Protein AF-A0A8H4UP52-F1 (afdb_monomer)

Radius of gyration: 26.53 Å; Cα contacts (8 Å, |Δi|>4): 402; chains: 1; bounding box: 66×48×71 Å

Nearest PDB structures (foldseek):
  5oql-assembly1_E  TM=8.542E-01  e=3.462E-21  Thermochaetoides thermophila DSM 1495
  5ic8-assembly5_A  TM=8.571E-01  e=6.502E-18  Thermochaetoides thermophila DSM 1495
  5ic8-assembly6_B  TM=8.723E-01  e=2.269E-17  Thermochaetoides thermophila DSM 1495
  5ic8-assembly6_C  TM=8.597E-01  e=2.198E-13  Thermochaetoides thermophila DSM 1495
  1w3b-assembly1_A  TM=2.833E-01  e=1.773E-02  Homo sapiens

Organism: NCBI:txid1053134

InterPro domains:
  IPR003107 HAT (Half-A-TPR) repeat [SM00386] (34-66)
  IPR003107 HAT (Half-A-TPR) repeat [SM00386] (88-120)
  IPR003107 HAT (Half-A-TPR) repeat [SM00386] (156-188)
  IPR011990 Tetratricopeptide-like helical domain superfamily [G3DSA:1.25.40.10] (17-203)
  IPR011990 Tetratricopeptide-like helical domain superfamily [SSF48452] (21-198)
  IPR013949 U3 small nucleolar RNA-associated protein 6 [PTHR23271] (5-325)
  IPR055347 U3 small nucleolar RNA-associated protein 6, N-terminal [PF08640] (12-87)

Sequence (396 aa):
MAGVAEKARFYLERAVPQLREWEEKEIFSKEEIRTIVQKRNDYEHRVLSPGNKPSEWSSYAQWEQSLESLRSKRCKRLKIRHLNSAHTGQGRTLAIYERGVNRHPGSSALWREYLSYTASVKASKRWRKTMTNALRMMPTDPELWAMAGRRSAKNGDMAAARGFFMRGCRFCTTSEKLWVEYARSEMEWLEKVDKRRAAAKPGNDVLRPDRVDDGDELRLVDSDDEDEDGTVLPEPSKAQAKVIDKQSAQQLASNPAMDGAIPMAIFDISKKQGFFDANVAETFFELFASFTQLSVQPRISQHALDTLDQEYPSHPSTCNAHIRQPIIGISHQTAEFPRNLRDVLARLNQYLDVTTDRAELKRKTVAWIDEYLALENLDEGIRVVLGHTKKKMEAA

Foldseek 3Di:
DVVLLVQLVVVLVVCVVVLVLCPVLVLDDPVRSVVVSVVSSVLSSQLSDPPHDLVSLVVNLVVLVVVLVSSVVSCVVSVPDDDPCNCVSVVVSLVSLVSSCVVVVPDPVSLVSSLVSCVVVVVQVSNLLSLQSNCQSCVQDLVSLLVQLVLCLVQQNNVQSLVSLLSSCLNNLQDCVSLLSNLLSLLVVLLQLVVLVVVDDPPDDSSDGPHDDPSNDNGQDDPPDDDPPRRHHDGRDPNSCVLCDPVNSVCLVPDPSNQSVNSLSSVVSSCPGPNDDLQSLLSSLLSLLQSVVRPNSVVSSVSSLVCCCVPPNQALSNLLSVLCSQQRNPDLPDPSNVVSNVVSVVSLVVSCVRHPDNLVNLVVLLVVLVVQLPDPPHDPVVNVVSVVSNCVSVVD

Structure (mmCIF, N/CA/C/O backbone):
data_AF-A0A8H4UP52-F1
#
_entry.id   AF-A0A8H4UP52-F1
#
loop_
_atom_site.group_PDB
_atom_site.id
_atom_site.type_symbol
_atom_site.label_atom_id
_atom_site.label_alt_id
_atom_site.label_comp_id
_atom_site.label_asym_id
_atom_site.label_entity_id
_atom_site.label_seq_id
_atom_site.pdbx_PDB_ins_code
_atom_site.Cartn_x
_atom_site.Cartn_y
_atom_site.Cartn_z
_atom_site.occupancy
_atom_site.B_iso_or_equiv
_atom_site.auth_seq_id
_atom_site.auth_comp_id
_atom_site.auth_asym_id
_atom_site.auth_atom_id
_atom_site.pdbx_PDB_model_num
ATOM 1 N N . MET A 1 1 ? 27.225 -21.657 -18.073 1.00 55.53 1 MET A N 1
ATOM 2 C CA . MET A 1 1 ? 27.779 -20.296 -18.271 1.00 55.53 1 MET A CA 1
ATOM 3 C C . MET A 1 1 ? 27.667 -19.803 -19.717 1.00 55.53 1 MET A C 1
ATOM 5 O O . MET A 1 1 ? 27.293 -18.652 -19.888 1.00 55.53 1 MET A O 1
ATOM 9 N N . ALA A 1 2 ? 27.891 -20.639 -20.745 1.00 60.78 2 ALA A N 1
ATOM 10 C CA . ALA A 1 2 ? 27.812 -20.222 -22.158 1.00 60.78 2 ALA A CA 1
ATOM 11 C C . ALA A 1 2 ? 26.471 -19.559 -22.562 1.00 60.78 2 ALA A C 1
ATOM 13 O O . ALA A 1 2 ? 26.473 -18.482 -23.148 1.00 60.78 2 ALA A O 1
ATOM 14 N N . GLY A 1 3 ? 25.328 -20.117 -22.142 1.00 82.75 3 GLY A N 1
ATOM 15 C CA . GLY A 1 3 ? 24.011 -19.557 -22.491 1.00 82.75 3 GLY A CA 1
ATOM 16 C C . GLY A 1 3 ? 23.644 -18.233 -21.800 1.00 82.75 3 GLY A C 1
ATOM 17 O O . GLY A 1 3 ? 22.721 -17.556 -22.241 1.00 82.75 3 GLY A O 1
ATOM 18 N N . VAL A 1 4 ? 24.337 -17.840 -20.722 1.00 88.94 4 VAL A N 1
ATOM 19 C CA . VAL A 1 4 ? 24.107 -16.537 -20.063 1.00 88.94 4 VAL A CA 1
ATOM 20 C C . VAL A 1 4 ? 24.732 -15.418 -20.887 1.00 88.94 4 VAL A C 1
ATOM 22 O O . VAL A 1 4 ? 24.079 -14.409 -21.131 1.00 88.94 4 VAL A O 1
ATOM 25 N N . ALA A 1 5 ? 25.966 -15.620 -21.354 1.00 89.06 5 ALA A N 1
ATOM 26 C CA . ALA A 1 5 ? 26.671 -14.650 -22.185 1.00 89.06 5 ALA A CA 1
ATOM 27 C C . ALA A 1 5 ? 25.953 -14.418 -23.524 1.00 89.06 5 ALA A C 1
ATOM 29 O O . ALA A 1 5 ? 25.804 -13.278 -23.953 1.00 89.06 5 ALA A O 1
ATOM 30 N N . GLU A 1 6 ? 25.439 -15.481 -24.145 1.00 90.94 6 GLU A N 1
ATOM 31 C CA . GLU A 1 6 ? 24.666 -15.384 -25.386 1.00 90.94 6 GLU A CA 1
ATOM 32 C C . GLU A 1 6 ? 23.354 -14.604 -25.196 1.00 90.94 6 GLU A C 1
ATOM 34 O O . GLU A 1 6 ? 23.052 -13.686 -25.960 1.00 90.94 6 GLU A O 1
ATOM 39 N N . LYS A 1 7 ? 22.606 -14.889 -24.121 1.00 90.12 7 LYS A N 1
ATOM 40 C CA . LYS A 1 7 ? 21.380 -14.147 -23.783 1.00 90.12 7 LYS A CA 1
ATOM 41 C C . LYS A 1 7 ? 21.662 -12.684 -23.437 1.00 90.12 7 LYS A C 1
ATOM 43 O O . LYS A 1 7 ? 20.924 -11.810 -23.882 1.00 90.12 7 LYS A O 1
ATOM 48 N N . ALA A 1 8 ? 22.719 -12.404 -22.674 1.00 91.50 8 ALA A N 1
ATOM 49 C CA . ALA A 1 8 ? 23.120 -11.036 -22.349 1.00 91.50 8 ALA A CA 1
ATOM 50 C C . ALA A 1 8 ? 23.468 -10.255 -23.625 1.00 91.50 8 ALA A C 1
ATOM 52 O O . ALA A 1 8 ? 22.961 -9.153 -23.837 1.00 91.50 8 ALA A O 1
ATOM 53 N N . ARG A 1 9 ? 24.243 -10.870 -24.529 1.00 91.56 9 ARG A N 1
ATOM 54 C CA . ARG A 1 9 ? 24.577 -10.301 -25.838 1.00 91.56 9 ARG A CA 1
ATOM 55 C C . ARG A 1 9 ? 23.327 -9.973 -26.656 1.00 91.56 9 ARG A C 1
ATOM 57 O O . ARG A 1 9 ? 23.229 -8.864 -27.172 1.00 91.56 9 ARG A O 1
ATOM 64 N N . PHE A 1 10 ? 22.347 -10.875 -26.697 1.00 92.31 10 PHE A N 1
ATOM 65 C CA . PHE A 1 10 ? 21.073 -10.635 -27.379 1.00 92.31 10 PHE A CA 1
ATOM 66 C C . PHE A 1 10 ? 20.351 -9.371 -26.869 1.00 92.31 10 PHE A C 1
ATOM 68 O O . PHE A 1 10 ? 19.894 -8.550 -27.667 1.00 92.31 10 PHE A O 1
ATOM 75 N N . TYR A 1 11 ? 20.263 -9.162 -25.549 1.00 91.00 11 TYR A N 1
ATOM 76 C CA . TYR A 1 11 ? 19.623 -7.957 -24.999 1.00 91.00 11 TYR A CA 1
ATOM 77 C C . TYR A 1 11 ? 20.430 -6.677 -25.260 1.00 91.00 11 TYR A C 1
ATOM 79 O O . TYR A 1 11 ? 19.840 -5.621 -25.513 1.00 91.00 11 TYR A O 1
ATOM 87 N N . LEU A 1 12 ? 21.764 -6.763 -25.255 1.00 91.31 12 LEU A N 1
ATOM 88 C CA . LEU A 1 12 ? 22.645 -5.636 -25.567 1.00 91.31 12 LEU A CA 1
ATOM 89 C C . LEU A 1 12 ? 22.549 -5.211 -27.035 1.00 91.31 12 LEU A C 1
ATOM 91 O O . LEU A 1 12 ? 22.443 -4.016 -27.310 1.00 91.31 12 LEU A O 1
ATOM 95 N N . GLU A 1 13 ? 22.517 -6.160 -27.972 1.00 93.12 13 GLU A N 1
ATOM 96 C CA . GLU A 1 13 ? 22.400 -5.879 -29.409 1.00 93.12 13 GLU A CA 1
ATOM 97 C C . GLU A 1 13 ? 21.105 -5.119 -29.734 1.00 93.12 13 GLU A C 1
ATOM 99 O O . GLU A 1 13 ? 21.118 -4.154 -30.502 1.00 93.12 13 GLU A O 1
ATOM 104 N N . ARG A 1 14 ? 19.999 -5.438 -29.046 1.00 90.75 14 ARG A N 1
ATOM 105 C CA . ARG A 1 14 ? 18.725 -4.704 -29.170 1.00 90.75 14 ARG A CA 1
ATOM 106 C C . ARG A 1 14 ? 18.798 -3.251 -28.692 1.00 90.75 14 ARG A C 1
ATOM 108 O O . ARG A 1 14 ? 17.960 -2.440 -29.084 1.00 90.75 14 ARG A O 1
ATOM 115 N N . ALA A 1 15 ? 19.761 -2.904 -27.839 1.00 90.19 15 ALA A N 1
ATOM 116 C CA . ALA A 1 15 ? 19.953 -1.537 -27.363 1.00 90.19 15 ALA A CA 1
ATOM 117 C C . ALA A 1 15 ? 20.827 -0.683 -28.300 1.00 90.19 15 ALA A C 1
ATOM 119 O O . ALA A 1 15 ? 20.807 0.542 -28.179 1.00 90.19 15 ALA A O 1
ATOM 120 N N . VAL A 1 16 ? 21.560 -1.297 -29.239 1.00 92.06 16 VAL A N 1
ATOM 121 C CA . VAL A 1 16 ? 22.533 -0.609 -30.106 1.00 92.06 16 VAL A CA 1
ATOM 122 C C . VAL A 1 16 ? 21.915 0.520 -30.940 1.00 92.06 16 VAL A C 1
ATOM 124 O O . VAL A 1 16 ? 22.491 1.608 -30.927 1.00 92.06 16 VAL A O 1
ATOM 127 N N . PRO A 1 17 ? 20.753 0.358 -31.609 1.00 92.88 17 PRO A N 1
ATOM 128 C CA . PRO A 1 17 ? 20.174 1.443 -32.408 1.00 92.88 17 PRO A CA 1
ATOM 129 C C . PRO A 1 17 ? 19.863 2.698 -31.581 1.00 92.88 17 PRO A C 1
ATOM 131 O O . PRO A 1 17 ? 20.118 3.813 -32.025 1.00 92.88 17 PRO A O 1
ATOM 134 N N . GLN A 1 18 ? 19.378 2.519 -30.346 1.00 93.31 18 GLN A N 1
ATOM 135 C CA . GLN A 1 18 ? 19.123 3.628 -29.423 1.00 93.31 18 GLN A CA 1
ATOM 136 C C . GLN A 1 18 ? 20.425 4.332 -29.016 1.00 93.31 18 GLN A C 1
ATOM 138 O O . GLN A 1 18 ? 20.462 5.556 -28.952 1.00 93.31 18 GLN A O 1
ATOM 143 N N . LEU A 1 19 ? 21.486 3.573 -28.731 1.00 94.06 19 LEU A N 1
ATOM 144 C CA . LEU A 1 19 ? 22.773 4.145 -28.329 1.00 94.06 19 LEU A CA 1
ATOM 145 C C . LEU A 1 19 ? 23.438 4.928 -29.468 1.00 94.06 19 LEU A C 1
ATOM 147 O O . LEU A 1 19 ? 24.001 5.985 -29.208 1.00 94.06 19 LEU A O 1
ATOM 151 N N . ARG A 1 20 ? 23.317 4.456 -30.717 1.00 93.62 20 ARG A N 1
ATOM 152 C CA . ARG A 1 20 ? 23.792 5.191 -31.901 1.00 93.62 20 ARG A CA 1
ATOM 153 C C . ARG A 1 20 ? 23.056 6.516 -32.074 1.00 93.62 20 ARG A C 1
ATOM 155 O O . ARG A 1 20 ? 23.701 7.543 -32.222 1.00 93.62 20 ARG A O 1
ATOM 162 N N . GLU A 1 21 ? 21.727 6.518 -31.944 1.00 93.62 21 GLU A N 1
ATOM 163 C CA . GLU A 1 21 ? 20.952 7.767 -31.999 1.00 93.62 21 GLU A CA 1
ATOM 164 C C . GLU A 1 21 ? 21.365 8.747 -30.883 1.00 93.62 21 GLU A C 1
ATOM 166 O O . GLU A 1 21 ? 21.392 9.959 -31.092 1.00 93.62 21 GLU A O 1
ATOM 171 N N . TRP A 1 22 ? 21.684 8.244 -29.686 1.00 94.31 22 TRP A N 1
ATOM 172 C CA . TRP A 1 22 ? 22.155 9.084 -28.581 1.00 94.31 22 TRP A CA 1
ATOM 173 C C . TRP A 1 22 ? 23.528 9.711 -28.839 1.00 94.31 22 TRP A C 1
ATOM 175 O O . TRP A 1 22 ? 23.743 10.843 -28.405 1.00 94.31 22 TRP A O 1
ATOM 185 N N . GLU A 1 23 ? 24.419 8.993 -29.527 1.00 95.19 23 GLU A N 1
ATOM 186 C CA . GLU A 1 23 ? 25.728 9.488 -29.966 1.00 95.19 23 GLU A CA 1
ATOM 187 C C . GLU A 1 23 ? 25.577 10.540 -31.072 1.00 95.19 23 GLU A C 1
ATOM 189 O O . GLU A 1 23 ? 26.100 11.641 -30.944 1.00 95.19 23 GLU A O 1
ATOM 194 N N . GLU A 1 24 ? 24.805 10.232 -32.121 1.00 94.00 24 GLU A N 1
ATOM 195 C CA . GLU A 1 24 ? 24.568 11.115 -33.275 1.00 94.00 24 GLU A CA 1
ATOM 196 C C . GLU A 1 24 ? 23.928 12.449 -32.878 1.00 94.00 24 GLU A C 1
ATOM 198 O O . GLU A 1 24 ? 24.228 13.487 -33.461 1.00 94.00 24 GLU A O 1
ATOM 203 N N . LYS A 1 25 ? 23.039 12.428 -31.879 1.00 92.56 25 LYS A N 1
ATOM 204 C CA . LYS A 1 25 ? 22.364 13.626 -31.357 1.00 92.56 25 LYS A CA 1
ATOM 205 C C . LYS A 1 25 ? 23.118 14.301 -30.210 1.00 92.56 25 LYS A C 1
ATOM 207 O O . LYS A 1 25 ? 22.548 15.181 -29.566 1.00 92.56 25 LYS A O 1
ATOM 212 N N . GLU A 1 26 ? 24.338 13.853 -29.912 1.00 93.94 26 GLU A N 1
ATOM 213 C CA . GLU A 1 26 ? 25.203 14.385 -28.850 1.00 93.94 26 GLU A CA 1
ATOM 214 C C . GLU A 1 26 ? 24.508 14.458 -27.473 1.00 93.94 26 GLU A C 1
ATOM 216 O O . GLU A 1 26 ? 24.780 15.318 -26.634 1.00 93.94 26 GLU A O 1
ATOM 221 N N . ILE A 1 27 ? 23.577 13.531 -27.213 1.00 94.19 27 ILE A N 1
ATOM 222 C CA . ILE A 1 27 ? 22.872 13.435 -25.925 1.00 94.19 27 ILE A CA 1
ATOM 223 C C . ILE A 1 27 ? 23.815 12.845 -24.872 1.00 94.19 27 ILE A C 1
ATOM 225 O O . ILE A 1 27 ? 23.768 13.225 -23.695 1.00 94.19 27 ILE A O 1
ATOM 229 N N . PHE A 1 28 ? 24.661 11.909 -25.299 1.00 96.19 28 PHE A N 1
ATOM 230 C CA . PHE A 1 28 ? 25.696 11.273 -24.496 1.00 96.19 28 PHE A CA 1
ATOM 231 C C . PHE A 1 28 ? 27.009 11.230 -25.277 1.00 96.19 28 PHE A C 1
ATOM 233 O O . PHE A 1 28 ? 26.998 11.029 -26.491 1.00 96.19 28 PHE A O 1
ATOM 240 N N . SER A 1 29 ? 28.135 11.384 -24.577 1.00 96.50 29 SER A N 1
ATOM 241 C CA . SER A 1 29 ? 29.458 11.205 -25.184 1.00 96.50 29 SER A CA 1
ATOM 242 C C . SER A 1 29 ? 29.767 9.721 -25.420 1.00 96.50 29 SER A C 1
ATOM 244 O O . SER A 1 29 ? 29.131 8.832 -24.843 1.00 96.50 29 SER A O 1
ATOM 246 N N . LYS A 1 30 ? 30.791 9.424 -26.228 1.00 95.94 30 LYS A N 1
ATOM 247 C CA . LYS A 1 30 ? 31.217 8.038 -26.495 1.00 95.94 30 LYS A CA 1
ATOM 248 C C . LYS A 1 30 ? 31.683 7.322 -25.222 1.00 95.94 30 LYS A C 1
ATOM 250 O O . LYS A 1 30 ? 31.432 6.131 -25.044 1.00 95.94 30 LYS A O 1
ATOM 255 N N . GLU A 1 31 ? 32.329 8.045 -24.312 1.00 96.50 31 GLU A N 1
ATOM 256 C CA . GLU A 1 31 ? 32.810 7.563 -23.013 1.00 96.50 31 GLU A CA 1
ATOM 257 C C . GLU A 1 31 ? 31.642 7.248 -22.071 1.00 96.50 31 GLU A C 1
ATOM 259 O O . GLU A 1 31 ? 31.636 6.218 -21.387 1.00 96.50 31 GLU A O 1
ATOM 264 N N . GLU A 1 32 ? 30.614 8.100 -22.068 1.00 96.25 32 GLU A N 1
ATOM 265 C CA . GLU A 1 32 ? 29.384 7.854 -21.316 1.00 96.25 32 GLU A CA 1
ATOM 266 C C . GLU A 1 32 ? 28.642 6.636 -21.871 1.00 96.25 32 GLU A C 1
ATOM 268 O O . GLU A 1 32 ? 28.224 5.770 -21.102 1.00 96.25 32 GLU A O 1
ATOM 273 N N . ILE A 1 33 ? 28.539 6.516 -23.199 1.00 96.62 33 ILE A N 1
ATOM 274 C CA . ILE A 1 33 ? 27.922 5.361 -23.862 1.00 96.62 33 ILE A CA 1
ATOM 275 C C . ILE A 1 33 ? 28.679 4.076 -23.529 1.00 96.62 33 ILE A C 1
ATOM 277 O O . ILE A 1 33 ? 28.045 3.088 -23.159 1.00 96.62 33 ILE A O 1
ATOM 281 N N . ARG A 1 34 ? 30.019 4.077 -23.566 1.00 96.38 34 ARG A N 1
ATOM 282 C CA . ARG A 1 34 ? 30.830 2.920 -23.147 1.00 96.38 34 ARG A CA 1
ATOM 283 C C . ARG A 1 34 ? 30.513 2.515 -21.706 1.00 96.38 34 ARG A C 1
ATOM 285 O O . ARG A 1 34 ? 30.330 1.332 -21.426 1.00 96.38 34 ARG A O 1
ATOM 292 N N . THR A 1 35 ? 30.380 3.494 -20.813 1.00 97.19 35 THR A N 1
ATOM 293 C CA . THR A 1 35 ? 30.015 3.262 -19.408 1.00 97.19 35 THR A CA 1
ATOM 294 C C . THR A 1 35 ? 28.601 2.687 -19.268 1.00 97.19 35 THR A C 1
ATOM 296 O O . THR A 1 35 ? 28.383 1.772 -18.475 1.00 97.19 35 THR A O 1
ATOM 299 N N . ILE A 1 36 ? 27.635 3.185 -20.048 1.00 96.38 36 ILE A N 1
ATOM 300 C CA . ILE A 1 36 ? 26.253 2.677 -20.083 1.00 96.38 36 ILE A CA 1
ATOM 301 C C . ILE A 1 36 ? 26.223 1.227 -20.575 1.00 96.38 36 ILE A C 1
ATOM 303 O O . ILE A 1 36 ? 25.540 0.396 -19.977 1.00 96.38 36 ILE A O 1
ATOM 307 N N . VAL A 1 37 ? 26.968 0.914 -21.639 1.00 96.12 37 VAL A N 1
ATOM 308 C CA . VAL A 1 37 ? 27.070 -0.443 -22.197 1.00 96.12 37 VAL A CA 1
ATOM 309 C C . VAL A 1 37 ? 27.684 -1.397 -21.180 1.00 96.12 37 VAL A C 1
ATOM 311 O O . VAL A 1 37 ? 27.111 -2.458 -20.942 1.00 96.12 37 VAL A O 1
ATOM 314 N N . GLN A 1 38 ? 28.786 -1.007 -20.531 1.00 96.25 38 GLN A N 1
ATOM 315 C CA . GLN A 1 38 ? 29.417 -1.829 -19.498 1.00 96.25 38 GLN A CA 1
ATOM 316 C C . GLN A 1 38 ? 28.449 -2.110 -18.344 1.00 96.25 38 GLN A C 1
ATOM 318 O O . GLN A 1 38 ? 28.237 -3.265 -17.987 1.00 96.25 38 GLN A O 1
ATOM 323 N N . LYS A 1 39 ? 27.788 -1.073 -17.811 1.00 96.88 39 LYS A N 1
ATOM 324 C CA . LYS A 1 39 ? 26.818 -1.242 -16.719 1.00 96.88 39 LYS A CA 1
ATOM 325 C C . LYS A 1 39 ? 25.628 -2.117 -17.121 1.00 96.88 39 LYS A C 1
ATOM 327 O O . LYS A 1 39 ? 25.220 -2.959 -16.327 1.00 96.88 39 LYS A O 1
ATOM 332 N N . ARG A 1 40 ? 25.088 -1.967 -18.341 1.00 96.62 40 ARG A N 1
ATOM 333 C CA . ARG A 1 40 ? 24.040 -2.871 -18.862 1.00 96.62 40 ARG A CA 1
ATOM 334 C C . ARG A 1 40 ? 24.518 -4.308 -18.916 1.00 96.62 40 ARG A C 1
ATOM 336 O O . ARG A 1 40 ? 23.780 -5.189 -18.497 1.00 96.62 40 ARG A O 1
ATOM 343 N N . ASN A 1 41 ? 25.726 -4.534 -19.425 1.00 95.81 41 ASN A N 1
ATOM 344 C CA . ASN A 1 41 ? 26.296 -5.868 -19.526 1.00 95.81 41 ASN A CA 1
ATOM 345 C C . ASN A 1 41 ? 26.416 -6.517 -18.141 1.00 95.81 41 ASN A C 1
ATOM 347 O O . ASN A 1 41 ? 25.949 -7.636 -17.943 1.00 95.81 41 ASN A O 1
ATOM 351 N N . ASP A 1 42 ? 26.951 -5.784 -17.164 1.00 96.44 42 ASP A N 1
ATOM 352 C CA . ASP A 1 42 ? 27.093 -6.273 -15.792 1.00 96.44 42 ASP A CA 1
ATOM 353 C C . ASP A 1 42 ? 25.730 -6.624 -15.174 1.00 96.44 42 ASP A C 1
ATOM 355 O O . ASP A 1 42 ? 25.588 -7.677 -14.550 1.00 96.44 42 ASP A O 1
ATOM 359 N N . TYR A 1 43 ? 24.709 -5.780 -15.370 1.00 97.31 43 TYR A N 1
ATOM 360 C CA . TYR A 1 43 ? 23.351 -6.073 -14.910 1.00 97.31 43 TYR A CA 1
ATOM 361 C C . TYR A 1 43 ? 22.735 -7.279 -15.620 1.00 97.31 43 TYR A C 1
ATOM 363 O O . TYR A 1 43 ? 22.201 -8.149 -14.937 1.00 97.31 43 TYR A O 1
ATOM 371 N N . GLU A 1 44 ? 22.831 -7.374 -16.950 1.00 95.88 44 GLU A N 1
ATOM 372 C CA . GLU A 1 44 ? 22.292 -8.509 -17.711 1.00 95.88 44 GLU A CA 1
ATOM 373 C C . GLU A 1 44 ? 22.938 -9.824 -17.270 1.00 95.88 44 GLU A C 1
ATOM 375 O O . GLU A 1 44 ? 22.237 -10.804 -17.022 1.00 95.88 44 GLU A O 1
ATOM 380 N N . HIS A 1 45 ? 24.256 -9.841 -17.058 1.00 95.06 45 HIS A N 1
ATOM 381 C CA . HIS A 1 45 ? 24.938 -11.005 -16.503 1.00 95.06 45 HIS A CA 1
ATOM 382 C C . HIS A 1 45 ? 24.448 -11.355 -15.096 1.00 95.06 45 HIS A C 1
ATOM 384 O O . HIS A 1 45 ? 24.205 -12.532 -14.828 1.00 95.06 45 HIS A O 1
ATOM 390 N N . ARG A 1 46 ? 24.261 -10.373 -14.205 1.00 95.69 46 ARG A N 1
ATOM 391 C CA . ARG A 1 46 ? 23.747 -10.615 -12.844 1.00 95.69 46 ARG A CA 1
ATOM 392 C C . ARG A 1 46 ? 22.343 -11.214 -12.871 1.00 95.69 46 ARG A C 1
ATOM 394 O O . ARG A 1 46 ? 22.132 -12.290 -12.322 1.00 95.69 46 ARG A O 1
ATOM 401 N N . VAL A 1 47 ? 21.401 -10.584 -13.574 1.00 96.00 47 VAL A N 1
ATOM 402 C CA . VAL A 1 47 ? 19.995 -11.027 -13.584 1.00 96.00 47 VAL A CA 1
ATOM 403 C C . VAL A 1 47 ? 19.784 -12.346 -14.339 1.00 96.00 47 VAL A C 1
ATOM 405 O O . VAL A 1 47 ? 18.857 -13.097 -14.032 1.00 96.00 47 VAL A O 1
ATOM 408 N N . LEU A 1 48 ? 20.645 -12.668 -15.309 1.00 95.06 48 LEU A N 1
ATOM 409 C CA . LEU A 1 48 ? 20.613 -13.944 -16.032 1.00 95.06 48 LEU A CA 1
ATOM 410 C C . LEU A 1 48 ? 21.390 -15.064 -15.330 1.00 95.06 48 LEU A C 1
ATOM 412 O O . LEU A 1 48 ? 21.215 -16.233 -15.687 1.00 95.06 48 LEU A O 1
ATOM 416 N N . SER A 1 49 ? 22.232 -14.741 -14.347 1.00 93.12 49 SER A N 1
ATOM 417 C CA . SER A 1 49 ? 22.993 -15.751 -13.615 1.00 93.12 49 SER A CA 1
ATOM 418 C C . SER A 1 49 ? 22.069 -16.657 -12.790 1.00 93.12 49 SER A C 1
ATOM 420 O O . SER A 1 49 ? 21.038 -16.205 -12.271 1.00 93.12 49 SER A O 1
ATOM 422 N N . PRO A 1 50 ? 22.406 -17.953 -12.648 1.00 91.50 50 PRO A N 1
ATOM 423 C CA . PRO A 1 50 ? 21.736 -18.825 -11.690 1.00 91.50 50 PRO A CA 1
ATOM 424 C C . PRO A 1 50 ? 21.814 -18.236 -10.275 1.00 91.50 50 PRO A C 1
ATOM 426 O O . PRO A 1 50 ? 22.834 -17.672 -9.897 1.00 91.50 50 PRO A O 1
ATOM 429 N N . GLY A 1 51 ? 20.742 -18.367 -9.491 1.00 91.56 51 GLY A N 1
ATOM 430 C CA . GLY A 1 51 ? 20.706 -17.854 -8.115 1.00 91.56 51 GLY A CA 1
ATOM 431 C C . GLY A 1 51 ? 20.520 -16.338 -7.976 1.00 91.56 51 GLY A C 1
ATOM 432 O O . GLY A 1 51 ? 20.701 -15.818 -6.878 1.00 91.56 51 GLY A O 1
ATOM 433 N N . ASN A 1 52 ? 20.145 -15.636 -9.051 1.00 95.38 52 ASN A N 1
ATOM 434 C CA . ASN A 1 52 ? 19.819 -14.212 -8.974 1.00 95.38 52 ASN A CA 1
ATOM 435 C C . ASN A 1 52 ? 18.675 -13.918 -7.987 1.00 95.38 52 ASN A C 1
ATOM 437 O O . ASN A 1 52 ? 17.814 -14.768 -7.747 1.00 95.38 52 ASN A O 1
ATOM 441 N N . LYS A 1 53 ? 18.654 -12.704 -7.435 1.00 96.50 53 LYS A N 1
ATOM 442 C CA . LYS A 1 53 ? 17.705 -12.257 -6.402 1.00 96.50 53 LYS A CA 1
ATOM 443 C C . LYS A 1 53 ? 16.724 -11.213 -6.950 1.00 96.50 53 LYS A C 1
ATOM 445 O O . LYS A 1 53 ? 17.099 -10.435 -7.828 1.00 96.50 53 LYS A O 1
ATOM 450 N N . PRO A 1 54 ? 15.504 -11.092 -6.390 1.00 96.88 54 PRO A N 1
ATOM 451 C CA . PRO A 1 54 ? 14.562 -10.035 -6.777 1.00 96.88 54 PRO A CA 1
ATOM 452 C C . PRO A 1 54 ? 15.150 -8.615 -6.681 1.00 96.88 54 PRO A C 1
ATOM 454 O O . PRO A 1 54 ? 14.873 -7.770 -7.529 1.00 96.88 54 PRO A O 1
ATOM 457 N N . SER A 1 55 ? 16.019 -8.365 -5.695 1.00 97.00 55 SER A N 1
ATOM 458 C CA . SER A 1 55 ? 16.691 -7.071 -5.507 1.00 97.00 55 SER A CA 1
ATOM 459 C C . SER A 1 55 ? 17.627 -6.687 -6.659 1.00 97.00 55 SER A C 1
ATOM 461 O O . SER A 1 55 ? 17.808 -5.501 -6.927 1.00 97.00 55 SER A O 1
ATOM 463 N N . GLU A 1 56 ? 18.209 -7.660 -7.365 1.00 97.62 56 GLU A N 1
ATOM 464 C CA . GLU A 1 56 ? 19.073 -7.407 -8.525 1.00 97.62 56 GLU A CA 1
ATOM 465 C C . GLU A 1 56 ? 18.254 -6.946 -9.734 1.00 97.62 56 GLU A C 1
ATOM 467 O O . GLU A 1 56 ? 18.660 -6.019 -10.434 1.00 97.62 56 GLU A O 1
ATOM 472 N N . TRP A 1 57 ? 17.066 -7.529 -9.933 1.00 98.06 57 TRP A N 1
ATOM 473 C CA . TRP A 1 57 ? 16.105 -7.079 -10.946 1.00 98.06 57 TRP A CA 1
ATOM 474 C C . TRP A 1 57 ? 15.577 -5.677 -10.643 1.00 98.06 57 TRP A C 1
ATOM 476 O O . TRP A 1 57 ? 15.543 -4.834 -11.538 1.00 98.06 57 TRP A O 1
ATOM 486 N N . SER A 1 58 ? 15.222 -5.420 -9.381 1.00 97.44 58 SER A N 1
ATOM 487 C CA . SER A 1 58 ? 14.801 -4.100 -8.895 1.00 97.44 58 SER A CA 1
ATOM 488 C C . SER A 1 58 ? 15.885 -3.043 -9.142 1.00 97.44 58 SER A C 1
ATOM 490 O O . SER A 1 58 ? 15.643 -2.039 -9.812 1.00 97.44 58 SER A O 1
ATOM 492 N N . SER A 1 59 ? 17.128 -3.325 -8.734 1.00 98.06 59 SER A N 1
ATOM 493 C CA . SER A 1 59 ? 18.272 -2.428 -8.957 1.00 98.06 59 SER A CA 1
ATOM 494 C C . SER A 1 59 ? 18.501 -2.144 -10.442 1.00 98.06 59 SER A C 1
ATOM 496 O O . SER A 1 59 ? 18.756 -1.000 -10.826 1.00 98.06 59 SER A O 1
ATOM 498 N N . TYR A 1 60 ? 18.386 -3.168 -11.295 1.00 98.12 60 TYR A N 1
ATOM 499 C CA . TYR A 1 60 ? 18.552 -2.994 -12.734 1.00 98.12 60 TYR A CA 1
ATOM 500 C C . TYR A 1 60 ? 17.458 -2.087 -13.323 1.00 98.12 60 TYR A C 1
ATOM 502 O O . TYR A 1 60 ? 17.757 -1.131 -14.045 1.00 98.12 60 TYR A O 1
ATOM 510 N N . ALA A 1 61 ? 16.196 -2.329 -12.969 1.00 97.81 61 ALA A N 1
ATOM 511 C CA . ALA A 1 61 ? 15.077 -1.529 -13.450 1.00 97.81 61 ALA A CA 1
ATOM 512 C C . ALA A 1 61 ? 15.141 -0.071 -12.959 1.00 97.81 61 ALA A C 1
ATOM 514 O O . ALA A 1 61 ? 14.881 0.848 -13.737 1.00 97.81 61 ALA A O 1
ATOM 515 N N . GLN A 1 62 ? 15.523 0.171 -11.703 1.00 97.00 62 GLN A N 1
ATOM 516 C CA . GLN A 1 62 ? 15.700 1.523 -11.152 1.00 97.00 62 GLN A CA 1
ATOM 517 C C . GLN A 1 62 ? 16.849 2.279 -11.824 1.00 97.00 62 GLN A C 1
ATOM 519 O O . GLN A 1 62 ? 16.753 3.486 -12.081 1.00 97.00 62 GLN A O 1
ATOM 524 N N . TRP A 1 63 ? 17.930 1.573 -12.156 1.00 97.88 63 TRP A N 1
ATOM 525 C CA . TRP A 1 63 ? 19.036 2.156 -12.900 1.00 97.88 63 TRP A CA 1
ATOM 526 C C . TRP A 1 63 ? 18.618 2.570 -14.322 1.00 97.88 63 TRP A C 1
ATOM 528 O O . TRP A 1 63 ? 18.905 3.699 -14.727 1.00 97.88 63 TRP A O 1
ATOM 538 N N . GLU A 1 64 ? 17.874 1.732 -15.056 1.00 96.69 64 GLU A N 1
ATOM 539 C CA . GLU A 1 64 ? 17.340 2.103 -16.381 1.00 96.69 64 GLU A CA 1
ATOM 540 C C . GLU A 1 64 ? 16.336 3.267 -16.299 1.00 96.69 64 GLU A C 1
ATOM 542 O O . GLU A 1 64 ? 16.367 4.167 -17.139 1.00 96.69 64 GLU A O 1
ATOM 547 N N . GLN A 1 65 ? 15.497 3.325 -15.259 1.00 95.69 65 GLN A N 1
ATOM 548 C CA . GLN A 1 65 ? 14.617 4.479 -15.012 1.00 95.69 65 GLN A CA 1
ATOM 549 C C . GLN A 1 65 ? 15.406 5.772 -14.787 1.00 95.69 65 GLN A C 1
ATOM 551 O O . GLN A 1 65 ? 15.068 6.825 -15.334 1.00 95.69 65 GLN A O 1
ATOM 556 N N . SER A 1 66 ? 16.486 5.697 -14.010 1.00 96.62 66 SER A N 1
ATOM 557 C CA . SER A 1 66 ? 17.367 6.838 -13.751 1.00 96.62 66 SER A CA 1
ATOM 558 C C . SER A 1 66 ? 18.061 7.313 -15.030 1.00 96.62 66 SER A C 1
ATOM 560 O O . SER A 1 66 ? 18.161 8.519 -15.270 1.00 96.62 66 SER A O 1
ATOM 562 N N . LEU A 1 67 ? 18.482 6.379 -15.889 1.00 95.25 67 LEU A N 1
ATOM 563 C CA . LEU A 1 67 ? 19.059 6.680 -17.198 1.00 95.25 67 LEU A CA 1
ATOM 564 C C . LEU A 1 67 ? 18.044 7.361 -18.129 1.00 95.25 67 LEU A C 1
ATOM 566 O O . LEU A 1 67 ? 18.380 8.349 -18.784 1.00 95.25 67 LEU A O 1
ATOM 570 N N . GLU A 1 68 ? 16.794 6.900 -18.144 1.00 92.94 68 GLU A N 1
ATOM 571 C CA . GLU A 1 68 ? 15.720 7.509 -18.936 1.00 92.94 68 GLU A CA 1
ATOM 572 C C . GLU A 1 68 ? 15.362 8.923 -18.440 1.00 92.94 68 GLU A C 1
ATOM 574 O O . GLU A 1 68 ? 15.170 9.850 -19.235 1.00 92.94 68 GLU A O 1
ATOM 579 N N . SER A 1 69 ? 15.356 9.129 -17.120 1.00 93.62 69 SER A N 1
ATOM 580 C CA . SER A 1 69 ? 15.194 10.453 -16.506 1.00 93.62 69 SER A CA 1
ATOM 581 C C . SER A 1 69 ? 16.338 11.398 -16.893 1.00 93.62 69 SER A C 1
ATOM 583 O O . SER A 1 69 ? 16.101 12.549 -17.279 1.00 93.62 69 SER A O 1
ATOM 585 N N . LEU A 1 70 ? 17.584 10.910 -16.869 1.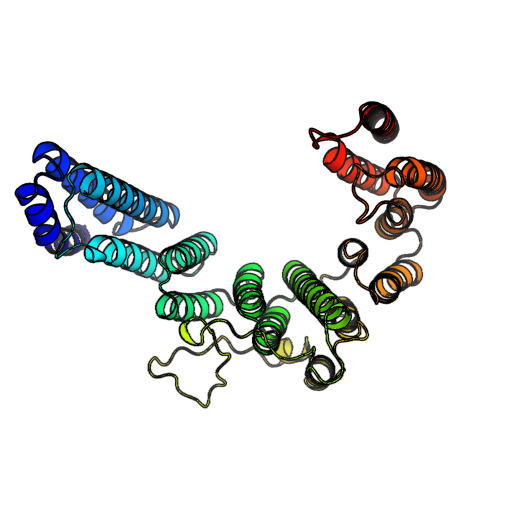00 95.00 70 LEU A N 1
ATOM 586 C CA . LEU A 1 70 ? 18.757 11.668 -17.303 1.00 95.00 70 LEU A CA 1
ATOM 587 C C . LEU A 1 70 ? 18.666 12.043 -18.787 1.00 95.00 70 LEU A C 1
ATOM 589 O O . LEU A 1 70 ? 18.818 13.220 -19.125 1.00 95.00 70 LEU A O 1
ATOM 593 N N . ARG A 1 71 ? 18.358 11.078 -19.662 1.00 93.56 71 ARG A N 1
ATOM 594 C CA . ARG A 1 71 ? 18.151 11.311 -21.100 1.00 93.56 71 ARG A CA 1
ATOM 595 C C . ARG A 1 71 ? 17.069 12.366 -21.328 1.00 93.56 71 ARG A C 1
ATOM 597 O O . ARG A 1 71 ? 17.293 13.316 -22.078 1.00 93.56 71 ARG A O 1
ATOM 604 N N . SER A 1 72 ? 15.931 12.250 -20.643 1.00 91.69 72 SER A N 1
ATOM 605 C CA . SER A 1 72 ? 14.818 13.202 -20.734 1.00 91.69 72 SER A CA 1
ATOM 606 C C . SER A 1 72 ? 15.238 14.627 -20.358 1.00 91.69 72 SER A C 1
ATOM 608 O O . SER A 1 72 ? 14.928 15.576 -21.080 1.00 91.69 72 SER A O 1
ATOM 610 N N . LYS A 1 73 ? 15.988 14.797 -19.260 1.00 94.62 73 LYS A N 1
ATOM 611 C CA . LYS A 1 73 ? 16.517 16.107 -18.835 1.00 94.62 73 LYS A CA 1
ATOM 612 C C . LYS A 1 73 ? 17.507 16.685 -19.851 1.00 94.62 73 LYS A C 1
ATOM 614 O O . LYS A 1 73 ? 17.435 17.873 -20.163 1.00 94.62 73 LYS A O 1
ATOM 619 N N . ARG A 1 74 ? 18.398 15.857 -20.407 1.00 95.06 74 ARG A N 1
ATOM 620 C CA . ARG A 1 74 ? 19.369 16.285 -21.428 1.00 95.06 74 ARG A CA 1
ATOM 621 C C . ARG A 1 74 ? 18.695 16.699 -22.730 1.00 95.06 74 ARG A C 1
ATOM 623 O O . ARG A 1 74 ? 19.020 17.761 -23.248 1.00 95.06 74 ARG A O 1
ATOM 630 N N . CYS A 1 75 ? 17.709 15.937 -23.203 1.00 93.19 75 CYS A N 1
ATOM 631 C CA . CYS A 1 75 ? 16.947 16.291 -24.404 1.00 93.19 75 CYS A CA 1
ATOM 632 C C . CYS A 1 75 ? 16.249 17.647 -24.248 1.00 93.19 75 CYS A C 1
ATOM 634 O O . CYS A 1 75 ? 16.309 18.469 -25.158 1.00 93.19 75 CYS A O 1
ATOM 636 N N . LYS A 1 76 ? 15.665 17.923 -23.069 1.00 93.56 76 LYS A N 1
ATOM 637 C CA . LYS A 1 76 ? 15.085 19.241 -22.755 1.00 93.56 76 LYS A CA 1
ATOM 638 C C . LYS A 1 76 ? 16.131 20.358 -22.827 1.00 93.56 76 LYS A C 1
ATOM 640 O O . LYS A 1 76 ? 15.875 21.381 -23.453 1.00 93.56 76 LYS A O 1
ATOM 645 N N . ARG A 1 77 ? 17.311 20.155 -22.230 1.00 95.25 77 ARG A N 1
ATOM 646 C CA . ARG A 1 77 ? 18.410 21.139 -22.232 1.00 95.25 77 ARG A CA 1
ATOM 647 C C . ARG A 1 77 ? 18.948 21.419 -23.637 1.00 95.25 77 ARG A C 1
ATOM 649 O O . ARG A 1 77 ? 19.157 22.575 -23.982 1.00 95.25 77 ARG A O 1
ATOM 656 N N . LEU A 1 78 ? 19.130 20.374 -24.441 1.00 93.56 78 LEU A N 1
ATOM 657 C CA . LEU A 1 78 ? 19.620 20.454 -25.822 1.00 93.56 78 LEU A CA 1
ATOM 658 C C . LEU A 1 78 ? 18.519 20.831 -26.829 1.00 93.56 78 LEU A C 1
ATOM 660 O O . LEU A 1 78 ? 18.777 20.905 -28.024 1.00 93.56 78 LEU A O 1
ATOM 664 N N . LYS A 1 79 ? 17.284 21.068 -26.360 1.00 93.25 79 LYS A N 1
ATOM 665 C CA . LYS A 1 79 ? 16.107 21.396 -27.184 1.00 93.25 79 LYS A CA 1
ATOM 666 C C . LYS A 1 79 ? 15.810 20.358 -28.279 1.00 93.25 79 LYS A C 1
ATOM 668 O O . LYS A 1 79 ? 15.201 20.680 -29.298 1.00 93.25 79 LYS A O 1
ATOM 673 N N . ILE A 1 80 ? 16.172 19.097 -28.045 1.00 90.88 80 ILE A N 1
ATOM 674 C CA . ILE A 1 80 ? 15.888 17.984 -28.953 1.00 90.88 80 ILE A CA 1
ATOM 675 C C . ILE A 1 80 ? 14.438 17.546 -28.736 1.00 90.88 80 ILE A C 1
ATOM 677 O O . ILE A 1 80 ? 14.080 17.064 -27.660 1.00 90.88 80 ILE A O 1
ATOM 681 N N . ARG A 1 81 ? 13.595 17.723 -29.760 1.00 81.31 81 ARG A N 1
ATOM 682 C CA . ARG A 1 81 ? 12.147 17.449 -29.680 1.00 81.31 81 ARG A CA 1
ATOM 683 C C . ARG A 1 81 ? 11.755 16.034 -30.096 1.00 81.31 81 ARG A C 1
ATOM 685 O O . ARG A 1 81 ? 10.810 15.488 -29.540 1.00 81.31 81 ARG A O 1
ATOM 692 N N . HIS A 1 82 ? 12.486 15.434 -31.034 1.00 80.81 82 HIS A N 1
ATOM 693 C CA . HIS A 1 82 ? 12.136 14.134 -31.608 1.00 80.81 82 HIS A CA 1
ATOM 694 C C . HIS A 1 82 ? 13.288 13.139 -31.459 1.00 80.81 82 HIS A C 1
ATOM 696 O O . HIS A 1 82 ? 14.401 13.383 -31.931 1.00 80.81 82 HIS A O 1
ATOM 702 N N . LEU A 1 83 ? 13.009 12.008 -30.808 1.00 83.31 83 LEU A N 1
ATOM 703 C CA . LEU A 1 83 ? 13.843 10.806 -30.816 1.00 83.31 83 LEU A CA 1
ATOM 704 C C . LEU A 1 83 ? 13.013 9.653 -31.366 1.00 83.31 83 LEU A C 1
ATOM 706 O O . LEU A 1 83 ? 11.910 9.409 -30.879 1.00 83.31 83 LEU A O 1
ATOM 710 N N . ASN A 1 84 ? 13.579 8.906 -32.307 1.00 82.94 84 ASN A N 1
ATOM 711 C CA . ASN A 1 84 ? 12.971 7.680 -32.814 1.00 82.94 84 ASN A CA 1
ATOM 712 C C . ASN A 1 84 ? 12.944 6.606 -31.713 1.00 82.94 84 ASN A C 1
ATOM 714 O O . ASN A 1 84 ? 12.013 5.811 -31.632 1.00 82.94 84 ASN A O 1
ATOM 718 N N . SER A 1 85 ? 13.925 6.626 -30.804 1.00 82.44 85 SER A N 1
ATOM 719 C CA . SER A 1 85 ? 14.024 5.714 -29.659 1.00 82.44 85 SER A CA 1
ATOM 720 C C . SER A 1 85 ? 13.377 6.225 -28.361 1.00 82.44 85 SER A C 1
ATOM 722 O O . SER A 1 85 ? 13.693 5.715 -27.281 1.00 82.44 85 SER A O 1
ATOM 724 N N . ALA A 1 86 ? 12.477 7.218 -28.429 1.00 77.19 86 ALA A N 1
ATOM 725 C CA . ALA A 1 86 ? 11.896 7.860 -27.241 1.00 77.19 86 ALA A CA 1
ATOM 726 C C . ALA A 1 86 ? 11.207 6.872 -26.280 1.00 77.19 86 ALA A C 1
ATOM 728 O O . ALA A 1 86 ? 11.317 7.020 -25.066 1.00 77.19 86 ALA A O 1
ATOM 729 N N . HIS A 1 87 ? 10.548 5.837 -26.810 1.00 83.88 87 HIS A N 1
ATOM 730 C CA . HIS A 1 87 ? 9.835 4.833 -26.009 1.00 83.88 87 HIS A CA 1
ATOM 731 C C . HIS A 1 87 ? 10.658 3.568 -25.725 1.00 83.88 87 HIS A C 1
ATOM 733 O O . HIS A 1 87 ? 10.254 2.733 -24.914 1.00 83.88 87 HIS A O 1
ATOM 739 N N . THR A 1 88 ? 11.835 3.419 -26.340 1.00 88.19 88 THR A N 1
ATOM 740 C CA . THR A 1 88 ? 12.670 2.215 -26.208 1.00 88.19 88 THR A CA 1
ATOM 741 C C . THR A 1 88 ? 13.191 2.032 -24.780 1.00 88.19 88 THR A C 1
ATOM 743 O O . THR A 1 88 ? 13.285 0.902 -24.305 1.00 88.19 88 THR A O 1
ATOM 746 N N . GLY A 1 89 ? 13.489 3.131 -24.071 1.00 88.56 89 GLY A N 1
ATOM 747 C CA . GLY A 1 89 ? 13.900 3.093 -22.661 1.00 88.56 89 GLY A CA 1
ATOM 748 C C . GLY A 1 89 ? 12.796 2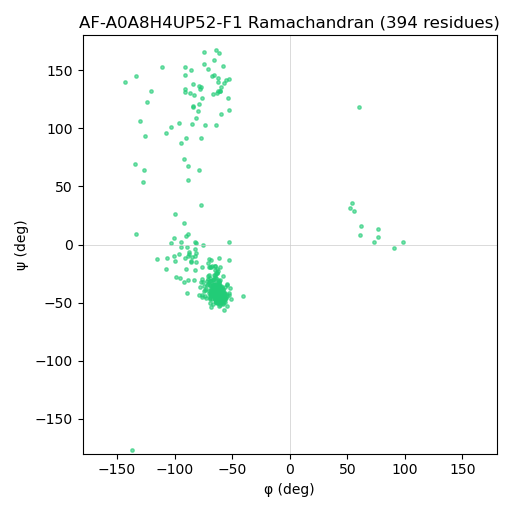.545 -21.755 1.00 88.56 89 GLY A C 1
ATOM 749 O O . GLY A 1 89 ? 13.014 1.576 -21.030 1.00 88.56 89 GLY A O 1
ATOM 750 N N . GLN A 1 90 ? 11.582 3.089 -21.882 1.00 91.38 90 GLN A N 1
ATOM 751 C CA . GLN A 1 90 ? 10.402 2.603 -21.162 1.00 91.38 90 GLN A CA 1
ATOM 752 C C . GLN A 1 90 ? 10.113 1.128 -21.473 1.00 91.38 90 GLN A C 1
ATOM 754 O O . GLN A 1 90 ? 9.913 0.332 -20.556 1.00 91.38 90 GLN A O 1
ATOM 759 N N . GLY A 1 91 ? 10.136 0.741 -22.754 1.00 93.19 91 GLY A N 1
ATOM 760 C CA . GLY A 1 91 ? 9.925 -0.647 -23.172 1.00 93.19 91 GLY A CA 1
ATOM 761 C C . GLY A 1 91 ? 10.935 -1.616 -22.552 1.00 93.19 91 GLY A C 1
ATOM 762 O O . GLY A 1 91 ? 10.557 -2.704 -22.118 1.00 93.19 91 GLY A O 1
ATOM 763 N N . ARG A 1 92 ? 12.206 -1.207 -22.432 1.00 94.50 92 ARG A N 1
ATOM 764 C CA . ARG A 1 92 ? 13.242 -2.007 -21.766 1.00 94.50 92 ARG A CA 1
ATOM 765 C C . ARG A 1 92 ? 12.942 -2.194 -20.283 1.00 94.50 92 ARG A C 1
ATOM 767 O O . ARG A 1 92 ? 12.946 -3.330 -19.822 1.00 94.50 92 ARG A O 1
ATOM 774 N N . THR A 1 93 ? 12.637 -1.122 -19.553 1.00 96.31 93 THR A N 1
ATOM 775 C CA . THR A 1 93 ? 12.295 -1.214 -18.125 1.00 96.31 93 THR A CA 1
ATOM 776 C C . THR A 1 93 ? 11.090 -2.129 -17.897 1.00 96.31 93 THR A C 1
ATOM 778 O O . THR A 1 93 ? 11.126 -2.989 -17.019 1.00 96.31 93 THR A O 1
ATOM 781 N N . LEU A 1 94 ? 10.047 -2.016 -18.731 1.00 96.12 94 LEU A N 1
ATOM 782 C CA . LEU A 1 94 ? 8.878 -2.900 -18.665 1.00 96.12 94 LEU A CA 1
ATOM 783 C C . LEU A 1 94 ? 9.241 -4.376 -18.889 1.00 96.12 94 LEU A C 1
ATOM 785 O O . LEU A 1 94 ? 8.693 -5.235 -18.200 1.00 96.12 94 LEU A O 1
ATOM 789 N N . ALA A 1 95 ? 10.149 -4.664 -19.825 1.00 95.94 95 ALA A N 1
ATOM 790 C CA . ALA A 1 95 ? 10.616 -6.018 -20.112 1.00 95.94 95 ALA A CA 1
ATOM 791 C C . ALA A 1 95 ? 11.519 -6.582 -19.001 1.00 95.94 95 ALA A C 1
ATOM 793 O O . ALA A 1 95 ? 11.462 -7.778 -18.717 1.00 95.94 95 ALA A O 1
ATOM 794 N N . ILE A 1 96 ? 12.335 -5.741 -18.355 1.00 97.50 96 ILE A N 1
ATOM 795 C CA . ILE A 1 96 ? 13.156 -6.134 -17.199 1.00 97.50 96 ILE A CA 1
ATOM 796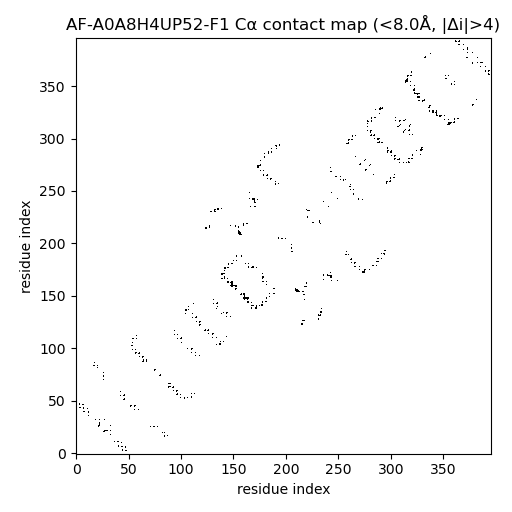 C C . ILE A 1 96 ? 12.250 -6.561 -16.047 1.00 97.50 96 ILE A C 1
ATOM 798 O O . ILE A 1 96 ? 12.438 -7.650 -15.509 1.00 97.50 96 ILE A O 1
ATOM 802 N N . TYR A 1 97 ? 11.234 -5.758 -15.712 1.00 98.12 97 TYR A N 1
ATOM 803 C CA . TYR A 1 97 ? 10.276 -6.140 -14.677 1.00 98.12 97 TYR A CA 1
ATOM 804 C C . TYR A 1 97 ? 9.507 -7.412 -15.040 1.00 98.12 97 TYR A C 1
ATOM 806 O O . TYR A 1 97 ? 9.412 -8.297 -14.199 1.00 98.12 97 TYR A O 1
ATOM 814 N N . GLU A 1 98 ? 9.014 -7.551 -16.277 1.00 97.00 98 GLU A N 1
ATOM 815 C CA . GLU A 1 98 ? 8.303 -8.762 -16.724 1.00 97.00 98 GLU A CA 1
ATOM 816 C C . GLU A 1 98 ? 9.165 -10.023 -16.590 1.00 97.00 98 GLU A C 1
ATOM 818 O O . GLU A 1 98 ? 8.721 -11.030 -16.041 1.00 97.00 98 GLU A O 1
ATOM 823 N N . ARG A 1 99 ? 10.431 -9.964 -17.020 1.00 96.94 99 ARG A N 1
ATOM 824 C CA . ARG A 1 99 ? 11.393 -11.058 -16.816 1.00 96.94 99 ARG A CA 1
ATOM 825 C C . ARG A 1 99 ? 11.621 -11.332 -15.328 1.00 96.94 99 ARG A C 1
ATOM 827 O O . ARG A 1 99 ? 11.657 -12.494 -14.929 1.00 96.94 99 ARG A O 1
ATOM 834 N N . GLY A 1 100 ? 11.756 -10.280 -14.523 1.00 97.56 100 GLY A N 1
ATOM 835 C CA . GLY A 1 100 ? 11.992 -10.375 -13.087 1.00 97.56 100 GLY A CA 1
ATOM 836 C C . GLY A 1 100 ? 10.847 -11.053 -12.341 1.00 97.56 100 GLY A C 1
ATOM 837 O O . GLY A 1 100 ? 11.091 -11.999 -11.596 1.00 97.56 100 GLY A O 1
ATOM 838 N N . VAL A 1 101 ? 9.602 -10.635 -12.578 1.00 97.25 101 VAL A N 1
ATOM 839 C CA . VAL A 1 101 ? 8.424 -11.223 -11.920 1.00 97.25 101 VAL A CA 1
ATOM 840 C C . VAL A 1 101 ? 8.130 -12.643 -12.406 1.00 97.25 101 VAL A C 1
ATOM 842 O O . VAL A 1 101 ? 7.734 -13.483 -11.607 1.00 97.25 101 VAL A O 1
ATOM 845 N N . ASN A 1 102 ? 8.412 -12.961 -13.675 1.00 96.12 102 ASN A N 1
ATOM 846 C CA . ASN A 1 102 ? 8.310 -14.336 -14.178 1.00 96.12 102 ASN A CA 1
ATOM 847 C C . ASN A 1 102 ? 9.382 -15.251 -13.570 1.00 96.12 102 ASN A C 1
ATOM 849 O O . ASN A 1 102 ? 9.159 -16.447 -13.393 1.00 96.12 102 ASN A O 1
ATOM 853 N N . ARG A 1 103 ? 10.558 -14.700 -13.244 1.00 96.38 103 ARG A N 1
ATOM 854 C CA . ARG A 1 103 ? 11.630 -15.439 -12.571 1.00 96.38 103 ARG A CA 1
ATOM 855 C C . ARG A 1 103 ? 11.367 -15.607 -11.074 1.00 96.38 103 ARG A C 1
ATOM 857 O O . ARG A 1 103 ? 11.712 -16.653 -10.528 1.00 96.38 103 ARG A O 1
ATOM 864 N N . HIS A 1 104 ? 10.773 -14.595 -10.443 1.00 96.56 104 HIS A N 1
ATOM 865 C CA . HIS A 1 104 ? 10.513 -14.503 -9.004 1.00 96.56 104 HIS A CA 1
ATOM 866 C C . HIS A 1 104 ? 9.032 -14.212 -8.707 1.00 96.56 104 HIS A C 1
ATOM 868 O O . HIS A 1 104 ? 8.719 -13.166 -8.130 1.00 96.56 104 HIS A O 1
ATOM 874 N N . PRO A 1 105 ? 8.103 -15.124 -9.055 1.00 96.31 105 PRO A N 1
ATOM 875 C CA . PRO A 1 105 ? 6.667 -14.858 -8.942 1.00 96.31 105 PRO A CA 1
ATOM 876 C C . 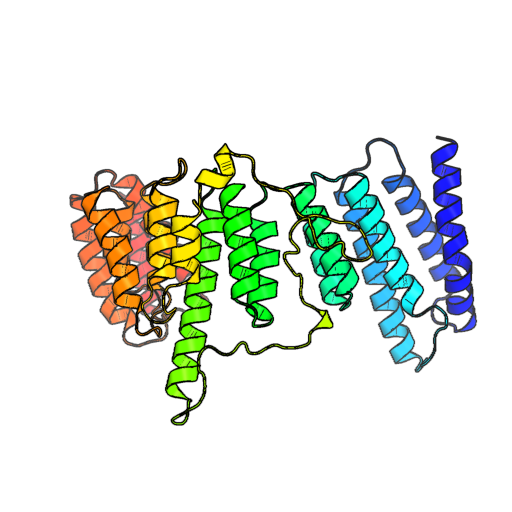PRO A 1 105 ? 6.195 -14.652 -7.497 1.00 96.31 105 PRO A C 1
ATOM 878 O O . PRO A 1 105 ? 5.214 -13.950 -7.285 1.00 96.31 105 PRO A O 1
ATOM 881 N N . GLY A 1 106 ? 6.911 -15.194 -6.506 1.00 95.69 106 GLY A N 1
ATOM 882 C CA . GLY A 1 106 ? 6.602 -15.020 -5.081 1.00 95.69 106 GLY A CA 1
ATOM 883 C C . GLY A 1 106 ? 7.119 -13.720 -4.449 1.00 95.69 106 GLY A C 1
ATOM 884 O O . GLY A 1 106 ? 6.985 -13.540 -3.242 1.00 95.69 106 GLY A O 1
ATOM 885 N N . SER A 1 107 ? 7.754 -12.818 -5.208 1.00 96.69 107 SER A N 1
ATOM 886 C CA . SER A 1 107 ? 8.284 -11.565 -4.656 1.00 96.69 107 SER A CA 1
ATOM 887 C C . SER A 1 107 ? 7.253 -10.436 -4.715 1.00 96.69 107 SER A C 1
ATOM 889 O O . SER A 1 107 ? 7.199 -9.686 -5.689 1.00 96.69 107 SER A O 1
ATOM 891 N N . SER A 1 108 ? 6.470 -10.269 -3.644 1.00 94.88 108 SER A N 1
ATOM 892 C CA . SER A 1 108 ? 5.472 -9.188 -3.531 1.00 94.88 108 SER A CA 1
ATOM 893 C C . SER A 1 108 ? 6.061 -7.797 -3.799 1.00 94.88 108 SER A C 1
ATOM 895 O O . SER A 1 108 ? 5.511 -7.023 -4.584 1.00 94.88 108 SER A O 1
ATOM 897 N N . ALA A 1 109 ? 7.243 -7.508 -3.243 1.00 96.25 109 ALA A N 1
ATOM 898 C CA . ALA A 1 109 ? 7.937 -6.238 -3.453 1.00 96.25 109 ALA A CA 1
ATOM 899 C C . ALA A 1 109 ? 8.207 -5.945 -4.941 1.00 96.25 109 ALA A C 1
ATOM 901 O O . ALA A 1 109 ? 7.952 -4.832 -5.401 1.00 96.25 109 ALA A O 1
ATOM 902 N N . LEU A 1 110 ? 8.656 -6.944 -5.712 1.00 97.31 110 LEU A N 1
ATOM 903 C CA . LEU A 1 110 ? 8.960 -6.771 -7.135 1.00 97.31 110 LEU A CA 1
ATOM 904 C C . LEU A 1 110 ? 7.692 -6.525 -7.968 1.00 97.31 110 LEU A C 1
ATOM 906 O O . LEU A 1 110 ? 7.697 -5.680 -8.863 1.00 97.31 110 LEU A O 1
ATOM 910 N N . TRP A 1 111 ? 6.592 -7.215 -7.652 1.00 98.00 111 TRP A N 1
ATOM 911 C CA . TRP A 1 111 ? 5.296 -6.969 -8.292 1.00 98.00 111 TRP A CA 1
ATOM 912 C C . TRP A 1 111 ? 4.767 -5.564 -8.003 1.00 98.00 111 TRP A C 1
ATOM 914 O O . TRP A 1 111 ? 4.326 -4.880 -8.927 1.00 98.00 111 TRP A O 1
ATOM 924 N N . ARG A 1 112 ? 4.849 -5.101 -6.750 1.00 97.06 112 ARG A N 1
ATOM 925 C CA . ARG A 1 112 ? 4.432 -3.743 -6.355 1.00 97.06 112 ARG A CA 1
ATOM 926 C C . ARG A 1 112 ? 5.261 -2.672 -7.041 1.00 97.06 112 ARG A C 1
ATOM 928 O O . ARG A 1 112 ? 4.703 -1.692 -7.529 1.00 97.06 112 ARG A O 1
ATOM 935 N N . GLU A 1 113 ? 6.573 -2.869 -7.125 1.00 97.31 113 GLU A N 1
ATOM 936 C CA . GLU A 1 113 ? 7.456 -1.958 -7.847 1.00 97.31 113 GLU A CA 1
ATOM 937 C C . GLU A 1 113 ? 7.085 -1.894 -9.335 1.00 97.31 113 GLU A C 1
ATOM 939 O O . GLU A 1 113 ? 6.965 -0.808 -9.907 1.00 97.31 113 GLU A O 1
ATOM 944 N N . TYR A 1 114 ? 6.795 -3.046 -9.948 1.00 97.88 114 TYR A N 1
ATOM 945 C CA . TYR A 1 114 ? 6.371 -3.096 -11.341 1.00 97.88 114 TYR A CA 1
ATOM 946 C C . TYR A 1 114 ? 5.015 -2.406 -11.580 1.00 97.88 114 TYR A C 1
ATOM 948 O O . TYR A 1 114 ? 4.844 -1.644 -12.540 1.00 97.88 114 TYR A O 1
ATOM 956 N N . LEU A 1 115 ? 4.044 -2.631 -10.694 1.00 97.12 115 LEU A N 1
ATOM 957 C CA . LEU A 1 115 ? 2.737 -1.969 -10.723 1.00 97.12 115 LEU A CA 1
ATOM 958 C C . LEU A 1 115 ? 2.863 -0.453 -10.524 1.00 97.12 115 LEU A C 1
ATOM 960 O O . LEU A 1 115 ? 2.224 0.320 -11.236 1.00 97.12 115 LEU A O 1
ATOM 964 N N . SER A 1 116 ? 3.732 -0.011 -9.615 1.00 96.12 116 SER A N 1
ATOM 965 C CA . SER A 1 116 ? 4.031 1.410 -9.408 1.00 96.12 116 SER A CA 1
ATOM 966 C C . SER A 1 116 ? 4.627 2.044 -10.668 1.00 96.12 116 SER A C 1
ATOM 968 O O . SER A 1 116 ? 4.160 3.091 -11.126 1.00 96.12 116 SER A O 1
ATOM 970 N N . TYR A 1 117 ? 5.591 1.372 -11.304 1.00 96.31 117 TYR A N 1
ATOM 971 C CA . TYR A 1 117 ? 6.201 1.861 -12.537 1.00 96.31 117 TYR A CA 1
ATOM 972 C C . TYR A 1 117 ? 5.204 1.926 -13.702 1.00 96.31 117 TYR A C 1
ATOM 974 O O . TYR A 1 117 ? 5.112 2.943 -14.383 1.00 96.31 117 TYR A O 1
ATOM 982 N N . THR A 1 118 ? 4.411 0.874 -13.924 1.00 95.25 118 THR A N 1
ATOM 983 C CA . THR A 1 118 ? 3.389 0.869 -14.990 1.00 95.25 118 THR A CA 1
ATOM 984 C C . THR A 1 118 ? 2.332 1.956 -14.782 1.00 95.25 118 THR A C 1
ATOM 986 O O . THR A 1 118 ? 1.894 2.565 -15.760 1.00 95.25 118 THR A O 1
ATOM 989 N N . ALA A 1 119 ? 1.975 2.265 -13.531 1.00 92.50 119 ALA A N 1
ATOM 990 C CA . ALA A 1 119 ? 1.101 3.387 -13.207 1.00 92.50 119 ALA A CA 1
ATOM 991 C C . ALA A 1 119 ? 1.767 4.749 -13.475 1.00 92.50 119 ALA A C 1
ATOM 993 O O . ALA A 1 119 ? 1.127 5.630 -14.049 1.00 92.50 119 ALA A O 1
ATOM 994 N N . SER A 1 120 ? 3.042 4.929 -13.110 1.00 93.00 120 SER A N 1
ATOM 995 C CA . SER A 1 120 ? 3.749 6.210 -13.272 1.00 93.00 120 SER A CA 1
ATOM 996 C C . SER A 1 120 ? 3.950 6.600 -14.739 1.00 93.00 120 SER A C 1
ATOM 998 O O . SER A 1 120 ? 3.847 7.777 -15.085 1.00 93.00 120 SER A O 1
ATOM 1000 N N . VAL A 1 121 ? 4.148 5.614 -15.620 1.00 92.06 121 VAL A N 1
ATOM 1001 C CA . VAL A 1 121 ? 4.243 5.821 -17.076 1.00 92.06 121 VAL A CA 1
ATOM 1002 C C . VAL A 1 121 ? 2.888 5.769 -17.791 1.00 92.06 121 VAL A C 1
ATOM 1004 O O . VAL A 1 121 ? 2.855 5.754 -19.020 1.00 92.06 121 VAL A O 1
ATOM 1007 N N . LYS A 1 122 ? 1.774 5.734 -17.041 1.00 90.25 122 LYS A N 1
ATOM 1008 C CA . LYS A 1 122 ? 0.395 5.677 -17.563 1.00 90.25 122 LYS A CA 1
ATOM 1009 C C . LYS A 1 122 ? 0.159 4.522 -18.550 1.00 90.25 122 LYS A C 1
ATOM 1011 O O . LYS A 1 122 ? -0.572 4.654 -19.526 1.00 90.25 122 LYS A O 1
ATOM 1016 N N . ALA A 1 123 ? 0.797 3.374 -18.318 1.00 89.81 123 ALA A N 1
ATOM 1017 C CA . ALA A 1 123 ? 0.634 2.181 -19.144 1.00 89.81 123 ALA A CA 1
ATOM 1018 C C . ALA A 1 123 ? -0.530 1.325 -18.628 1.00 89.81 123 ALA A C 1
ATOM 1020 O O . ALA A 1 123 ? -0.327 0.224 -18.120 1.00 89.81 123 ALA A O 1
ATOM 1021 N N . SER A 1 124 ? -1.755 1.825 -18.746 1.00 87.88 124 SER A N 1
ATOM 1022 C CA . SER A 1 124 ? -2.924 1.280 -18.045 1.00 87.88 124 SER A CA 1
ATOM 1023 C C . SER A 1 124 ? -3.300 -0.139 -18.463 1.00 87.88 124 SER A C 1
ATOM 1025 O O . SER A 1 124 ? -3.481 -0.995 -17.600 1.00 87.88 124 SER A O 1
ATOM 1027 N N . LYS A 1 125 ? -3.299 -0.454 -19.769 1.00 87.88 125 LYS A N 1
ATOM 1028 C CA . LYS A 1 125 ? -3.493 -1.839 -20.254 1.00 87.88 125 LYS A CA 1
ATOM 1029 C C . LYS A 1 125 ? -2.444 -2.792 -19.667 1.00 87.88 125 LYS A C 1
ATOM 1031 O O . LYS A 1 125 ? -2.767 -3.896 -19.237 1.00 87.88 125 LYS A O 1
ATOM 1036 N N . ARG A 1 126 ? -1.183 -2.348 -19.601 1.00 90.31 126 ARG A N 1
ATOM 1037 C CA . ARG A 1 126 ? -0.089 -3.139 -19.025 1.00 90.31 126 ARG A CA 1
ATOM 1038 C C . ARG A 1 126 ? -0.253 -3.300 -17.517 1.00 90.31 126 ARG A C 1
ATOM 1040 O O . ARG A 1 126 ? -0.084 -4.408 -17.028 1.00 90.31 126 ARG A O 1
ATOM 1047 N N . TRP A 1 127 ? -0.617 -2.233 -16.807 1.00 93.31 127 TRP A N 1
ATOM 1048 C CA . TRP A 1 127 ? -0.903 -2.267 -15.373 1.00 93.31 127 TRP A CA 1
ATOM 1049 C C . TRP A 1 127 ? -1.986 -3.298 -15.061 1.00 93.31 127 TRP A C 1
ATOM 1051 O O . TRP A 1 127 ? -1.799 -4.113 -14.164 1.00 93.31 127 TRP A O 1
ATOM 1061 N N . ARG A 1 128 ? -3.070 -3.327 -15.851 1.00 89.50 128 ARG A N 1
ATOM 1062 C CA . ARG A 1 128 ? -4.175 -4.276 -15.673 1.00 89.50 128 ARG A CA 1
ATOM 1063 C C . ARG A 1 128 ? -3.728 -5.727 -15.808 1.00 89.50 128 ARG A C 1
ATOM 1065 O O . ARG A 1 128 ? -3.912 -6.511 -14.882 1.00 89.50 128 ARG A O 1
ATOM 1072 N N . LYS A 1 129 ? -3.040 -6.052 -16.906 1.00 91.19 129 LYS A N 1
ATOM 1073 C CA . LYS A 1 129 ? -2.465 -7.389 -17.128 1.00 91.19 129 LYS A CA 1
ATOM 1074 C C . LYS A 1 129 ? -1.503 -7.789 -16.006 1.00 91.19 129 LYS A C 1
ATOM 1076 O O . LYS A 1 129 ? -1.564 -8.905 -15.493 1.00 91.19 129 LYS A O 1
ATOM 1081 N N . THR A 1 130 ? -0.623 -6.871 -15.607 1.00 94.19 130 THR A N 1
ATOM 1082 C CA . THR A 1 130 ? 0.324 -7.097 -14.512 1.00 94.19 130 THR A CA 1
ATOM 1083 C C . THR A 1 130 ? -0.400 -7.341 -13.189 1.00 94.19 130 THR A C 1
ATOM 1085 O O . THR A 1 130 ? -0.013 -8.257 -12.470 1.00 94.19 130 THR A O 1
ATOM 1088 N N . MET A 1 131 ? -1.452 -6.580 -12.879 1.00 95.38 131 MET A N 1
ATOM 1089 C CA . MET A 1 131 ? -2.224 -6.726 -11.642 1.00 95.38 131 MET A CA 1
ATOM 1090 C C . MET A 1 131 ? -2.927 -8.084 -11.590 1.00 95.38 131 MET A C 1
ATOM 1092 O O . MET A 1 131 ? -2.784 -8.807 -10.607 1.00 95.38 131 MET A O 1
ATOM 1096 N N . THR A 1 132 ? -3.600 -8.486 -12.670 1.00 92.75 132 THR A N 1
ATOM 1097 C CA . THR A 1 132 ? -4.239 -9.807 -12.766 1.00 92.75 132 THR A CA 1
ATOM 1098 C C . THR A 1 132 ? -3.228 -10.940 -12.574 1.00 92.75 132 THR A C 1
ATOM 1100 O O . THR A 1 132 ? -3.486 -11.887 -11.830 1.00 92.75 132 THR A O 1
ATOM 1103 N N . ASN A 1 133 ? -2.047 -10.835 -13.190 1.00 93.31 133 ASN A N 1
ATOM 1104 C CA . ASN A 1 133 ? -0.987 -11.826 -13.013 1.00 93.31 133 ASN A CA 1
ATOM 1105 C C . ASN A 1 133 ? -0.441 -11.846 -11.577 1.00 93.31 133 ASN A C 1
ATOM 1107 O O . ASN A 1 133 ? -0.253 -12.929 -11.028 1.00 93.31 133 ASN A O 1
ATOM 1111 N N . ALA A 1 134 ? -0.239 -10.683 -10.951 1.00 95.94 134 ALA A N 1
ATOM 1112 C CA . ALA A 1 134 ? 0.218 -10.588 -9.565 1.00 95.94 134 ALA A CA 1
ATOM 1113 C C . ALA A 1 134 ? -0.770 -11.265 -8.601 1.00 95.94 134 ALA A C 1
ATOM 1115 O O . ALA A 1 134 ? -0.360 -12.084 -7.780 1.00 95.94 134 ALA A O 1
ATOM 1116 N N . LEU A 1 135 ? -2.072 -10.993 -8.757 1.00 95.38 135 LEU A N 1
ATOM 1117 C CA . LEU A 1 135 ? -3.133 -11.616 -7.960 1.00 95.38 135 LEU A CA 1
ATOM 1118 C C . LEU A 1 135 ? -3.191 -13.133 -8.167 1.00 95.38 135 LEU A C 1
ATOM 1120 O O . LEU A 1 135 ? -3.399 -13.870 -7.209 1.00 95.38 135 LEU A O 1
ATOM 1124 N N . ARG A 1 136 ? -2.960 -13.627 -9.390 1.00 93.06 136 ARG A N 1
ATOM 1125 C CA . ARG A 1 136 ? -2.894 -15.073 -9.658 1.00 93.06 136 ARG A CA 1
ATOM 1126 C C . ARG A 1 136 ? -1.701 -15.736 -8.971 1.00 93.06 136 ARG A C 1
ATOM 1128 O O . ARG A 1 136 ? -1.832 -16.853 -8.482 1.00 93.06 136 ARG A O 1
ATOM 1135 N N . MET A 1 137 ? -0.544 -15.076 -8.965 1.00 94.75 137 MET A N 1
ATOM 1136 C CA . MET A 1 137 ? 0.677 -15.627 -8.368 1.00 94.75 137 MET A CA 1
ATOM 1137 C C . MET A 1 137 ? 0.673 -15.547 -6.837 1.00 94.75 137 MET A C 1
ATOM 1139 O O . MET A 1 137 ? 1.235 -16.423 -6.186 1.00 94.75 137 MET A O 1
ATOM 1143 N N . MET A 1 138 ? 0.042 -14.522 -6.257 1.00 94.44 138 MET A N 1
ATOM 1144 C CA . MET A 1 138 ? -0.047 -14.322 -4.806 1.00 94.44 138 MET A CA 1
ATOM 1145 C C . MET A 1 138 ? -1.481 -13.964 -4.386 1.00 94.44 138 MET A C 1
ATOM 1147 O O . MET A 1 138 ? -1.744 -12.841 -3.949 1.00 94.44 138 MET A O 1
ATOM 1151 N N . PRO A 1 139 ? -2.425 -14.915 -4.475 1.00 94.88 139 PRO A N 1
ATOM 1152 C CA . PRO A 1 139 ? -3.827 -14.656 -4.157 1.00 94.88 139 PRO A CA 1
ATOM 1153 C C . PRO A 1 139 ? -4.056 -14.372 -2.670 1.00 94.88 139 PRO A C 1
ATOM 1155 O O . PRO A 1 139 ? -5.080 -13.806 -2.314 1.00 94.88 139 PRO A O 1
ATOM 1158 N N . THR A 1 140 ? -3.124 -14.740 -1.792 1.00 94.69 140 THR A N 1
ATOM 1159 C CA . THR A 1 140 ? -3.219 -14.513 -0.343 1.00 94.69 140 THR A CA 1
ATOM 1160 C C . THR A 1 140 ? -2.534 -13.226 0.117 1.00 94.69 140 THR A C 1
ATOM 1162 O O . THR A 1 140 ? -2.495 -12.977 1.319 1.00 94.69 140 THR A O 1
ATOM 1165 N N . ASP A 1 141 ? -1.976 -12.417 -0.792 1.00 95.75 141 ASP A N 1
ATOM 1166 C CA . ASP A 1 141 ? -1.363 -11.135 -0.438 1.00 95.75 141 ASP A CA 1
ATOM 1167 C C . ASP A 1 141 ? -2.444 -10.039 -0.300 1.00 95.75 141 ASP A C 1
ATOM 1169 O O . ASP A 1 141 ? -2.998 -9.590 -1.312 1.00 95.75 141 ASP A O 1
ATOM 1173 N N . PRO A 1 142 ? -2.736 -9.563 0.929 1.00 96.06 142 PRO A N 1
ATOM 1174 C CA . PRO A 1 142 ? -3.802 -8.595 1.163 1.00 96.06 142 PRO A CA 1
ATOM 1175 C C . PRO A 1 142 ? -3.545 -7.256 0.471 1.00 96.06 142 PRO A C 1
ATOM 1177 O O . PRO A 1 142 ? -4.477 -6.636 -0.037 1.00 96.06 142 PRO A O 1
ATOM 1180 N N . GLU A 1 143 ? -2.296 -6.791 0.397 1.00 95.62 143 GLU A N 1
ATOM 1181 C CA . GLU A 1 143 ? -2.049 -5.450 -0.125 1.00 95.62 143 GLU A CA 1
ATOM 1182 C C . GLU A 1 143 ? -2.019 -5.385 -1.665 1.00 95.62 143 GLU A C 1
ATOM 1184 O O . GLU A 1 143 ? -2.043 -4.287 -2.219 1.00 95.62 143 GLU A O 1
ATOM 1189 N N . LEU A 1 144 ? -2.017 -6.521 -2.381 1.00 96.38 144 LEU A N 1
ATOM 1190 C CA . LEU A 1 144 ? -2.285 -6.536 -3.830 1.00 96.38 144 LEU A CA 1
ATOM 1191 C C . LEU A 1 144 ? -3.781 -6.370 -4.116 1.00 96.38 144 LEU A C 1
ATOM 1193 O O . LEU A 1 144 ? -4.157 -5.563 -4.970 1.00 96.38 144 LEU A O 1
ATOM 1197 N N . TRP A 1 145 ? -4.636 -7.065 -3.359 1.00 96.94 145 TRP A N 1
ATOM 1198 C CA . TRP A 1 145 ? -6.088 -6.886 -3.437 1.00 96.94 145 TRP A CA 1
ATOM 1199 C C . TRP A 1 145 ? -6.503 -5.465 -3.069 1.00 96.94 145 TRP A C 1
ATOM 1201 O O . TRP A 1 145 ? -7.284 -4.852 -3.797 1.00 96.94 145 TRP A O 1
ATOM 1211 N N . ALA A 1 146 ? -5.918 -4.908 -2.004 1.00 96.50 146 ALA A N 1
ATOM 1212 C CA . ALA A 1 146 ? -6.115 -3.511 -1.634 1.00 96.50 146 ALA A CA 1
ATOM 1213 C C . ALA A 1 146 ? -5.736 -2.558 -2.775 1.00 96.50 146 ALA A C 1
ATOM 1215 O O . ALA A 1 146 ? -6.500 -1.657 -3.107 1.00 96.50 146 ALA A O 1
ATOM 1216 N N . MET A 1 147 ? -4.589 -2.774 -3.427 1.00 95.50 147 MET A N 1
ATOM 1217 C CA . MET A 1 147 ? -4.148 -1.932 -4.541 1.00 95.50 147 MET A CA 1
ATOM 1218 C C . MET A 1 147 ? -5.125 -1.981 -5.730 1.00 95.50 147 MET A C 1
ATOM 1220 O O . MET A 1 147 ? -5.407 -0.940 -6.328 1.00 95.50 147 MET A O 1
ATOM 1224 N N . ALA A 1 148 ? -5.673 -3.157 -6.058 1.00 94.62 148 ALA A N 1
ATOM 1225 C CA . ALA A 1 148 ? -6.683 -3.310 -7.110 1.00 94.62 148 ALA A CA 1
ATOM 1226 C C . ALA A 1 148 ? -8.019 -2.633 -6.744 1.00 94.62 148 ALA A C 1
ATOM 1228 O O . ALA A 1 148 ? -8.563 -1.855 -7.538 1.00 94.62 148 ALA A O 1
ATOM 1229 N N . GLY A 1 149 ? -8.511 -2.866 -5.523 1.00 94.56 149 GLY A N 1
ATOM 1230 C CA . GLY A 1 149 ? -9.744 -2.266 -5.009 1.00 94.56 149 GLY A CA 1
ATOM 1231 C C . GLY A 1 149 ? -9.658 -0.741 -4.918 1.00 94.56 149 GLY A C 1
ATOM 1232 O O . GLY A 1 149 ? -10.505 -0.040 -5.471 1.00 94.56 149 GLY A O 1
ATOM 1233 N N . ARG A 1 150 ? -8.585 -0.204 -4.320 1.00 93.88 150 ARG A N 1
ATOM 1234 C CA . ARG A 1 150 ? -8.364 1.246 -4.178 1.00 93.88 150 ARG A CA 1
ATOM 1235 C C . ARG A 1 150 ? -8.224 1.953 -5.520 1.00 93.88 150 ARG A C 1
ATOM 1237 O O . ARG A 1 150 ? -8.727 3.067 -5.657 1.00 93.88 150 ARG A O 1
ATOM 1244 N N . ARG A 1 151 ? -7.579 1.340 -6.524 1.00 91.75 151 ARG A N 1
ATOM 1245 C CA . ARG A 1 151 ? -7.517 1.935 -7.871 1.00 91.75 151 ARG A CA 1
ATOM 1246 C C . ARG A 1 151 ? -8.911 2.044 -8.490 1.00 91.75 151 ARG A C 1
ATOM 1248 O O . ARG A 1 151 ? -9.253 3.109 -8.991 1.00 91.75 151 ARG A O 1
ATOM 1255 N N . SER A 1 152 ? -9.721 0.993 -8.388 1.00 88.94 152 SER A N 1
ATOM 1256 C CA . SER A 1 152 ? -11.098 0.988 -8.905 1.00 88.94 152 SER A CA 1
ATOM 1257 C C . SER A 1 152 ? -11.972 2.033 -8.196 1.00 88.94 152 SER A C 1
ATOM 1259 O O . SER A 1 152 ? -12.600 2.864 -8.851 1.00 88.94 152 SER A O 1
ATOM 1261 N N . ALA A 1 153 ? -11.896 2.106 -6.861 1.00 89.38 153 ALA A N 1
ATOM 1262 C CA . ALA A 1 153 ? -12.610 3.109 -6.068 1.00 89.38 153 ALA A CA 1
ATOM 1263 C C . ALA A 1 153 ? -12.161 4.547 -6.391 1.00 89.38 153 ALA A C 1
ATOM 1265 O O . ALA A 1 153 ? -12.972 5.478 -6.408 1.00 89.38 153 ALA A O 1
ATOM 1266 N N . LYS A 1 154 ? -10.866 4.752 -6.671 1.00 87.75 154 LYS A N 1
ATOM 1267 C CA . LYS A 1 154 ? -10.322 6.049 -7.098 1.00 87.75 154 LYS A CA 1
ATOM 1268 C C . LYS A 1 154 ? -10.828 6.462 -8.482 1.00 87.75 154 LYS A C 1
ATOM 1270 O O . LYS A 1 154 ? -11.073 7.647 -8.680 1.00 87.75 154 LYS A O 1
ATOM 1275 N N . ASN A 1 155 ? -11.023 5.506 -9.387 1.00 83.25 155 ASN A N 1
ATOM 1276 C CA . ASN A 1 155 ? -11.588 5.739 -10.720 1.00 83.25 155 ASN A CA 1
ATOM 1277 C C . ASN A 1 155 ? -13.113 5.973 -10.703 1.00 83.25 155 ASN A C 1
ATOM 1279 O O . ASN A 1 155 ? -13.717 6.192 -11.750 1.00 83.25 155 ASN A O 1
ATOM 1283 N N . GLY A 1 156 ? -13.733 5.929 -9.520 1.00 80.38 156 GLY A N 1
ATOM 1284 C CA . GLY A 1 156 ? -15.164 6.148 -9.332 1.00 80.38 156 GLY A CA 1
ATOM 1285 C C . GLY A 1 156 ? -16.005 4.877 -9.419 1.00 80.38 156 GLY A C 1
ATOM 1286 O O . GLY A 1 156 ? -17.206 4.953 -9.165 1.00 80.38 156 GLY A O 1
ATOM 1287 N N . ASP A 1 157 ? -15.405 3.718 -9.713 1.00 84.00 157 ASP A N 1
ATOM 1288 C CA . ASP A 1 157 ? -16.116 2.442 -9.768 1.00 84.00 157 ASP A CA 1
ATOM 1289 C C . ASP A 1 157 ? -16.030 1.694 -8.434 1.00 84.00 157 ASP A C 1
ATOM 1291 O O . ASP A 1 157 ? -15.149 0.864 -8.177 1.00 84.00 157 ASP A O 1
ATOM 1295 N N . MET A 1 158 ? -16.978 2.016 -7.556 1.00 87.94 158 MET A N 1
ATOM 1296 C CA . MET A 1 158 ? -17.096 1.349 -6.265 1.00 87.94 158 MET A CA 1
ATOM 1297 C C . MET A 1 158 ? -17.599 -0.095 -6.392 1.00 87.94 158 MET A C 1
ATOM 1299 O O . MET A 1 158 ? -17.271 -0.929 -5.552 1.00 87.94 158 MET A O 1
ATOM 1303 N N . ALA A 1 159 ? -18.362 -0.425 -7.438 1.00 85.44 159 ALA A N 1
ATOM 1304 C CA . ALA A 1 159 ? -18.879 -1.777 -7.635 1.00 85.44 159 ALA A CA 1
ATOM 1305 C C . ALA A 1 159 ? -17.742 -2.748 -7.991 1.00 85.44 159 ALA A C 1
ATOM 1307 O O . ALA A 1 159 ? -17.599 -3.798 -7.359 1.00 85.44 159 ALA A O 1
ATOM 1308 N N . ALA A 1 160 ? -16.872 -2.355 -8.924 1.00 85.62 160 ALA A N 1
ATOM 1309 C CA . ALA A 1 160 ? -15.655 -3.089 -9.245 1.00 85.62 160 ALA A CA 1
ATOM 1310 C C . ALA A 1 160 ? -14.726 -3.186 -8.024 1.00 85.62 160 ALA A C 1
ATOM 1312 O O . ALA A 1 160 ? -14.224 -4.269 -7.711 1.00 85.62 160 ALA A O 1
ATOM 1313 N N . ALA A 1 161 ? -14.553 -2.085 -7.277 1.00 90.88 161 ALA A N 1
ATOM 1314 C CA . ALA A 1 161 ? -13.757 -2.080 -6.049 1.00 90.88 161 ALA A CA 1
ATOM 1315 C C . ALA A 1 161 ? -14.253 -3.121 -5.034 1.00 90.88 161 ALA A C 1
ATOM 1317 O O . ALA A 1 161 ? -13.460 -3.934 -4.554 1.00 90.88 161 ALA A O 1
ATOM 1318 N N . ARG A 1 162 ? -15.565 -3.147 -4.761 1.00 91.56 162 ARG A N 1
ATOM 1319 C CA . ARG A 1 162 ? -16.211 -4.141 -3.889 1.00 91.56 162 ARG A CA 1
ATOM 1320 C C . ARG A 1 162 ? -15.929 -5.560 -4.346 1.00 91.56 162 ARG A C 1
ATOM 1322 O O . ARG A 1 162 ? -15.622 -6.409 -3.517 1.00 91.56 162 ARG A O 1
ATOM 1329 N N . GLY A 1 163 ? -15.983 -5.830 -5.646 1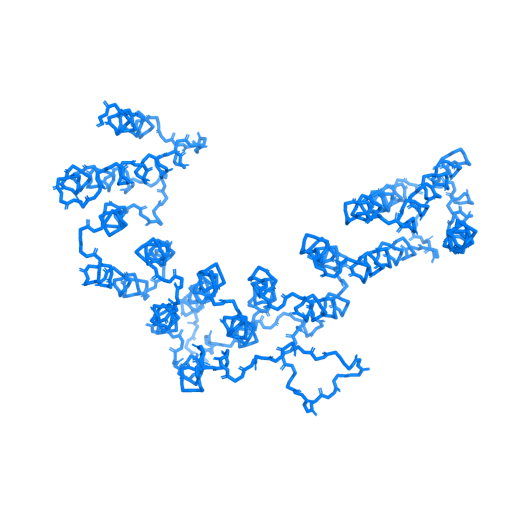.00 90.31 163 GLY A N 1
ATOM 1330 C CA . GLY A 1 163 ? -15.678 -7.159 -6.158 1.00 90.31 163 GLY A CA 1
ATOM 1331 C C . GLY A 1 163 ? -14.221 -7.588 -5.911 1.00 90.31 163 GLY A C 1
ATOM 1332 O O . GLY A 1 163 ? -13.998 -8.727 -5.497 1.00 90.31 163 GLY A O 1
ATOM 1333 N N . PHE A 1 164 ? -13.236 -6.688 -6.065 1.00 93.25 164 PHE A N 1
ATOM 1334 C CA . PHE A 1 164 ? -11.837 -6.985 -5.714 1.00 93.25 164 PHE A CA 1
ATOM 1335 C C . PHE A 1 164 ? -11.677 -7.236 -4.221 1.00 93.25 164 PHE A C 1
ATOM 1337 O O . PHE A 1 164 ? -11.058 -8.226 -3.835 1.00 93.25 164 PHE A O 1
ATOM 1344 N N . PHE A 1 165 ? -12.255 -6.374 -3.384 1.00 94.94 165 PHE A N 1
ATOM 1345 C CA . PHE A 1 165 ? -12.181 -6.529 -1.937 1.00 94.94 165 PHE A CA 1
ATOM 1346 C C . PHE A 1 165 ? -12.850 -7.820 -1.467 1.00 94.94 165 PHE A C 1
ATOM 1348 O O . PHE A 1 165 ? -12.219 -8.603 -0.766 1.00 94.94 165 PHE A O 1
ATOM 1355 N N . MET A 1 166 ? -14.076 -8.108 -1.911 1.00 92.12 166 MET A N 1
ATOM 1356 C CA . MET A 1 166 ? -14.781 -9.339 -1.550 1.00 92.12 166 MET A CA 1
ATOM 1357 C C . MET A 1 166 ? -14.020 -10.586 -2.010 1.00 92.12 166 MET A C 1
ATOM 1359 O O . MET A 1 166 ? -13.891 -11.545 -1.248 1.00 92.12 166 MET A O 1
ATOM 1363 N N . ARG A 1 167 ? -13.490 -10.593 -3.242 1.00 93.12 167 ARG A N 1
ATOM 1364 C CA . ARG A 1 167 ? -12.690 -11.720 -3.742 1.00 93.12 167 ARG A CA 1
ATOM 1365 C C . ARG A 1 167 ? -11.406 -11.882 -2.936 1.00 93.12 167 ARG A C 1
ATOM 1367 O O . ARG A 1 167 ? -11.086 -13.001 -2.551 1.00 93.12 167 ARG A O 1
ATOM 1374 N N . GLY A 1 168 ? -10.726 -10.785 -2.620 1.00 94.88 168 GLY A N 1
ATOM 1375 C CA . GLY A 1 168 ? -9.538 -10.801 -1.781 1.00 94.88 168 GLY A CA 1
ATOM 1376 C C . GLY A 1 168 ? -9.818 -11.281 -0.359 1.00 94.88 168 GLY A C 1
ATOM 1377 O O . GLY A 1 168 ? -9.093 -12.138 0.129 1.00 94.88 168 GLY A O 1
ATOM 1378 N N . CYS A 1 169 ? -10.901 -10.838 0.285 1.00 94.75 169 CYS A N 1
ATOM 1379 C CA . CYS A 1 169 ? -11.290 -11.289 1.627 1.00 94.75 169 CYS A CA 1
ATOM 1380 C C . CYS A 1 169 ? -11.565 -12.800 1.684 1.00 94.75 169 CYS A C 1
ATOM 1382 O O . CYS A 1 169 ? -11.296 -13.433 2.701 1.00 94.75 169 CYS A O 1
ATOM 1384 N N . ARG A 1 170 ? -12.033 -13.407 0.582 1.00 93.06 170 ARG A N 1
ATOM 1385 C CA . ARG A 1 170 ? -12.177 -14.871 0.475 1.00 93.06 170 ARG A CA 1
ATOM 1386 C C . ARG A 1 170 ? -10.830 -15.602 0.486 1.00 93.06 170 ARG A C 1
ATOM 1388 O O . ARG A 1 170 ? -10.774 -16.737 0.949 1.00 93.06 170 ARG A O 1
ATOM 1395 N N . PHE A 1 171 ? -9.757 -14.987 -0.011 1.00 93.06 171 PHE A N 1
ATOM 1396 C CA . PHE A 1 171 ? -8.408 -15.564 0.025 1.00 93.06 171 PHE A CA 1
ATOM 1397 C C . PHE A 1 171 ? -7.630 -15.199 1.296 1.00 93.06 171 PHE A C 1
ATOM 1399 O O . PHE A 1 171 ? -6.942 -16.048 1.861 1.00 93.06 171 PHE A O 1
ATOM 1406 N N . CYS A 1 172 ? -7.724 -13.949 1.742 1.00 93.25 172 CYS A N 1
ATOM 1407 C CA . CYS A 1 172 ? -6.982 -13.380 2.863 1.00 93.25 172 CYS A CA 1
ATOM 1408 C C . CYS A 1 172 ? -7.775 -13.525 4.171 1.00 93.25 172 CYS A C 1
ATOM 1410 O O . CYS A 1 172 ? -8.326 -12.560 4.699 1.00 93.25 172 CYS A O 1
ATOM 1412 N N . THR A 1 173 ? -7.827 -14.749 4.697 1.00 92.00 173 THR A N 1
ATOM 1413 C CA . THR A 1 173 ? -8.559 -15.086 5.935 1.00 92.00 173 THR A CA 1
ATOM 1414 C C . THR A 1 173 ? -7.661 -15.203 7.165 1.00 92.00 173 THR A C 1
ATOM 1416 O O . THR A 1 173 ? -8.115 -15.653 8.212 1.00 92.00 173 THR A O 1
ATOM 1419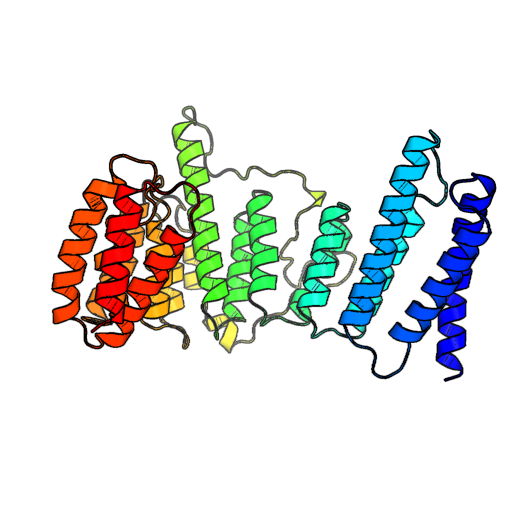 N N . THR A 1 174 ? -6.375 -14.884 7.036 1.00 90.94 174 THR A N 1
ATOM 1420 C CA . THR A 1 174 ? -5.375 -15.017 8.109 1.00 90.94 174 THR A CA 1
ATOM 1421 C C . THR A 1 174 ? -4.949 -13.678 8.699 1.00 90.94 174 THR A C 1
ATOM 1423 O O . THR A 1 174 ? -4.277 -13.659 9.722 1.00 90.94 174 THR A O 1
ATOM 1426 N N . SER A 1 175 ? -5.313 -12.568 8.056 1.00 91.62 175 SER A N 1
ATOM 1427 C CA . SER A 1 175 ? -5.000 -11.220 8.516 1.00 91.62 175 SER A CA 1
ATOM 1428 C C . SER A 1 175 ? -6.157 -10.274 8.222 1.00 91.62 175 SER A C 1
ATOM 1430 O O . SER A 1 175 ? -6.763 -10.292 7.151 1.00 91.62 175 SER A O 1
ATOM 1432 N N . GLU A 1 176 ? -6.394 -9.406 9.188 1.00 94.81 176 GLU A N 1
ATOM 1433 C CA . GLU A 1 176 ? -7.312 -8.284 9.223 1.00 94.81 176 GLU A CA 1
ATOM 1434 C C . GLU A 1 176 ? -7.008 -7.191 8.191 1.00 94.81 176 GLU A C 1
ATOM 1436 O O . GLU A 1 176 ? -7.911 -6.449 7.812 1.00 94.81 176 GLU A O 1
ATOM 1441 N N . LYS A 1 177 ? -5.764 -7.085 7.700 1.00 95.88 177 LYS A N 1
ATOM 1442 C CA . LYS A 1 177 ? -5.297 -5.939 6.894 1.00 95.88 177 LYS A CA 1
ATOM 1443 C C . LYS A 1 177 ? -6.208 -5.602 5.714 1.00 95.88 177 LYS A C 1
ATOM 1445 O O . LYS A 1 177 ? -6.550 -4.440 5.516 1.00 95.88 177 LYS A O 1
ATOM 1450 N N . LEU A 1 178 ? -6.616 -6.608 4.936 1.00 96.94 178 LEU A N 1
ATOM 1451 C CA . LEU A 1 178 ? -7.500 -6.387 3.788 1.00 96.94 178 LEU A CA 1
ATOM 1452 C C . LEU A 1 178 ? -8.926 -6.016 4.214 1.00 96.94 178 LEU A C 1
ATOM 1454 O O . LEU A 1 178 ? -9.574 -5.224 3.540 1.00 96.94 178 LEU A O 1
ATOM 1458 N N . TRP A 1 179 ? -9.407 -6.565 5.328 1.00 97.12 179 TRP A N 1
ATOM 1459 C CA . TRP A 1 179 ? -10.749 -6.307 5.847 1.00 97.12 179 TRP A CA 1
ATOM 1460 C C . TRP A 1 179 ? -10.882 -4.877 6.373 1.00 97.12 179 TRP A C 1
ATOM 1462 O O . TRP A 1 179 ? -11.839 -4.182 6.034 1.00 97.12 179 TRP A O 1
ATOM 1472 N N . VAL A 1 180 ? -9.883 -4.420 7.132 1.00 97.25 180 VAL A N 1
ATOM 1473 C CA . VAL A 1 180 ? -9.776 -3.033 7.604 1.00 97.25 180 VAL A CA 1
ATOM 1474 C C . VAL A 1 180 ? -9.674 -2.078 6.415 1.00 97.25 180 VAL A C 1
ATOM 1476 O O . VAL A 1 180 ? -10.344 -1.049 6.380 1.00 97.25 180 VAL A O 1
ATOM 1479 N N . GLU A 1 181 ? -8.887 -2.429 5.399 1.00 97.38 181 GLU A N 1
ATOM 1480 C CA . GLU A 1 181 ? -8.740 -1.610 4.196 1.00 97.38 181 GLU A CA 1
ATOM 1481 C C . GLU A 1 181 ? -10.015 -1.563 3.340 1.00 97.38 181 GLU A C 1
ATOM 1483 O O . GLU A 1 181 ? -10.355 -0.515 2.785 1.00 97.38 181 GLU A O 1
ATOM 1488 N N . TYR A 1 182 ? -10.766 -2.664 3.275 1.00 96.62 182 TYR A N 1
ATOM 1489 C CA . TYR A 1 182 ? -12.068 -2.684 2.617 1.00 96.62 182 TYR A CA 1
ATOM 1490 C C . TYR A 1 182 ? -13.061 -1.768 3.343 1.00 96.62 182 TYR A C 1
ATOM 1492 O O . TYR A 1 182 ? -13.666 -0.891 2.722 1.00 96.62 182 TYR A O 1
ATOM 1500 N N . ALA A 1 183 ? -13.164 -1.901 4.668 1.00 96.44 183 ALA A N 1
ATOM 1501 C CA . ALA A 1 183 ? -13.997 -1.031 5.488 1.00 96.44 183 ALA A CA 1
ATOM 1502 C C . ALA A 1 183 ? -13.601 0.448 5.333 1.00 96.44 183 ALA A C 1
ATOM 1504 O O . ALA A 1 183 ? -14.472 1.301 5.169 1.00 96.44 183 ALA A O 1
ATOM 1505 N N . ARG A 1 184 ? -12.297 0.758 5.286 1.00 96.88 184 ARG A N 1
ATOM 1506 C CA . ARG A 1 184 ? -11.790 2.116 5.035 1.00 96.88 184 ARG A CA 1
ATOM 1507 C C . ARG A 1 184 ? -12.259 2.648 3.687 1.00 96.88 184 ARG A C 1
ATOM 1509 O O . ARG A 1 184 ? -12.741 3.774 3.616 1.00 96.88 184 ARG A O 1
ATOM 1516 N N . SER A 1 185 ? -12.138 1.846 2.629 1.00 95.19 185 SER A N 1
ATOM 1517 C CA . SER A 1 185 ? -12.568 2.246 1.289 1.00 95.19 185 SER A CA 1
ATOM 1518 C C . SER A 1 185 ? -14.069 2.553 1.238 1.00 95.19 185 SER A C 1
ATOM 1520 O O . SER A 1 185 ? -14.467 3.489 0.547 1.00 95.19 185 SER A O 1
ATOM 1522 N N . GLU A 1 186 ? -14.901 1.797 1.961 1.00 93.56 186 GLU A N 1
ATOM 1523 C CA . GLU A 1 186 ? -16.344 2.063 2.066 1.00 93.56 186 GLU A CA 1
ATOM 1524 C C . GLU A 1 186 ? -16.641 3.343 2.853 1.00 93.56 186 GLU A C 1
ATOM 1526 O O . GLU A 1 186 ? -17.453 4.150 2.407 1.00 93.56 186 GLU A O 1
ATOM 1531 N N . MET A 1 187 ? -15.947 3.584 3.969 1.00 94.06 187 MET A N 1
ATOM 1532 C CA . MET A 1 187 ? -16.084 4.829 4.739 1.00 94.06 187 MET A CA 1
ATOM 1533 C C . MET A 1 187 ? -15.681 6.065 3.915 1.00 94.06 187 MET A C 1
ATOM 1535 O O . MET A 1 187 ? -16.404 7.061 3.892 1.00 94.06 187 MET A O 1
ATOM 1539 N N . GLU A 1 188 ? -14.576 5.993 3.164 1.00 93.25 188 GLU A N 1
ATOM 1540 C CA . GLU A 1 188 ? -14.150 7.061 2.246 1.00 93.25 188 GLU A CA 1
ATOM 1541 C C . GLU A 1 188 ? -15.175 7.314 1.130 1.00 93.25 188 GLU A C 1
ATOM 1543 O O . GLU A 1 188 ? -15.375 8.451 0.695 1.00 93.25 188 GLU A O 1
ATOM 1548 N N . TRP A 1 189 ? -15.814 6.256 0.628 1.00 91.12 189 TRP A N 1
ATOM 1549 C CA . TRP A 1 189 ? -16.861 6.380 -0.379 1.00 91.12 189 TRP A CA 1
ATOM 1550 C C . TRP A 1 189 ? -18.134 7.010 0.209 1.00 91.12 189 TRP A C 1
ATOM 1552 O O . TRP A 1 189 ? -18.683 7.922 -0.412 1.00 91.12 189 TRP A O 1
ATOM 1562 N N . LEU A 1 190 ? -18.536 6.630 1.428 1.00 90.00 190 LEU A N 1
ATOM 1563 C CA . LEU A 1 190 ? -19.647 7.254 2.155 1.00 90.00 190 LEU A CA 1
ATOM 1564 C C . LEU A 1 190 ? -19.425 8.759 2.361 1.00 90.00 190 LEU A C 1
ATOM 1566 O O . LEU A 1 190 ? -20.331 9.550 2.112 1.00 90.00 190 LEU A O 1
ATOM 1570 N N . GLU A 1 191 ? -18.211 9.190 2.720 1.00 90.12 191 GLU A N 1
ATOM 1571 C CA . GLU A 1 191 ? -17.907 10.624 2.825 1.00 90.12 191 GLU A CA 1
ATOM 1572 C C . GLU A 1 191 ? -18.094 11.370 1.500 1.00 90.12 191 GLU A C 1
ATOM 1574 O O . GLU A 1 191 ? -18.583 12.502 1.477 1.00 90.12 191 GLU A O 1
ATOM 1579 N N . LYS A 1 192 ? -17.667 10.772 0.379 1.00 87.44 192 LYS A N 1
ATOM 1580 C CA . LYS A 1 192 ? -17.851 11.381 -0.948 1.00 87.44 192 LYS A CA 1
ATOM 1581 C C . LYS A 1 192 ? -19.332 11.523 -1.268 1.00 87.44 192 LYS A C 1
ATOM 1583 O O . LYS A 1 192 ? -19.744 12.547 -1.807 1.00 87.44 192 LYS A O 1
ATOM 1588 N N . VAL A 1 193 ? -20.120 10.514 -0.924 1.00 85.31 193 VAL A N 1
ATOM 1589 C CA . VAL A 1 193 ? -21.568 10.501 -1.121 1.00 85.31 193 VAL A CA 1
ATOM 1590 C C . VAL A 1 193 ? -22.257 11.565 -0.264 1.00 85.31 193 VAL A C 1
ATOM 1592 O O . VAL A 1 193 ? -23.053 12.335 -0.802 1.00 85.31 193 VAL A O 1
ATOM 1595 N N . ASP A 1 194 ? -21.892 11.710 1.011 1.00 85.50 194 ASP A N 1
ATOM 1596 C CA . ASP A 1 194 ? -22.410 12.773 1.885 1.00 85.50 194 ASP A CA 1
ATOM 1597 C C . ASP A 1 194 ? -22.056 14.171 1.356 1.00 85.50 194 ASP A C 1
ATOM 1599 O O . ASP A 1 194 ? -22.923 15.046 1.265 1.00 85.50 194 ASP A O 1
ATOM 1603 N N . LYS A 1 195 ? -20.811 14.374 0.902 1.00 85.88 195 LYS A N 1
ATOM 1604 C CA . LYS A 1 195 ? -20.372 15.633 0.270 1.00 85.88 195 LYS A CA 1
ATOM 1605 C C . LYS A 1 195 ? -21.181 15.948 -0.991 1.00 85.88 195 LYS A C 1
ATOM 1607 O O . LYS A 1 195 ? -21.607 17.087 -1.181 1.00 85.88 195 LYS A O 1
ATOM 1612 N N . ARG A 1 196 ? -21.437 14.950 -1.844 1.00 83.56 196 ARG A N 1
ATOM 1613 C CA . ARG A 1 196 ? -22.285 15.114 -3.037 1.00 83.56 196 ARG A CA 1
ATOM 1614 C C . ARG A 1 196 ? -23.721 15.436 -2.660 1.00 83.56 196 ARG A C 1
ATOM 1616 O O . ARG A 1 196 ? -24.305 16.317 -3.275 1.00 83.56 196 ARG A O 1
ATOM 1623 N N . ARG A 1 197 ? -24.279 14.765 -1.650 1.00 81.38 197 ARG A N 1
ATOM 1624 C CA . ARG A 1 197 ? -25.638 15.016 -1.160 1.00 81.38 197 ARG A CA 1
ATOM 1625 C C . ARG A 1 197 ? -25.789 16.447 -0.657 1.00 81.38 197 ARG A C 1
ATOM 1627 O O . ARG A 1 197 ? -26.765 17.101 -1.007 1.00 81.38 197 ARG A O 1
ATOM 1634 N N . ALA A 1 198 ? -24.818 16.939 0.110 1.00 82.69 198 ALA A N 1
ATOM 1635 C CA . ALA A 1 198 ? -24.805 18.315 0.600 1.00 82.69 198 ALA A CA 1
ATOM 1636 C C . ALA A 1 198 ? -24.720 19.350 -0.539 1.00 82.69 198 ALA A C 1
ATOM 1638 O O . ALA A 1 198 ? -25.284 20.435 -0.429 1.00 82.69 198 ALA A O 1
ATOM 1639 N N . ALA A 1 199 ? -24.044 19.011 -1.642 1.00 82.19 199 ALA A N 1
ATOM 1640 C CA . ALA A 1 199 ? -23.896 19.874 -2.815 1.00 82.19 199 ALA A CA 1
ATOM 1641 C C . ALA A 1 199 ? -24.991 19.690 -3.890 1.00 82.19 199 ALA A C 1
ATOM 1643 O O . ALA A 1 199 ? -25.059 20.476 -4.840 1.00 82.19 199 ALA A O 1
ATOM 1644 N N . ALA A 1 200 ? -25.823 18.648 -3.798 1.00 77.31 200 ALA A N 1
ATOM 1645 C CA . ALA A 1 200 ? -26.757 18.271 -4.854 1.00 77.31 200 ALA A CA 1
ATOM 1646 C C . ALA A 1 200 ? -27.988 19.188 -4.898 1.00 77.31 200 ALA A C 1
ATOM 1648 O O . ALA A 1 200 ? -28.636 19.463 -3.890 1.00 77.31 200 ALA A O 1
ATOM 1649 N N . LYS A 1 201 ? -28.362 19.602 -6.114 1.00 73.25 201 LYS A N 1
ATOM 1650 C CA . LYS A 1 201 ? -29.685 20.177 -6.395 1.00 73.25 201 LYS A CA 1
ATOM 1651 C C . LYS A 1 201 ? -30.746 19.062 -6.413 1.00 73.25 201 LYS A C 1
ATOM 1653 O O . LYS A 1 201 ? -30.398 17.918 -6.721 1.00 73.25 201 LYS A O 1
ATOM 1658 N N . PRO A 1 202 ? -32.031 19.370 -6.147 1.00 62.31 202 PRO A N 1
ATOM 1659 C CA . PRO A 1 202 ? -33.107 18.384 -6.230 1.00 62.31 202 PRO A CA 1
ATOM 1660 C C . PRO A 1 202 ? -33.110 17.684 -7.600 1.00 62.31 202 PRO A C 1
ATOM 1662 O O . PRO A 1 202 ? -33.125 18.357 -8.629 1.00 62.31 202 PRO A O 1
ATOM 1665 N N . GLY A 1 203 ? -33.077 16.347 -7.608 1.00 61.91 203 GLY A N 1
ATOM 1666 C CA . GLY A 1 203 ? -33.152 15.525 -8.825 1.00 61.91 203 GLY A CA 1
ATOM 1667 C C . GLY A 1 203 ? -31.824 15.005 -9.394 1.00 61.91 203 GLY A C 1
ATOM 1668 O O . GLY A 1 203 ? -31.854 14.338 -10.424 1.00 61.91 203 GLY A O 1
ATOM 1669 N N . ASN A 1 204 ? -30.673 15.267 -8.760 1.00 66.06 204 ASN A N 1
ATOM 1670 C CA . ASN A 1 204 ? -29.392 14.695 -9.195 1.00 66.06 204 ASN A CA 1
ATOM 1671 C C . ASN A 1 204 ? -29.101 13.358 -8.487 1.00 66.06 204 ASN A C 1
ATOM 1673 O O . ASN A 1 204 ? -29.234 13.265 -7.266 1.00 66.06 204 ASN A O 1
ATOM 1677 N N . ASP A 1 205 ? -28.684 12.336 -9.238 1.00 67.94 205 ASP A N 1
ATOM 1678 C CA . ASP A 1 205 ? -28.334 11.023 -8.683 1.00 67.94 205 ASP A CA 1
ATOM 1679 C C . ASP A 1 205 ? -26.983 11.087 -7.951 1.00 67.94 205 ASP A C 1
ATOM 1681 O O . ASP A 1 205 ? -25.913 11.120 -8.562 1.00 67.94 205 ASP A O 1
ATOM 1685 N N . VAL A 1 206 ? -27.043 11.118 -6.619 1.00 68.69 206 VAL A N 1
ATOM 1686 C CA . VAL A 1 206 ? -25.883 11.200 -5.714 1.00 68.69 206 VAL A CA 1
ATOM 1687 C C . VAL A 1 206 ? -25.000 9.943 -5.802 1.00 68.69 206 VAL A C 1
ATOM 1689 O O . VAL A 1 206 ? -23.789 10.012 -5.557 1.00 68.69 206 VAL A O 1
ATOM 1692 N N . LEU A 1 207 ? -25.589 8.805 -6.189 1.00 69.75 207 LEU A N 1
ATOM 1693 C CA . LEU A 1 207 ? -24.927 7.502 -6.262 1.00 69.75 207 LEU A CA 1
ATOM 1694 C C . LEU A 1 207 ? -24.235 7.257 -7.603 1.00 69.75 207 LEU A C 1
ATOM 1696 O O . LEU A 1 207 ? -23.512 6.267 -7.745 1.00 69.75 207 LEU A O 1
ATOM 1700 N N . ARG A 1 208 ? -24.403 8.156 -8.579 1.00 66.25 208 ARG A N 1
ATOM 1701 C CA . ARG A 1 208 ? -23.789 7.994 -9.892 1.00 66.25 208 ARG A CA 1
ATOM 1702 C C . ARG A 1 208 ? -22.251 7.938 -9.772 1.00 66.25 208 ARG A C 1
ATOM 1704 O O . ARG A 1 208 ? -21.648 8.781 -9.096 1.00 66.25 208 ARG A O 1
ATOM 1711 N N . PRO A 1 209 ? -21.590 6.959 -10.414 1.00 62.81 209 PRO A N 1
ATOM 1712 C CA . PRO A 1 209 ? -20.133 6.902 -10.487 1.00 62.81 209 PRO A CA 1
ATOM 1713 C C . PRO A 1 209 ? -19.550 8.134 -11.196 1.00 62.81 209 PRO A C 1
ATOM 1715 O O . PRO A 1 209 ? -19.978 8.467 -12.304 1.00 62.81 209 PRO A O 1
ATOM 1718 N N . ASP A 1 210 ? -18.527 8.761 -10.606 1.00 59.56 210 ASP A N 1
ATOM 1719 C CA . ASP A 1 210 ? -17.704 9.786 -11.272 1.00 59.56 210 ASP A CA 1
ATOM 1720 C C . ASP A 1 210 ? -16.698 9.078 -12.193 1.00 59.56 210 ASP A C 1
ATOM 1722 O O . ASP A 1 210 ? -15.497 9.081 -11.921 1.00 59.56 210 ASP A O 1
ATOM 1726 N N . ARG A 1 211 ? -17.177 8.373 -13.229 1.00 58.53 211 ARG A N 1
ATOM 1727 C CA . ARG A 1 211 ? -16.286 7.617 -14.123 1.00 58.53 211 ARG A CA 1
ATOM 1728 C C . ARG A 1 211 ? -15.287 8.569 -14.773 1.00 58.53 211 ARG A C 1
ATOM 1730 O O . ARG A 1 211 ? -15.659 9.401 -15.599 1.00 58.53 211 ARG A O 1
ATOM 1737 N N . VAL A 1 212 ? -14.019 8.422 -14.412 1.00 54.75 212 VAL A N 1
ATOM 1738 C CA . VAL A 1 212 ? -12.897 9.102 -15.059 1.00 54.75 212 VAL A CA 1
ATOM 1739 C C . VAL A 1 212 ? -12.188 8.104 -15.970 1.00 54.75 212 VAL A C 1
ATOM 1741 O O . VAL A 1 212 ? -11.415 7.287 -15.492 1.00 54.75 212 VAL A O 1
ATOM 1744 N N . ASP A 1 213 ? -12.477 8.213 -17.270 1.00 51.69 213 ASP A N 1
ATOM 1745 C CA . ASP A 1 213 ? -11.822 7.536 -18.406 1.00 51.69 213 ASP A CA 1
ATOM 1746 C C . ASP A 1 213 ? -11.849 5.983 -18.409 1.00 51.69 213 ASP A C 1
ATOM 1748 O O . ASP A 1 213 ? -11.272 5.309 -17.558 1.00 51.69 213 ASP A O 1
ATOM 1752 N N . ASP A 1 214 ? -12.485 5.398 -19.432 1.00 53.31 214 ASP A N 1
ATOM 1753 C CA . ASP A 1 214 ? -12.715 3.944 -19.592 1.00 53.31 214 ASP A CA 1
ATOM 1754 C C . ASP A 1 214 ? -11.403 3.136 -19.771 1.00 53.31 214 ASP A C 1
ATOM 1756 O O . ASP A 1 214 ? -11.362 1.922 -19.568 1.00 53.31 214 ASP A O 1
ATOM 1760 N N . GLY A 1 215 ? -10.294 3.791 -20.146 1.00 55.59 215 GLY A N 1
ATOM 1761 C CA . GLY A 1 215 ? -9.019 3.129 -20.469 1.00 55.59 215 GLY A CA 1
ATOM 1762 C C . GLY A 1 215 ? -8.272 2.495 -19.281 1.00 55.59 215 GLY A C 1
ATOM 1763 O O . GLY A 1 215 ? -7.428 1.604 -19.475 1.00 55.59 215 GLY A O 1
ATOM 1764 N N . ASP A 1 216 ? -8.595 2.922 -18.057 1.00 54.81 216 ASP A N 1
ATOM 1765 C CA . ASP A 1 216 ? -7.886 2.582 -16.817 1.00 54.81 216 ASP A CA 1
ATOM 1766 C C . ASP A 1 216 ? -8.590 1.521 -15.953 1.00 54.81 216 ASP A C 1
ATOM 1768 O O . ASP A 1 216 ? -8.084 1.160 -14.885 1.00 54.81 216 ASP A O 1
ATOM 1772 N N . GLU A 1 217 ? -9.735 1.007 -16.406 1.00 60.06 217 GLU A N 1
ATOM 1773 C CA . GLU A 1 217 ? -10.614 0.142 -15.620 1.00 60.06 217 GLU A CA 1
ATOM 1774 C C . GLU A 1 217 ? -10.186 -1.335 -15.653 1.00 60.06 217 GLU A C 1
ATOM 1776 O O . GLU A 1 217 ? -10.154 -1.983 -16.704 1.00 60.06 217 GLU A O 1
ATOM 1781 N N . LEU A 1 218 ? -9.843 -1.889 -14.485 1.00 62.12 218 LEU A N 1
ATOM 1782 C CA . LEU A 1 218 ? -9.665 -3.329 -14.308 1.00 62.12 218 LEU A CA 1
ATOM 1783 C C . LEU A 1 218 ? -11.041 -3.941 -14.027 1.00 62.12 218 LEU A C 1
ATOM 1785 O O . LEU A 1 218 ? -11.552 -3.811 -12.918 1.00 62.12 218 LEU A O 1
ATOM 1789 N N . ARG A 1 219 ? -11.637 -4.599 -15.022 1.00 62.62 219 ARG A N 1
ATOM 1790 C CA . ARG A 1 219 ? -12.923 -5.279 -14.850 1.00 62.62 219 ARG A CA 1
ATOM 1791 C C . ARG A 1 219 ? -12.709 -6.668 -14.266 1.00 62.62 219 ARG A C 1
ATOM 1793 O O . ARG A 1 219 ? -11.776 -7.380 -14.636 1.00 62.62 219 ARG A O 1
ATOM 1800 N N . LEU A 1 220 ? -13.573 -7.037 -13.327 1.00 57.31 220 LEU A N 1
ATOM 1801 C CA . LEU A 1 220 ? -13.725 -8.421 -12.902 1.00 57.31 220 LEU A CA 1
ATOM 1802 C C . LEU A 1 220 ? -14.528 -9.112 -13.991 1.00 57.31 220 LEU A C 1
ATOM 1804 O O . LEU A 1 220 ? -15.751 -9.038 -13.994 1.00 57.31 220 LEU A O 1
ATOM 1808 N N . VAL A 1 221 ? -13.831 -9.689 -14.956 1.00 52.75 221 VAL A N 1
ATOM 1809 C CA . VAL A 1 221 ? -14.478 -10.479 -15.993 1.00 52.75 221 VAL A CA 1
ATOM 1810 C C . VAL A 1 221 ? -14.659 -11.888 -15.425 1.00 52.75 221 VAL A C 1
ATOM 1812 O O . VAL A 1 221 ? -13.685 -12.502 -14.973 1.00 52.75 221 VAL A O 1
ATOM 1815 N N . ASP A 1 222 ? -15.909 -12.344 -15.330 1.00 43.28 222 ASP A N 1
ATOM 1816 C CA . ASP A 1 222 ? -16.217 -13.738 -14.999 1.00 43.28 222 ASP A CA 1
ATOM 1817 C C . ASP A 1 222 ? -15.734 -14.647 -16.144 1.00 43.28 222 ASP A C 1
ATOM 1819 O O . ASP A 1 222 ? -15.505 -14.179 -17.256 1.00 43.28 222 ASP A O 1
ATOM 1823 N N . SER A 1 223 ? -15.523 -15.938 -15.866 1.00 45.75 223 SER A N 1
ATOM 1824 C CA . SER A 1 223 ? -14.828 -16.907 -16.740 1.00 45.75 223 SER A CA 1
ATOM 1825 C C . SER A 1 223 ? -15.337 -17.025 -18.181 1.00 45.75 223 SER A C 1
ATOM 1827 O O . SER A 1 223 ? -14.660 -17.649 -18.995 1.00 45.75 223 SER A O 1
ATOM 1829 N N . ASP A 1 224 ? -16.508 -16.467 -18.480 1.00 38.28 224 ASP A N 1
ATOM 1830 C CA . ASP A 1 224 ? -17.255 -16.704 -19.713 1.00 38.28 224 ASP A CA 1
ATOM 1831 C C . ASP A 1 224 ? -17.088 -15.579 -20.749 1.00 38.28 224 ASP A C 1
ATOM 1833 O O . ASP A 1 224 ? -17.447 -15.769 -21.909 1.00 38.28 224 ASP A O 1
ATOM 1837 N N . ASP A 1 225 ? -16.486 -14.447 -20.369 1.00 40.59 225 ASP A N 1
ATOM 1838 C CA . ASP A 1 225 ? -16.124 -13.373 -21.295 1.00 40.59 225 ASP A CA 1
ATOM 1839 C C . ASP A 1 225 ? -14.597 -13.367 -21.470 1.00 40.59 225 ASP A C 1
ATOM 1841 O O . ASP A 1 225 ? -13.831 -12.839 -20.661 1.00 40.59 225 ASP A O 1
ATOM 1845 N N . GLU A 1 226 ? -14.120 -14.013 -22.531 1.00 37.75 226 GLU A N 1
ATOM 1846 C CA . GLU A 1 226 ? -12.712 -13.953 -22.913 1.00 37.75 226 GLU A CA 1
ATOM 1847 C C . GLU A 1 226 ? -12.354 -12.509 -23.307 1.00 37.75 226 GLU A C 1
ATOM 1849 O O . GLU A 1 226 ? -12.640 -12.054 -24.415 1.00 37.75 226 GLU A O 1
ATOM 1854 N N . ASP A 1 227 ? -11.673 -11.774 -22.421 1.00 40.28 227 ASP A N 1
ATOM 1855 C CA . ASP A 1 227 ? -10.805 -10.691 -22.880 1.00 40.28 227 ASP A CA 1
ATOM 1856 C C . ASP A 1 227 ? -9.849 -11.282 -23.932 1.00 40.28 227 ASP A C 1
ATOM 1858 O O . ASP A 1 227 ? -9.313 -12.378 -23.750 1.00 40.28 227 ASP A O 1
ATOM 1862 N N . GLU A 1 228 ? -9.554 -10.508 -24.977 1.00 45.97 228 GLU A N 1
ATOM 1863 C CA . GLU A 1 228 ? -8.672 -10.814 -26.122 1.00 45.97 228 GLU A CA 1
ATOM 1864 C C . GLU A 1 228 ? -7.236 -11.303 -25.747 1.00 45.97 228 GLU A C 1
ATOM 1866 O O . GLU A 1 228 ? -6.397 -11.523 -26.616 1.00 45.97 228 GLU A O 1
ATOM 1871 N N . ASP A 1 229 ? -6.915 -11.454 -24.454 1.00 46.56 229 ASP A N 1
ATOM 1872 C CA . ASP A 1 229 ? -5.605 -11.825 -23.892 1.00 46.56 229 ASP A CA 1
ATOM 1873 C C . ASP A 1 229 ? -5.674 -12.933 -22.799 1.00 46.56 229 ASP A C 1
ATOM 1875 O O . ASP A 1 229 ? -4.672 -13.204 -22.136 1.00 46.56 229 ASP A O 1
ATOM 1879 N N . GLY A 1 230 ? -6.829 -13.586 -22.576 1.00 49.56 230 GLY A N 1
ATOM 1880 C CA . GLY A 1 230 ? -6.939 -14.879 -21.866 1.00 49.56 230 GLY A CA 1
ATOM 1881 C C . GLY A 1 230 ? -6.496 -14.942 -20.390 1.00 49.56 230 GLY A C 1
ATOM 1882 O O . GLY A 1 230 ? -6.258 -16.029 -19.857 1.00 49.56 230 GLY A O 1
ATOM 1883 N N . THR A 1 231 ? -6.331 -13.812 -19.690 1.00 55.25 231 THR A N 1
ATOM 1884 C CA . THR A 1 231 ? -5.872 -13.801 -18.288 1.00 55.25 231 THR A CA 1
ATOM 1885 C C . THR A 1 231 ? -7.020 -13.720 -17.281 1.00 55.25 231 THR A C 1
ATOM 1887 O O . THR A 1 231 ? -7.523 -12.635 -17.014 1.00 55.25 231 THR A O 1
ATOM 1890 N N . VAL A 1 232 ? -7.340 -14.843 -16.626 1.00 72.12 232 VAL A N 1
ATOM 1891 C CA . VAL A 1 232 ? -8.401 -14.945 -15.600 1.00 72.12 232 VAL A CA 1
ATOM 1892 C C . VAL A 1 232 ? -7.857 -14.696 -14.182 1.00 72.12 232 VAL A C 1
ATOM 1894 O O . VAL A 1 232 ? -6.703 -15.038 -13.875 1.00 72.12 232 VAL A O 1
ATOM 1897 N N . LEU A 1 233 ? -8.670 -14.080 -13.317 1.00 80.25 233 LEU A N 1
ATOM 1898 C CA . LEU A 1 233 ? -8.386 -13.878 -11.889 1.00 80.25 233 LEU A CA 1
ATOM 1899 C C . LEU A 1 233 ? -8.466 -15.194 -11.093 1.00 80.25 233 LEU A C 1
ATOM 1901 O O . LEU A 1 233 ? -9.249 -16.073 -11.439 1.00 80.25 233 LEU A O 1
ATOM 1905 N N . PRO A 1 234 ? -7.715 -15.343 -9.985 1.00 81.00 234 PRO A N 1
ATOM 1906 C CA . PRO A 1 234 ? -7.726 -16.577 -9.196 1.00 81.00 234 PRO A CA 1
ATOM 1907 C C . PRO A 1 234 ? -9.111 -16.840 -8.596 1.00 81.00 234 PRO A C 1
ATOM 1909 O O . PRO A 1 234 ? -9.702 -15.942 -7.996 1.00 81.00 234 PRO A O 1
ATOM 1912 N N . GLU A 1 235 ? -9.656 -18.045 -8.753 1.00 83.69 235 GLU A N 1
ATOM 1913 C CA . GLU A 1 235 ? -10.957 -18.428 -8.188 1.00 83.69 235 GLU A CA 1
ATOM 1914 C C . GLU A 1 235 ? -10.836 -18.958 -6.755 1.00 83.69 235 GLU A C 1
ATOM 1916 O O . GLU A 1 235 ? -9.993 -19.819 -6.489 1.00 83.69 235 GLU A O 1
ATOM 1921 N N . PRO A 1 236 ? -11.656 -18.459 -5.810 1.00 81.62 236 PRO A N 1
ATOM 1922 C CA . PRO A 1 236 ? -11.697 -19.009 -4.462 1.00 81.62 236 PRO A CA 1
ATOM 1923 C C . PRO A 1 236 ? -12.147 -20.476 -4.467 1.00 81.62 236 PRO A C 1
ATOM 1925 O O . PRO A 1 236 ? -13.106 -20.842 -5.144 1.00 81.62 236 PRO A O 1
ATOM 1928 N N . SER A 1 237 ? -11.518 -21.312 -3.639 1.00 81.75 237 SER A N 1
ATOM 1929 C CA . SER A 1 237 ? -12.008 -22.672 -3.374 1.00 81.75 237 SER A CA 1
ATOM 1930 C C . SER A 1 237 ? -13.410 -22.664 -2.744 1.00 81.75 237 SER A C 1
ATOM 1932 O O . SER A 1 237 ? -13.854 -21.662 -2.183 1.00 81.75 237 SER A O 1
ATOM 1934 N N . LYS A 1 238 ? -14.107 -23.811 -2.739 1.00 77.81 238 LYS A N 1
ATOM 1935 C CA . LYS A 1 238 ? -15.444 -23.937 -2.117 1.00 77.81 238 LYS A CA 1
ATOM 1936 C C . LYS A 1 238 ? -15.479 -23.501 -0.646 1.00 77.81 238 LYS A C 1
ATOM 1938 O O . LYS A 1 238 ? -16.499 -22.987 -0.200 1.00 77.81 238 LYS A O 1
ATOM 1943 N N . ALA A 1 239 ? -14.399 -23.722 0.107 1.00 75.56 239 ALA A N 1
ATOM 1944 C CA . ALA A 1 239 ? -14.292 -23.277 1.496 1.00 75.56 239 ALA A CA 1
ATOM 1945 C C . ALA A 1 239 ? -14.109 -21.753 1.580 1.00 75.56 239 ALA A C 1
ATOM 1947 O O . ALA A 1 239 ? -14.834 -21.087 2.312 1.00 75.56 239 ALA A O 1
ATOM 1948 N N . GLN A 1 240 ? -13.218 -21.193 0.760 1.00 81.88 240 GLN A N 1
ATOM 1949 C CA . GLN A 1 240 ? -12.976 -19.748 0.676 1.00 81.88 240 GLN A CA 1
ATOM 1950 C C . GLN A 1 240 ? -14.209 -18.974 0.190 1.00 81.88 240 GLN A C 1
ATOM 1952 O O . GLN A 1 240 ? -14.498 -17.885 0.673 1.00 81.88 240 GLN A O 1
ATOM 1957 N N . ALA A 1 241 ? -15.007 -19.555 -0.706 1.00 76.50 241 ALA A N 1
ATOM 1958 C CA . ALA A 1 241 ? -16.258 -18.963 -1.170 1.00 76.50 241 ALA A CA 1
ATOM 1959 C C . ALA A 1 241 ? -17.308 -18.790 -0.054 1.00 76.50 241 ALA A C 1
ATOM 1961 O O . ALA A 1 241 ? -18.201 -17.961 -0.200 1.00 76.50 241 ALA A O 1
ATOM 1962 N N . LYS A 1 242 ? -17.205 -19.533 1.060 1.00 80.25 242 LYS A N 1
ATOM 1963 C CA . LYS A 1 242 ? -18.105 -19.399 2.220 1.00 80.25 242 LYS A CA 1
ATOM 1964 C C . LYS A 1 242 ? -17.731 -18.251 3.159 1.00 80.25 242 LYS A C 1
ATOM 1966 O O . LYS A 1 242 ? -18.557 -17.877 3.979 1.00 80.25 242 LYS A O 1
ATOM 1971 N N . VAL A 1 243 ? -16.523 -17.693 3.040 1.00 80.75 243 VAL A N 1
ATOM 1972 C CA . VAL A 1 243 ? -16.056 -16.568 3.873 1.00 80.75 243 VAL A CA 1
ATOM 1973 C C . VAL A 1 243 ? -16.955 -15.345 3.688 1.00 80.75 243 VAL A C 1
ATOM 1975 O O . VAL A 1 243 ? -17.325 -14.691 4.656 1.00 80.75 243 VAL A O 1
ATOM 1978 N N . ILE A 1 244 ? -17.346 -15.084 2.438 1.00 80.44 244 ILE A N 1
ATOM 1979 C CA . ILE A 1 244 ? -18.409 -14.144 2.079 1.00 80.44 244 ILE A CA 1
ATOM 1980 C C . ILE A 1 244 ? -19.394 -14.922 1.216 1.00 80.44 244 ILE A C 1
ATOM 1982 O O . ILE A 1 244 ? -19.189 -15.054 -0.001 1.00 80.44 244 ILE A O 1
ATOM 1986 N N . ASP A 1 245 ? -20.420 -15.471 1.867 1.00 77.62 245 ASP A N 1
ATOM 1987 C CA . ASP A 1 245 ? -21.463 -16.247 1.206 1.00 77.62 245 ASP A CA 1
ATOM 1988 C C . ASP A 1 245 ? -22.280 -15.398 0.212 1.00 77.62 245 ASP A C 1
ATOM 1990 O O . ASP A 1 245 ? -22.176 -14.169 0.149 1.00 77.62 245 ASP A O 1
ATOM 1994 N N . LYS A 1 246 ? -23.082 -16.070 -0.622 1.00 73.81 246 LYS A N 1
ATOM 1995 C CA . LYS A 1 246 ? -23.877 -15.396 -1.661 1.00 73.81 246 LYS A CA 1
ATOM 1996 C C . LYS A 1 246 ? -24.885 -14.409 -1.070 1.00 73.81 246 LYS A C 1
ATOM 1998 O O . LYS A 1 246 ? -25.138 -13.388 -1.694 1.00 73.81 246 LYS A O 1
ATOM 2003 N N . GLN A 1 247 ? -25.429 -14.695 0.111 1.00 71.50 247 GLN A N 1
ATOM 2004 C CA . GLN A 1 247 ? -26.426 -13.850 0.760 1.00 71.50 247 GLN A CA 1
ATOM 2005 C C . GLN A 1 247 ? -25.794 -12.570 1.319 1.00 71.50 247 GLN A C 1
ATOM 2007 O O . GLN A 1 247 ? -26.310 -11.485 1.088 1.00 71.50 247 GLN A O 1
ATOM 2012 N N . SER A 1 248 ? -24.642 -12.683 1.972 1.00 74.00 248 SER A N 1
ATOM 2013 C CA . SER A 1 248 ? -23.833 -11.578 2.484 1.00 74.00 248 SER A CA 1
ATOM 2014 C C . SER A 1 248 ? -23.311 -10.723 1.333 1.00 74.00 248 SER A C 1
ATOM 2016 O O . SER A 1 248 ? -23.397 -9.503 1.387 1.00 74.00 248 SER A O 1
ATOM 2018 N N . ALA A 1 249 ? -22.848 -11.344 0.242 1.00 72.25 249 ALA A N 1
ATOM 2019 C CA . ALA A 1 249 ? -22.455 -10.627 -0.971 1.00 72.25 249 ALA A CA 1
ATOM 2020 C C . ALA A 1 249 ? -23.636 -9.871 -1.605 1.00 72.25 249 ALA A C 1
ATOM 2022 O O . ALA A 1 249 ? -23.478 -8.726 -2.020 1.00 72.25 249 ALA A O 1
ATOM 2023 N N . GLN A 1 250 ? -24.825 -10.484 -1.647 1.00 68.69 250 GLN A N 1
ATOM 2024 C CA . GLN A 1 250 ? -26.043 -9.820 -2.112 1.00 68.69 250 GLN A CA 1
ATOM 2025 C C . GLN A 1 250 ? -26.443 -8.670 -1.189 1.00 68.69 250 GLN A C 1
ATOM 2027 O O . GLN A 1 250 ? -26.726 -7.598 -1.696 1.00 68.69 250 GLN A O 1
ATOM 2032 N N . GLN A 1 251 ? -26.388 -8.839 0.134 1.00 67.31 251 GLN A N 1
ATOM 2033 C CA . GLN A 1 251 ? -26.662 -7.772 1.103 1.00 67.31 251 GLN A CA 1
ATOM 2034 C C . GLN A 1 251 ? -25.677 -6.604 0.969 1.00 67.31 251 GLN A C 1
ATOM 2036 O O . GLN A 1 251 ? -26.094 -5.450 0.988 1.00 67.31 251 GLN A O 1
ATOM 2041 N N . LEU A 1 252 ? -24.386 -6.886 0.767 1.00 68.75 252 LEU A N 1
ATOM 2042 C CA . LEU A 1 252 ? -23.362 -5.870 0.498 1.00 68.75 252 LEU A CA 1
ATOM 2043 C C . LEU A 1 252 ? -23.599 -5.147 -0.844 1.00 68.75 252 LEU A C 1
ATOM 2045 O O . LEU A 1 252 ? -23.216 -3.988 -0.993 1.00 68.75 252 LEU A O 1
ATOM 2049 N N . ALA A 1 253 ? -24.238 -5.809 -1.813 1.00 64.19 253 ALA A N 1
ATOM 2050 C CA . ALA A 1 253 ? -24.564 -5.245 -3.122 1.00 64.19 253 ALA A CA 1
ATOM 2051 C C . ALA A 1 253 ? -25.925 -4.521 -3.174 1.00 64.19 253 ALA A C 1
ATOM 2053 O O . ALA A 1 253 ? -26.076 -3.584 -3.955 1.00 64.19 253 ALA A O 1
ATOM 2054 N N . SER A 1 254 ? -26.912 -4.945 -2.376 1.00 55.31 254 SER A N 1
ATOM 2055 C CA . SER A 1 254 ? -28.315 -4.521 -2.480 1.00 55.31 254 SER A CA 1
ATOM 2056 C C . SER A 1 254 ? -28.729 -3.443 -1.480 1.00 55.31 254 SER A C 1
ATOM 2058 O O . SER A 1 254 ? -29.815 -2.885 -1.621 1.00 55.31 254 SER A O 1
ATOM 2060 N N . ASN A 1 255 ? -27.930 -3.174 -0.443 1.00 56.12 255 ASN A N 1
ATOM 2061 C CA . ASN A 1 255 ? -28.315 -2.208 0.584 1.00 56.12 255 ASN A CA 1
ATOM 2062 C C . ASN A 1 255 ? -28.093 -0.771 0.078 1.00 56.12 255 ASN A C 1
ATOM 2064 O O . ASN A 1 255 ? -27.012 -0.499 -0.462 1.00 56.12 255 ASN A O 1
ATOM 2068 N N . PRO A 1 256 ? -29.058 0.159 0.250 1.00 55.31 256 PRO A N 1
ATOM 2069 C CA . PRO A 1 256 ? -28.846 1.568 -0.028 1.00 55.31 256 PRO A CA 1
ATOM 2070 C C . PRO A 1 256 ? -27.610 2.000 0.736 1.00 55.31 256 PRO A C 1
ATOM 2072 O O . PRO A 1 256 ? -27.533 1.929 1.961 1.00 55.31 256 PRO A O 1
ATOM 2075 N N . ALA A 1 257 ? -26.588 2.378 -0.010 1.00 58.59 257 ALA A N 1
ATOM 2076 C CA . ALA A 1 257 ? -25.266 2.587 0.532 1.00 58.59 257 ALA A CA 1
ATOM 2077 C C . ALA A 1 257 ? -25.175 3.936 1.282 1.00 58.59 257 ALA A C 1
ATOM 2079 O O . ALA A 1 257 ? -24.157 4.597 1.264 1.00 58.59 257 ALA A O 1
ATOM 2080 N N . MET A 1 258 ? -26.251 4.363 1.943 1.00 65.31 258 MET A N 1
ATOM 2081 C CA . MET A 1 258 ? -26.354 5.624 2.678 1.00 65.31 258 MET A CA 1
ATOM 2082 C C . MET A 1 258 ? -26.358 5.407 4.195 1.00 65.31 258 MET A C 1
ATOM 2084 O O . MET A 1 258 ? -26.041 6.323 4.941 1.00 65.31 258 MET A O 1
ATOM 2088 N N . ASP A 1 259 ? -26.693 4.202 4.660 1.00 76.81 259 ASP A N 1
ATOM 2089 C CA . ASP A 1 259 ? -27.053 3.941 6.060 1.00 76.81 259 ASP A CA 1
ATOM 2090 C C . ASP A 1 259 ? -25.865 3.463 6.915 1.00 76.81 259 ASP A C 1
ATOM 2092 O O . ASP A 1 259 ? -26.023 3.172 8.103 1.00 76.81 259 ASP A O 1
ATOM 2096 N N . GLY A 1 260 ? -24.686 3.303 6.304 1.00 84.31 260 GLY A N 1
ATOM 2097 C CA . GLY A 1 260 ? -23.504 2.722 6.950 1.00 84.31 260 GLY A CA 1
ATOM 2098 C C . GLY A 1 260 ? -23.534 1.195 7.099 1.00 84.31 260 GLY A C 1
ATOM 2099 O O . GLY A 1 260 ? -22.647 0.619 7.724 1.00 84.31 260 GLY A O 1
ATOM 2100 N N . ALA A 1 261 ? -24.530 0.515 6.525 1.00 87.50 261 ALA A N 1
ATOM 2101 C CA . ALA A 1 261 ? -24.730 -0.924 6.706 1.00 87.50 261 ALA A CA 1
ATOM 2102 C C . ALA A 1 261 ? -23.611 -1.798 6.118 1.00 87.50 261 ALA A C 1
ATOM 2104 O O . ALA A 1 261 ? -23.340 -2.872 6.644 1.00 87.50 261 ALA A O 1
ATOM 2105 N N . ILE A 1 262 ? -22.948 -1.343 5.051 1.00 89.56 262 ILE A N 1
ATOM 2106 C CA . ILE A 1 262 ? -21.872 -2.096 4.392 1.00 89.56 262 ILE A CA 1
ATOM 2107 C C . ILE A 1 262 ? -20.625 -2.187 5.296 1.00 89.56 262 ILE A C 1
ATOM 2109 O O . ILE A 1 262 ? -20.213 -3.309 5.582 1.00 89.56 262 ILE A O 1
ATOM 2113 N N . PRO A 1 263 ? -20.057 -1.079 5.826 1.00 93.62 263 PRO A N 1
ATOM 2114 C CA . PRO A 1 263 ? -18.991 -1.147 6.831 1.00 93.62 263 PRO A CA 1
ATOM 2115 C C . PRO A 1 263 ? -19.318 -2.021 8.050 1.00 93.62 263 PRO A C 1
ATOM 2117 O O . PRO A 1 263 ? -18.469 -2.802 8.477 1.00 93.62 263 PRO A O 1
ATOM 2120 N N . MET A 1 264 ? -20.547 -1.939 8.576 1.00 93.31 264 MET A N 1
ATOM 2121 C CA . MET A 1 264 ? -20.983 -2.780 9.702 1.00 93.31 264 MET A CA 1
ATOM 2122 C C . MET A 1 264 ? -21.038 -4.265 9.315 1.00 93.31 264 MET A C 1
ATOM 2124 O O . MET A 1 264 ? -20.522 -5.107 10.040 1.00 93.31 264 MET A O 1
ATOM 2128 N N . ALA A 1 265 ? -21.563 -4.594 8.132 1.00 92.56 265 ALA A N 1
ATOM 2129 C CA . ALA A 1 265 ? -21.571 -5.968 7.636 1.00 92.56 265 ALA A CA 1
ATOM 2130 C C . ALA A 1 265 ? -20.150 -6.515 7.415 1.00 92.56 265 ALA A C 1
ATOM 2132 O O . ALA A 1 265 ? -19.882 -7.671 7.732 1.00 92.56 265 ALA A O 1
ATOM 2133 N N . ILE A 1 266 ? -19.216 -5.697 6.912 1.00 94.50 266 ILE A N 1
ATOM 2134 C CA . ILE A 1 266 ? -17.800 -6.083 6.785 1.00 94.50 266 ILE A CA 1
ATOM 2135 C C . ILE A 1 266 ? -17.228 -6.440 8.160 1.00 94.50 266 ILE A C 1
ATOM 2137 O O . ILE A 1 266 ? -16.589 -7.485 8.297 1.00 94.50 266 ILE A O 1
ATOM 2141 N N . PHE A 1 267 ? -17.492 -5.610 9.171 1.00 96.19 267 PHE A N 1
ATOM 2142 C CA . PHE A 1 267 ? -17.087 -5.865 10.551 1.00 96.19 267 PHE A CA 1
ATOM 2143 C C . PHE A 1 267 ? -17.691 -7.176 11.089 1.00 96.19 267 PHE A C 1
ATOM 2145 O O . PHE A 1 267 ? -16.944 -8.054 11.524 1.00 96.19 267 PHE A O 1
ATOM 2152 N N . ASP A 1 268 ? -19.002 -7.383 10.948 1.00 94.62 268 ASP A N 1
ATOM 2153 C CA . ASP A 1 268 ? -19.704 -8.583 11.429 1.00 94.62 268 ASP A CA 1
ATOM 2154 C C . ASP A 1 268 ? -19.248 -9.876 10.739 1.00 94.62 268 ASP A C 1
ATOM 2156 O O . ASP A 1 268 ? -19.218 -10.950 11.347 1.00 94.62 268 ASP A O 1
ATOM 2160 N N . ILE A 1 269 ? -18.886 -9.806 9.457 1.00 93.69 269 ILE A N 1
ATOM 2161 C CA . ILE A 1 269 ? -18.326 -10.951 8.730 1.00 93.69 269 ILE A CA 1
ATOM 2162 C C . ILE A 1 269 ? -16.880 -11.198 9.173 1.00 93.69 269 ILE A C 1
ATOM 2164 O O . ILE A 1 269 ? -16.490 -12.358 9.347 1.00 93.69 269 ILE A O 1
ATOM 2168 N N . SER A 1 270 ? -16.095 -10.134 9.386 1.00 94.75 270 SER A N 1
ATOM 2169 C CA . SER A 1 270 ? -14.709 -10.240 9.861 1.00 94.75 270 SER A CA 1
ATOM 2170 C C . SER A 1 270 ? -14.631 -10.892 11.242 1.00 94.75 270 SER A C 1
ATOM 2172 O O . SER A 1 270 ? -13.761 -11.723 11.476 1.00 94.75 270 SER A O 1
ATOM 2174 N N . LYS A 1 271 ? -15.621 -10.629 12.101 1.00 94.50 271 LYS A N 1
ATOM 2175 C CA . LYS A 1 271 ? -15.783 -11.241 13.423 1.00 94.50 271 LYS A CA 1
ATOM 2176 C C . LYS A 1 271 ? -15.888 -12.765 13.402 1.00 94.50 271 LYS A C 1
ATOM 2178 O O . LYS A 1 271 ? -15.507 -13.432 14.357 1.00 94.50 271 LYS A O 1
ATOM 2183 N N . LYS A 1 272 ? -16.374 -13.342 12.302 1.00 93.12 272 LYS A N 1
ATOM 2184 C CA . LYS A 1 272 ? -16.481 -14.801 12.130 1.00 93.12 272 LYS A CA 1
ATOM 2185 C C . LYS A 1 272 ? -15.168 -15.449 11.672 1.00 93.12 272 LYS A C 1
ATOM 2187 O O . LYS A 1 272 ? -15.129 -16.665 11.498 1.00 93.12 272 LYS A O 1
ATOM 2192 N N . GLN A 1 273 ? -14.123 -14.662 11.411 1.00 93.25 273 GLN A N 1
ATOM 2193 C CA . GLN A 1 273 ? -12.844 -15.154 10.900 1.00 93.25 273 GLN A CA 1
ATOM 2194 C C . GLN A 1 273 ? -11.880 -15.497 12.038 1.00 93.25 273 GLN A C 1
ATOM 2196 O O . GLN A 1 273 ? -11.908 -14.891 13.102 1.00 93.25 273 GLN A O 1
ATOM 2201 N N . GLY A 1 274 ? -10.964 -16.435 11.788 1.00 92.44 274 GLY A N 1
ATOM 2202 C CA . GLY A 1 274 ? -10.026 -16.914 12.811 1.00 92.44 274 GLY A CA 1
ATOM 2203 C C . GLY A 1 274 ? -8.970 -15.899 13.268 1.00 92.44 274 GLY A C 1
ATOM 2204 O O . GLY A 1 274 ? -8.318 -16.145 14.274 1.00 92.44 274 GLY A O 1
ATOM 2205 N N . PHE A 1 275 ? -8.782 -14.785 12.550 1.00 94.00 275 PHE A N 1
ATOM 2206 C CA . PHE A 1 275 ? -7.867 -13.711 12.963 1.00 94.00 275 PHE A CA 1
ATOM 2207 C C . PHE A 1 275 ? -8.507 -12.708 13.930 1.00 94.00 275 PHE A C 1
ATOM 2209 O O . PHE A 1 275 ? -7.808 -11.829 14.422 1.00 94.00 275 PHE A O 1
ATOM 2216 N N . PHE A 1 276 ? -9.827 -12.756 14.124 1.00 96.38 276 PHE A N 1
ATOM 2217 C CA . PHE A 1 276 ? -10.534 -11.692 14.820 1.00 96.38 276 PHE A CA 1
ATOM 2218 C C . PHE A 1 276 ? -10.363 -11.812 16.333 1.00 96.38 276 PHE A C 1
ATOM 2220 O O . PHE A 1 276 ? -10.747 -12.812 16.937 1.00 96.38 276 PHE A O 1
ATOM 2227 N N . ASP A 1 277 ? -9.806 -10.767 16.933 1.00 96.00 277 ASP A N 1
ATOM 2228 C CA . ASP A 1 277 ? -9.622 -10.619 18.371 1.00 96.00 277 ASP A CA 1
ATOM 2229 C C . ASP A 1 277 ? -9.987 -9.187 18.814 1.00 96.00 277 ASP A C 1
ATOM 2231 O O . ASP A 1 277 ? -10.412 -8.342 18.016 1.00 96.00 277 ASP A O 1
ATOM 2235 N N . ALA A 1 278 ? -9.804 -8.894 20.101 1.00 95.94 278 ALA A N 1
ATOM 2236 C CA . ALA A 1 278 ? -10.074 -7.571 20.652 1.00 95.94 278 ALA A CA 1
ATOM 2237 C C . ALA A 1 278 ? -9.196 -6.455 20.039 1.00 95.94 278 ALA A C 1
ATOM 2239 O O . ALA A 1 278 ? -9.658 -5.320 19.926 1.00 95.94 278 ALA A O 1
ATOM 2240 N N . ASN A 1 279 ? -7.960 -6.754 19.613 1.00 96.00 279 ASN A N 1
ATOM 2241 C CA . ASN A 1 279 ? -7.075 -5.775 18.966 1.00 96.00 279 ASN A CA 1
ATOM 2242 C C . ASN A 1 279 ? -7.576 -5.414 17.564 1.00 96.00 279 ASN A C 1
ATOM 2244 O O . ASN A 1 279 ? -7.535 -4.252 17.153 1.00 96.00 279 ASN A O 1
ATOM 2248 N N . VAL A 1 280 ? -8.070 -6.407 16.826 1.00 96.81 280 VAL A N 1
ATOM 2249 C CA . VAL A 1 280 ? -8.692 -6.208 15.517 1.00 96.81 280 VAL A CA 1
ATOM 2250 C C . VAL A 1 280 ? -9.973 -5.392 15.666 1.00 96.81 280 VAL A C 1
ATOM 2252 O O . VAL A 1 280 ? -10.162 -4.425 14.928 1.00 96.81 280 VAL A O 1
ATOM 2255 N N . ALA A 1 281 ? -10.821 -5.715 16.646 1.00 97.25 281 ALA A N 1
ATOM 2256 C CA . ALA A 1 281 ? -12.037 -4.951 16.917 1.00 97.25 281 ALA A CA 1
ATOM 2257 C C . ALA A 1 281 ? -11.742 -3.479 17.276 1.00 97.25 281 ALA A C 1
ATOM 2259 O O . ALA A 1 281 ? -12.380 -2.575 16.737 1.00 97.25 281 ALA A O 1
ATOM 2260 N N . GLU A 1 282 ? -10.721 -3.227 18.099 1.00 96.38 282 GLU A N 1
ATOM 2261 C CA . GLU A 1 282 ? -10.199 -1.882 18.384 1.00 96.38 282 GLU A CA 1
ATOM 2262 C C . GLU A 1 282 ? -9.702 -1.175 17.118 1.00 96.38 282 GLU A C 1
ATOM 2264 O O . GLU A 1 282 ? -10.047 -0.019 16.889 1.00 96.38 282 GLU A O 1
ATOM 2269 N N . THR A 1 283 ? -8.981 -1.874 16.238 1.00 96.81 283 THR A N 1
ATOM 2270 C CA . THR A 1 283 ? -8.513 -1.313 14.958 1.00 96.81 283 THR A CA 1
ATOM 2271 C C . THR A 1 283 ? -9.682 -0.872 14.068 1.00 96.81 283 THR A C 1
ATOM 2273 O O . THR A 1 283 ? -9.636 0.200 13.459 1.00 96.81 283 THR A O 1
ATOM 2276 N N . PHE A 1 284 ? -10.756 -1.667 13.996 1.00 97.75 284 PHE A N 1
ATOM 2277 C CA . PHE A 1 284 ? -11.982 -1.280 13.289 1.00 97.75 284 PHE A CA 1
ATOM 2278 C C . PHE A 1 284 ? -12.676 -0.085 13.943 1.00 97.75 284 PHE A C 1
ATOM 2280 O O . PHE A 1 284 ? -13.101 0.829 13.237 1.00 97.75 284 PHE A O 1
ATOM 2287 N N . PHE A 1 285 ? -12.769 -0.061 15.273 1.00 97.06 285 PHE A N 1
ATOM 2288 C CA . PHE A 1 285 ? -13.336 1.072 15.999 1.00 97.06 285 PHE A CA 1
ATOM 2289 C C . PHE A 1 285 ? -12.564 2.366 15.716 1.00 97.06 285 PHE A C 1
ATOM 2291 O O . PHE A 1 285 ? -13.176 3.363 15.341 1.00 97.06 285 PHE A O 1
ATOM 2298 N N . GLU A 1 286 ? -11.234 2.346 15.823 1.00 95.38 286 GLU A N 1
ATOM 2299 C CA . GLU A 1 286 ? -10.377 3.504 15.546 1.00 95.38 286 GLU A CA 1
ATOM 2300 C C . GLU A 1 286 ? -10.522 3.984 14.100 1.00 95.38 286 GLU A C 1
ATOM 2302 O O . GLU A 1 286 ? -10.638 5.187 13.847 1.00 95.38 286 GLU A O 1
ATOM 2307 N N . LEU A 1 287 ? -10.590 3.043 13.151 1.00 96.44 287 LEU A N 1
ATOM 2308 C CA . LEU A 1 287 ? -10.885 3.345 11.758 1.00 96.44 287 LEU A CA 1
ATOM 2309 C C . LEU A 1 287 ? -12.221 4.082 11.639 1.00 96.44 287 LEU A C 1
ATOM 2311 O O . LEU A 1 287 ? -12.255 5.171 11.074 1.00 96.44 287 LEU A O 1
ATOM 2315 N N . PHE A 1 288 ? -13.312 3.515 12.152 1.00 96.69 288 PHE A N 1
ATOM 2316 C CA . PHE A 1 288 ? -14.640 4.113 12.028 1.00 96.69 288 PHE A CA 1
ATOM 2317 C C . PHE A 1 288 ? -14.740 5.461 12.740 1.00 96.69 288 PHE A C 1
ATOM 2319 O O . PHE A 1 288 ? -15.300 6.402 12.184 1.00 96.69 288 PHE A O 1
ATOM 2326 N N . ALA A 1 289 ? -14.162 5.579 13.933 1.00 95.06 289 ALA A N 1
ATOM 2327 C CA . ALA A 1 289 ? -14.132 6.804 14.724 1.00 95.06 289 ALA A CA 1
ATOM 2328 C C . ALA A 1 289 ? -13.366 7.948 14.039 1.00 95.06 289 ALA A C 1
ATOM 2330 O O . ALA A 1 289 ? -13.656 9.115 14.286 1.00 95.06 289 ALA A O 1
ATOM 2331 N N . SER A 1 290 ? -12.431 7.642 13.133 1.00 94.31 290 SER A N 1
ATOM 2332 C CA . SER A 1 290 ? -11.653 8.669 12.430 1.00 94.31 290 SER A CA 1
ATOM 2333 C C . SER A 1 290 ? -12.453 9.509 11.416 1.00 94.31 290 SER A C 1
ATOM 2335 O O . SER A 1 290 ? -12.035 10.620 11.092 1.00 94.31 290 SER A O 1
ATOM 2337 N N . PHE A 1 291 ? -13.614 9.034 10.947 1.00 93.75 291 PHE A N 1
ATOM 2338 C CA . PHE A 1 291 ? -14.438 9.698 9.921 1.00 93.75 291 PHE A CA 1
ATOM 2339 C C . PHE A 1 291 ? -15.441 10.703 10.518 1.00 93.75 291 PHE A C 1
ATOM 2341 O O . PHE A 1 291 ? -16.645 10.615 10.284 1.00 93.75 291 PHE A O 1
ATOM 2348 N N . THR A 1 292 ? -14.963 11.677 11.295 1.00 89.88 292 THR A N 1
ATOM 2349 C CA . THR A 1 292 ? -15.806 12.593 12.101 1.00 89.88 292 THR A CA 1
ATOM 2350 C C . THR A 1 292 ? -16.799 13.445 11.305 1.00 89.88 292 THR A C 1
ATOM 2352 O O . THR A 1 292 ? -17.761 13.956 11.870 1.00 89.88 292 THR A O 1
ATOM 2355 N N . GLN A 1 293 ? -16.579 13.616 9.999 1.00 88.25 293 GLN A N 1
ATOM 2356 C CA . GLN A 1 293 ? -17.446 14.407 9.118 1.00 88.25 293 GLN A CA 1
ATOM 2357 C C . GLN A 1 293 ? -18.596 13.598 8.502 1.00 88.25 293 GLN A C 1
ATOM 2359 O O . GLN A 1 293 ? -19.477 14.175 7.865 1.00 88.25 293 GLN A O 1
ATOM 2364 N N . LEU A 1 294 ? -18.579 12.272 8.640 1.00 89.69 294 LEU A N 1
ATOM 2365 C CA . LEU A 1 294 ? -19.574 11.392 8.041 1.00 89.69 294 LEU A CA 1
ATOM 2366 C C . LEU A 1 294 ? -20.828 11.314 8.924 1.00 89.69 294 LEU A C 1
ATOM 2368 O O . LEU A 1 294 ? -20.754 10.982 10.104 1.00 89.69 294 LEU A O 1
ATOM 2372 N N . SER A 1 295 ? -22.006 11.545 8.339 1.00 88.00 295 SER A N 1
ATOM 2373 C CA . SER A 1 295 ? -23.267 11.636 9.094 1.00 88.00 295 SER A CA 1
ATOM 2374 C C . SER A 1 295 ? -23.655 10.341 9.819 1.00 88.00 295 SER A C 1
ATOM 2376 O O . SER A 1 295 ? -24.169 10.373 10.936 1.00 88.00 295 SER A O 1
ATOM 2378 N N . VAL A 1 296 ? -23.379 9.189 9.205 1.00 90.94 296 VAL A N 1
ATOM 2379 C CA . VAL A 1 296 ? -23.668 7.858 9.766 1.00 90.94 296 VAL A CA 1
ATOM 2380 C C . VAL A 1 296 ? -22.539 7.294 10.627 1.00 90.94 296 VAL A C 1
ATOM 2382 O O . VAL A 1 296 ? -22.689 6.211 11.192 1.00 90.94 296 VAL A O 1
ATOM 2385 N N . GLN A 1 297 ? -21.420 8.011 10.761 1.00 93.94 297 GLN A N 1
ATOM 2386 C CA . GLN A 1 297 ? -20.255 7.534 11.501 1.00 93.94 297 GLN A CA 1
ATOM 2387 C C . GLN A 1 297 ? -20.569 7.130 12.950 1.00 93.94 297 GLN A C 1
ATOM 2389 O O . GLN A 1 297 ? -20.155 6.026 13.313 1.00 93.94 297 GLN A O 1
ATOM 2394 N N . PRO A 1 298 ? -21.327 7.910 13.755 1.00 93.00 298 PRO A N 1
ATOM 2395 C CA . PRO A 1 298 ? -21.564 7.564 15.157 1.00 93.00 298 PRO A CA 1
ATOM 2396 C C . PRO A 1 298 ? -22.225 6.195 15.318 1.00 93.00 298 PRO A C 1
ATOM 2398 O O . PRO A 1 298 ? -21.856 5.423 16.197 1.00 93.00 298 PRO A O 1
ATOM 2401 N N . ARG A 1 299 ? -23.154 5.859 14.414 1.00 93.69 299 ARG A N 1
ATOM 2402 C CA . ARG A 1 299 ? -23.824 4.554 14.384 1.00 93.69 299 ARG A CA 1
ATOM 2403 C C . ARG A 1 299 ? -22.833 3.419 14.114 1.00 93.69 299 ARG A C 1
ATOM 2405 O O . ARG A 1 299 ? -22.887 2.400 14.792 1.00 93.69 299 ARG A O 1
ATOM 2412 N N . ILE A 1 300 ? -21.936 3.596 13.143 1.00 94.56 300 ILE A N 1
ATOM 2413 C CA . ILE A 1 300 ? -20.956 2.573 12.748 1.00 94.56 300 ILE A CA 1
ATOM 2414 C C . ILE A 1 300 ? -19.912 2.371 13.855 1.00 94.56 300 ILE A C 1
ATOM 2416 O O . ILE A 1 300 ? -19.615 1.235 14.219 1.00 94.56 300 ILE A O 1
ATOM 2420 N N . SER A 1 301 ? -19.371 3.455 14.425 1.00 95.31 301 SER A N 1
ATOM 2421 C CA . SER A 1 301 ? -18.407 3.342 15.526 1.00 95.31 301 SER A CA 1
ATOM 2422 C C . SER A 1 301 ? -19.034 2.749 16.779 1.00 95.31 301 SER A C 1
ATOM 2424 O O . SER A 1 301 ? -18.376 1.968 17.459 1.00 95.31 301 SER A O 1
ATOM 2426 N N . GLN A 1 302 ? -20.293 3.094 17.076 1.00 95.06 302 GLN A N 1
ATOM 2427 C CA . GLN A 1 302 ? -20.990 2.536 18.231 1.00 95.06 302 GLN A CA 1
ATOM 2428 C C . GLN A 1 302 ? -21.210 1.031 18.066 1.00 95.06 302 GLN A C 1
ATOM 2430 O O . GLN A 1 302 ? -20.956 0.298 19.006 1.00 95.06 302 GLN A O 1
ATOM 2435 N N . HIS A 1 303 ? -21.553 0.548 16.867 1.00 95.81 303 HIS A N 1
ATOM 2436 C CA . HIS A 1 303 ? -21.681 -0.892 16.595 1.00 95.81 303 HIS A CA 1
ATOM 2437 C C . HIS A 1 303 ? -20.392 -1.680 16.898 1.00 95.81 303 HIS A C 1
ATOM 2439 O O . HIS A 1 303 ? -20.428 -2.753 17.506 1.00 95.81 303 HIS A O 1
ATOM 2445 N N . ALA A 1 304 ? -19.232 -1.132 16.517 1.00 96.31 304 ALA A N 1
ATOM 2446 C CA . ALA A 1 304 ? -17.937 -1.737 16.838 1.00 96.31 304 ALA A CA 1
ATOM 2447 C C . ALA A 1 304 ? -17.620 -1.672 18.345 1.00 96.31 304 ALA A C 1
ATOM 2449 O O . ALA A 1 304 ? -17.111 -2.643 18.906 1.00 96.31 304 ALA A O 1
ATOM 2450 N N . LEU A 1 305 ? -17.952 -0.556 19.003 1.00 95.56 305 LEU A N 1
ATOM 2451 C CA . LEU A 1 305 ? -17.746 -0.372 20.441 1.00 95.56 305 LEU A CA 1
ATOM 2452 C C . LEU A 1 305 ? -18.648 -1.289 21.281 1.00 95.56 305 LEU A C 1
ATOM 2454 O O . LEU A 1 305 ? -18.161 -1.945 22.193 1.00 95.56 305 LEU A O 1
ATOM 2458 N N . ASP A 1 306 ? -19.922 -1.423 20.915 1.00 96.62 306 ASP A N 1
ATOM 2459 C CA . ASP A 1 306 ? -20.874 -2.331 21.562 1.00 96.62 306 ASP A CA 1
ATOM 2460 C C . ASP A 1 306 ? -20.383 -3.783 21.489 1.00 96.62 306 ASP A C 1
ATOM 2462 O O . ASP A 1 306 ? -20.543 -4.553 22.433 1.00 96.62 306 ASP A O 1
ATOM 2466 N N . THR A 1 307 ? -19.740 -4.161 20.381 1.00 95.50 307 THR A N 1
ATOM 2467 C CA . THR A 1 307 ? -19.138 -5.493 20.233 1.00 95.50 307 THR A CA 1
ATOM 2468 C C . THR A 1 307 ? -17.937 -5.680 21.161 1.00 95.50 307 THR A C 1
ATOM 2470 O O . THR A 1 307 ? -17.817 -6.732 21.788 1.00 95.50 307 THR A O 1
ATOM 2473 N N . LEU A 1 308 ? -17.066 -4.670 21.280 1.00 94.94 308 LEU A N 1
ATOM 2474 C CA . LEU A 1 308 ? -15.957 -4.682 22.241 1.00 94.94 308 LEU A CA 1
ATOM 2475 C C . LEU A 1 308 ? -16.468 -4.833 23.681 1.00 94.94 308 LEU A C 1
ATOM 2477 O O . LEU A 1 308 ? -15.929 -5.641 24.436 1.00 94.94 308 LEU A O 1
ATOM 2481 N N . ASP A 1 309 ? -17.535 -4.117 24.035 1.00 95.69 309 ASP A N 1
ATOM 2482 C CA . ASP A 1 309 ? -18.135 -4.158 25.371 1.00 95.69 309 ASP A CA 1
ATOM 2483 C C . ASP A 1 309 ? -18.804 -5.501 25.688 1.00 95.69 309 ASP A C 1
ATOM 2485 O O . ASP A 1 309 ? -18.721 -5.984 26.818 1.00 95.69 309 ASP A O 1
ATOM 2489 N N . GLN A 1 310 ? -19.452 -6.123 24.701 1.00 95.69 310 GLN A N 1
ATOM 2490 C CA . GLN A 1 310 ? -20.163 -7.392 24.882 1.00 95.69 310 GLN A CA 1
ATOM 2491 C C . GLN A 1 310 ? -19.230 -8.607 24.902 1.00 95.69 310 GLN A C 1
ATOM 2493 O O . GLN A 1 310 ? -19.425 -9.510 25.715 1.00 95.69 310 GLN A O 1
ATOM 2498 N N . GLU A 1 311 ? -18.243 -8.662 24.004 1.00 95.00 311 GLU A N 1
ATOM 2499 C CA . GLU A 1 311 ? -17.411 -9.862 23.816 1.00 95.00 311 GLU A CA 1
ATOM 2500 C C . GLU A 1 311 ? -16.069 -9.796 24.536 1.00 95.00 311 GLU A C 1
ATOM 2502 O O . GLU A 1 311 ? -15.533 -10.831 24.934 1.00 95.00 311 GLU A O 1
ATOM 2507 N N . TYR A 1 312 ? -15.540 -8.589 24.738 1.00 95.06 312 TYR A N 1
ATOM 2508 C CA . TYR A 1 312 ? -14.243 -8.360 25.368 1.00 95.06 312 TYR A CA 1
ATOM 2509 C C . TYR A 1 312 ? -14.356 -7.369 26.537 1.00 95.06 312 TYR A C 1
ATOM 2511 O O . TYR A 1 312 ? -13.626 -6.369 26.573 1.00 95.06 312 TYR A O 1
ATOM 2519 N N . PRO A 1 313 ? -15.251 -7.619 27.515 1.00 93.00 313 PRO A N 1
ATOM 2520 C CA . PRO A 1 313 ? -15.403 -6.731 28.656 1.00 93.00 313 PRO A CA 1
ATOM 2521 C C . PRO A 1 313 ? -14.077 -6.640 29.420 1.00 93.00 313 PRO A C 1
ATOM 2523 O O . PRO A 1 313 ? -13.403 -7.644 29.652 1.00 93.00 313 PRO A O 1
ATOM 2526 N N . SER A 1 314 ? -13.687 -5.422 29.794 1.00 92.00 314 SER A N 1
ATOM 2527 C CA . SER A 1 314 ? -12.441 -5.131 30.523 1.00 92.00 314 SER A CA 1
ATOM 2528 C C . SER A 1 314 ? -11.130 -5.507 29.811 1.00 92.00 314 SER A C 1
ATOM 2530 O O . SER A 1 314 ? -10.065 -5.395 30.418 1.00 92.00 314 SER A O 1
ATOM 2532 N N . HIS A 1 315 ? -11.156 -5.913 28.537 1.00 96.56 315 HIS A N 1
ATOM 2533 C CA . HIS A 1 315 ? -9.928 -6.138 27.774 1.00 96.56 315 HIS A CA 1
ATOM 2534 C C . HIS A 1 315 ? -9.190 -4.801 27.537 1.00 96.56 315 HIS A C 1
ATOM 2536 O O . HIS A 1 315 ? -9.853 -3.789 27.282 1.00 96.56 315 HIS A O 1
ATOM 2542 N N . PRO A 1 316 ? -7.839 -4.761 27.528 1.00 95.19 316 PRO A N 1
ATOM 2543 C CA . PRO A 1 316 ? -7.072 -3.533 27.301 1.00 95.19 316 PRO A CA 1
ATOM 2544 C C . PRO A 1 316 ? -7.485 -2.758 26.048 1.00 95.19 316 PRO A C 1
ATOM 2546 O O . PRO A 1 316 ? -7.529 -1.535 26.072 1.00 95.19 316 PRO A O 1
ATOM 2549 N N . SER A 1 317 ? -7.823 -3.461 24.968 1.00 95.56 317 SER A N 1
ATOM 2550 C CA . SER A 1 317 ? -8.333 -2.869 23.722 1.00 95.56 317 SER A CA 1
ATOM 2551 C C . SER A 1 317 ? -9.680 -2.165 23.887 1.00 95.56 317 SER A C 1
ATOM 2553 O O . SER A 1 317 ? -9.846 -1.047 23.410 1.00 95.56 317 SER A O 1
ATOM 2555 N N . THR A 1 318 ? -10.622 -2.774 24.611 1.00 96.06 318 THR A N 1
ATOM 2556 C CA . THR A 1 318 ? -11.925 -2.171 24.936 1.00 96.06 318 THR A CA 1
ATOM 2557 C C . THR A 1 318 ? -11.730 -0.936 25.810 1.00 96.06 318 THR A C 1
ATOM 2559 O O . THR A 1 318 ? -12.253 0.139 25.519 1.00 96.06 318 THR A O 1
ATOM 2562 N N . CYS A 1 319 ? -10.888 -1.050 26.841 1.00 95.44 319 CYS A N 1
ATOM 2563 C CA . CYS A 1 319 ? -10.511 0.076 27.687 1.00 95.44 319 CYS A CA 1
ATOM 2564 C C . CYS A 1 319 ? -9.867 1.210 26.876 1.00 95.44 319 CYS A C 1
ATOM 2566 O O . CYS A 1 319 ? -10.251 2.368 27.029 1.00 95.44 319 CYS A O 1
ATOM 2568 N N . ASN A 1 320 ? -8.919 0.895 25.989 1.00 95.50 320 ASN A N 1
ATOM 2569 C CA . ASN A 1 320 ? -8.234 1.885 25.161 1.00 95.50 320 ASN A CA 1
ATOM 2570 C C . ASN A 1 320 ? -9.193 2.571 24.175 1.00 95.50 320 ASN A C 1
ATOM 2572 O O . ASN A 1 320 ? -9.133 3.792 24.034 1.00 95.50 320 ASN A O 1
ATOM 2576 N N . ALA A 1 321 ? -10.129 1.830 23.573 1.00 95.19 321 ALA A N 1
ATOM 2577 C CA . ALA A 1 321 ? -11.178 2.391 22.725 1.00 95.19 321 ALA A CA 1
ATOM 2578 C C . ALA A 1 321 ? -12.021 3.435 23.481 1.00 95.19 321 ALA A C 1
ATOM 2580 O O . ALA A 1 321 ? -12.171 4.567 23.014 1.00 95.19 321 ALA A O 1
ATOM 2581 N N . HIS A 1 322 ? -12.485 3.112 24.695 1.00 95.38 322 HIS A N 1
ATOM 2582 C CA . HIS A 1 322 ? -13.225 4.054 25.546 1.00 95.38 322 HIS A CA 1
ATOM 2583 C C . HIS A 1 322 ? -12.392 5.256 25.985 1.00 95.38 322 HIS A C 1
ATOM 2585 O O . HIS A 1 322 ? -12.901 6.379 26.015 1.00 95.38 322 HIS A O 1
ATOM 2591 N N . ILE A 1 323 ? -11.118 5.046 26.324 1.00 94.81 323 ILE A N 1
ATOM 2592 C CA . ILE A 1 323 ? -10.195 6.122 26.702 1.00 94.81 323 ILE A CA 1
ATOM 2593 C C . ILE A 1 323 ? -10.015 7.094 25.536 1.00 94.81 323 ILE A C 1
ATOM 2595 O O . ILE A 1 323 ? -10.128 8.299 25.742 1.00 94.81 323 ILE A O 1
ATOM 2599 N N . ARG A 1 324 ? -9.755 6.589 24.324 1.00 93.38 324 ARG A N 1
ATOM 2600 C CA . ARG A 1 324 ? -9.413 7.403 23.148 1.00 93.38 324 ARG A CA 1
ATOM 2601 C C . ARG A 1 324 ? -10.623 8.001 22.432 1.00 93.38 324 ARG A C 1
ATOM 2603 O O . ARG A 1 324 ? -10.455 9.010 21.751 1.00 93.38 324 ARG A O 1
ATOM 2610 N N . GLN A 1 325 ? -11.824 7.442 22.595 1.00 92.81 325 GLN A N 1
ATOM 2611 C CA . GLN A 1 325 ? -13.056 7.892 21.929 1.00 92.81 325 GLN A CA 1
ATOM 2612 C C . GLN A 1 325 ? -13.224 9.428 21.842 1.00 92.81 325 GLN A C 1
ATOM 2614 O O . GLN A 1 325 ? -13.560 9.898 20.758 1.00 92.81 325 GLN A O 1
ATOM 2619 N N . PRO A 1 326 ? -12.963 10.238 22.894 1.00 92.06 326 PRO A N 1
ATOM 2620 C CA . PRO A 1 326 ? -13.162 11.689 22.828 1.00 92.06 326 PRO A CA 1
ATOM 2621 C C . PRO A 1 326 ? -12.200 12.436 21.894 1.00 92.06 326 PRO A C 1
ATOM 2623 O O . PRO A 1 326 ? -12.481 13.578 21.549 1.00 92.06 326 PRO A O 1
ATOM 2626 N N . ILE A 1 327 ? -11.054 11.854 21.531 1.00 90.75 327 ILE A N 1
ATOM 2627 C CA . ILE A 1 327 ? -10.006 12.531 20.742 1.00 90.75 327 ILE A CA 1
ATOM 2628 C C . ILE A 1 327 ? -9.780 11.915 19.359 1.00 90.75 327 ILE A C 1
ATOM 2630 O O . ILE A 1 327 ? -9.095 12.523 18.535 1.00 90.75 327 ILE A O 1
ATOM 2634 N N . ILE A 1 328 ? -10.328 10.728 19.079 1.00 87.75 328 ILE A N 1
ATOM 2635 C CA . ILE A 1 328 ? -10.155 10.090 17.769 1.00 87.75 328 ILE A CA 1
ATOM 2636 C C . ILE A 1 328 ? -10.783 10.969 16.678 1.00 87.75 328 ILE A C 1
ATOM 2638 O O . ILE A 1 328 ? -11.907 11.442 16.807 1.00 87.75 328 ILE A O 1
ATOM 2642 N N . GLY A 1 329 ? -10.028 11.197 15.599 1.00 81.62 329 GLY A N 1
ATOM 2643 C CA . GLY A 1 329 ? -10.484 11.968 14.439 1.00 81.62 329 GLY A CA 1
ATOM 2644 C C . GLY A 1 329 ? -10.585 13.484 14.660 1.00 81.62 329 GLY A C 1
ATOM 2645 O O . GLY A 1 329 ? -10.962 14.206 13.736 1.00 81.62 329 GLY A O 1
ATOM 2646 N N . ILE A 1 330 ? -10.219 13.985 15.845 1.00 88.50 330 ILE A N 1
ATOM 2647 C CA . ILE A 1 330 ? -10.140 15.418 16.138 1.00 88.50 330 ILE A CA 1
ATOM 2648 C C . ILE A 1 330 ? -8.729 15.917 15.840 1.00 88.50 330 ILE A C 1
ATOM 2650 O O . ILE A 1 330 ? -7.732 15.350 16.291 1.00 88.50 330 ILE A O 1
ATOM 2654 N N . SER A 1 331 ? -8.633 17.020 15.096 1.00 86.50 331 SER A N 1
ATOM 2655 C CA . SER A 1 331 ? -7.346 17.666 14.850 1.00 86.50 331 SER A CA 1
ATOM 2656 C C . SER A 1 331 ? -6.784 18.252 16.145 1.00 86.50 331 SER A C 1
ATOM 2658 O O . SER A 1 331 ? -7.445 19.039 16.825 1.00 86.50 331 SER A O 1
ATOM 2660 N N . HIS A 1 332 ? -5.524 17.931 16.439 1.00 84.44 332 HIS A N 1
ATOM 2661 C CA . HIS A 1 332 ? -4.784 18.431 17.603 1.00 84.44 332 HIS A CA 1
ATOM 2662 C C . HIS A 1 332 ? -4.606 19.962 17.622 1.00 84.44 332 HIS A C 1
ATOM 2664 O O . HIS A 1 332 ? -4.190 20.520 18.632 1.00 84.44 332 HIS A O 1
ATOM 2670 N N . GLN A 1 333 ? -4.909 20.646 16.515 1.00 86.62 333 GLN A N 1
ATOM 2671 C CA . GLN A 1 333 ? -4.853 22.107 16.394 1.00 86.62 333 GLN A CA 1
ATOM 2672 C C . GLN A 1 333 ? -6.155 22.799 16.826 1.00 86.62 333 GLN A C 1
ATOM 2674 O O . GLN A 1 333 ? -6.220 24.024 16.884 1.00 86.62 333 GLN A O 1
ATOM 2679 N N . THR A 1 334 ? -7.216 22.036 17.086 1.00 88.62 334 THR A N 1
ATOM 2680 C CA . THR A 1 334 ? -8.519 22.586 17.476 1.00 88.62 334 THR A CA 1
ATOM 2681 C C . THR A 1 334 ? -8.590 22.821 18.983 1.00 88.62 334 THR A C 1
ATOM 2683 O O . THR A 1 334 ? -7.996 22.089 19.773 1.00 88.62 334 THR A O 1
ATOM 2686 N N . ALA A 1 335 ? -9.372 23.818 19.404 1.00 87.88 335 ALA A N 1
ATOM 2687 C CA . ALA A 1 335 ? -9.608 24.101 20.823 1.00 87.88 335 ALA A CA 1
ATOM 2688 C C . ALA A 1 335 ? -10.358 22.966 21.554 1.00 87.88 335 ALA A C 1
ATOM 2690 O O . ALA A 1 335 ? -10.322 22.881 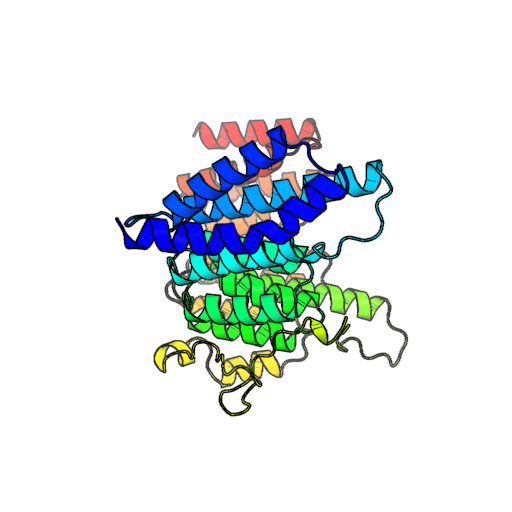22.782 1.00 87.88 335 ALA A O 1
ATOM 2691 N N . GLU A 1 336 ? -11.024 22.084 20.806 1.00 89.06 336 GLU A N 1
ATOM 2692 C CA . GLU A 1 336 ? -11.726 20.913 21.334 1.00 89.06 336 GLU A CA 1
ATOM 2693 C C . GLU A 1 336 ? -10.755 19.836 21.825 1.00 89.06 336 GLU A C 1
ATOM 2695 O O . GLU A 1 336 ? -11.033 19.164 22.818 1.00 89.06 336 GLU A O 1
ATOM 2700 N N . PHE A 1 337 ? -9.578 19.716 21.202 1.00 90.81 337 PHE A N 1
ATOM 2701 C CA . PHE A 1 337 ? -8.623 18.663 21.532 1.00 90.81 337 PHE A CA 1
ATOM 2702 C C . PHE A 1 337 ? -8.104 18.750 22.983 1.00 90.81 337 PHE A C 1
ATOM 2704 O O . PHE A 1 337 ? -8.217 17.754 23.699 1.00 90.81 337 PHE A O 1
ATOM 2711 N N . PRO A 1 338 ? -7.623 19.902 23.504 1.00 89.31 338 PRO A N 1
ATOM 2712 C CA . PRO A 1 338 ? -7.222 20.011 24.910 1.00 89.31 338 PRO A CA 1
ATOM 2713 C C . PRO A 1 338 ? -8.358 19.752 25.902 1.00 89.31 338 PRO A C 1
ATOM 2715 O O . PRO A 1 338 ? -8.113 19.249 26.998 1.00 89.31 338 PRO A O 1
ATOM 2718 N N . ARG A 1 339 ? -9.600 20.108 25.542 1.00 90.69 339 ARG A N 1
ATOM 2719 C CA . ARG A 1 339 ? -10.777 19.853 26.381 1.00 90.69 339 ARG A CA 1
ATOM 2720 C C . ARG A 1 339 ? -11.030 18.353 26.485 1.00 90.69 339 ARG A C 1
ATOM 2722 O O . ARG A 1 339 ? -11.090 17.837 27.596 1.00 90.69 339 ARG A O 1
ATOM 2729 N N . ASN A 1 340 ? -11.086 17.666 25.350 1.00 92.88 340 ASN A N 1
ATOM 2730 C CA . ASN A 1 340 ? -11.350 16.232 25.292 1.00 92.88 340 ASN A CA 1
ATOM 2731 C C . ASN A 1 340 ? -10.180 15.415 25.856 1.00 92.88 340 ASN A C 1
ATOM 2733 O O . ASN A 1 340 ? -10.395 14.367 26.457 1.00 92.88 340 ASN A O 1
ATOM 2737 N N . LEU A 1 341 ? -8.944 15.918 25.765 1.00 92.31 341 LEU A N 1
ATOM 2738 C CA . LEU A 1 341 ? -7.781 15.293 26.394 1.00 92.31 341 LEU A CA 1
ATOM 2739 C C . LEU A 1 341 ? -7.917 15.214 27.925 1.00 92.31 341 LEU A C 1
ATOM 2741 O O . LEU A 1 341 ? -7.444 14.254 28.529 1.00 92.31 341 LEU A O 1
ATOM 2745 N N . ARG A 1 342 ? -8.597 16.166 28.578 1.00 91.69 342 ARG A N 1
ATOM 2746 C CA . ARG A 1 342 ? -8.878 16.057 30.024 1.00 91.69 342 ARG A CA 1
ATOM 2747 C C . ARG A 1 342 ? -9.787 14.868 30.324 1.00 91.69 342 ARG A C 1
ATOM 2749 O O . ARG A 1 342 ? -9.518 14.134 31.274 1.00 91.69 342 ARG A O 1
ATOM 2756 N N . ASP A 1 343 ? -10.798 14.648 29.487 1.00 93.81 343 ASP A N 1
ATOM 2757 C CA . ASP A 1 343 ? -11.704 13.506 29.610 1.00 93.81 343 ASP A CA 1
ATOM 2758 C C . ASP A 1 343 ? -10.962 12.187 29.356 1.00 93.81 343 ASP A C 1
ATOM 2760 O O . ASP A 1 343 ? -11.142 11.231 30.107 1.00 93.81 343 ASP A O 1
ATOM 2764 N N . VAL A 1 344 ? -10.057 12.150 28.370 1.00 94.31 344 VAL A N 1
ATOM 2765 C CA . VAL A 1 344 ? -9.164 11.004 28.106 1.00 94.31 344 VAL A CA 1
ATOM 2766 C C . VAL A 1 344 ? -8.330 10.665 29.342 1.00 94.31 344 VAL A C 1
ATOM 2768 O O . VAL A 1 344 ? -8.264 9.505 29.738 1.00 94.31 344 VAL A O 1
ATOM 2771 N N . LEU A 1 345 ? -7.715 11.659 29.992 1.00 92.94 345 LEU A N 1
ATOM 2772 C CA . LEU A 1 345 ? -6.898 11.438 31.191 1.00 92.94 345 LEU A CA 1
ATOM 2773 C C . LEU A 1 345 ? -7.732 10.966 32.390 1.00 92.94 345 LEU A C 1
ATOM 2775 O O . LEU A 1 345 ? -7.270 10.129 33.169 1.00 92.94 345 LEU A O 1
ATOM 2779 N N . ALA A 1 346 ? -8.958 11.474 32.543 1.00 93.94 346 ALA A N 1
ATOM 2780 C CA . ALA A 1 346 ? -9.886 10.998 33.565 1.00 93.94 346 ALA A CA 1
ATOM 2781 C C . ALA A 1 346 ? -10.273 9.529 33.319 1.00 93.94 346 ALA A C 1
ATOM 2783 O O . ALA A 1 346 ? -10.118 8.697 34.217 1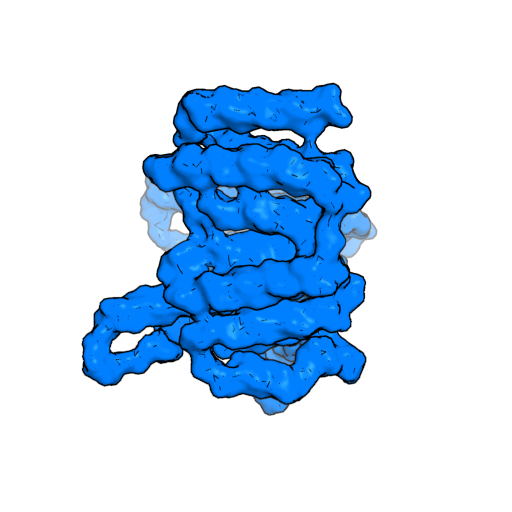.00 93.94 346 ALA A O 1
ATOM 2784 N N . ARG A 1 347 ? -10.672 9.195 32.082 1.00 95.06 347 ARG A N 1
ATOM 2785 C CA . ARG A 1 347 ? -10.985 7.822 31.654 1.00 95.06 347 ARG A CA 1
ATOM 2786 C C . ARG A 1 347 ? -9.786 6.892 31.826 1.00 95.06 347 ARG A C 1
ATOM 2788 O O . ARG A 1 347 ? -9.956 5.782 32.312 1.00 95.06 347 ARG A O 1
ATOM 2795 N N . LEU A 1 348 ? -8.573 7.339 31.498 1.00 93.12 348 LEU A N 1
ATOM 2796 C CA . LEU A 1 348 ? -7.354 6.539 31.646 1.00 93.12 348 LEU A CA 1
ATOM 2797 C C . LEU A 1 348 ? -7.143 6.097 33.096 1.00 93.12 348 LEU A C 1
ATOM 2799 O O . LEU A 1 348 ? -6.879 4.923 33.334 1.00 93.12 348 LEU A O 1
ATOM 2803 N N . ASN A 1 349 ? -7.286 7.004 34.068 1.00 91.06 349 ASN A N 1
ATOM 2804 C CA . ASN A 1 349 ? -7.139 6.623 35.474 1.00 91.06 349 ASN A CA 1
ATOM 2805 C C . ASN A 1 349 ? -8.216 5.610 35.899 1.00 91.06 349 ASN A C 1
ATOM 2807 O O . ASN A 1 349 ? -7.880 4.646 36.571 1.00 91.06 349 ASN A O 1
ATOM 2811 N N . GLN A 1 350 ? -9.466 5.778 35.454 1.00 93.44 350 GLN A N 1
ATOM 2812 C CA . GLN A 1 350 ? -10.554 4.837 35.748 1.00 93.44 350 GLN A CA 1
ATOM 2813 C C . GLN A 1 350 ? -10.306 3.447 35.137 1.00 93.44 350 GLN A C 1
ATOM 2815 O O . GLN A 1 350 ? -10.433 2.430 35.813 1.00 93.44 350 GLN A O 1
ATOM 2820 N N . TYR A 1 351 ? -9.950 3.383 33.855 1.00 92.94 351 TYR A N 1
ATOM 2821 C CA . TYR A 1 351 ? -9.807 2.116 33.136 1.00 92.94 351 TYR A CA 1
ATOM 2822 C C . TYR A 1 351 ? -8.514 1.362 33.473 1.00 92.94 351 TYR A C 1
ATOM 2824 O O . TYR A 1 351 ? -8.465 0.147 33.293 1.00 92.94 351 TYR A O 1
ATOM 2832 N N . LEU A 1 352 ? -7.493 2.033 34.023 1.00 90.81 352 LEU A N 1
ATOM 2833 C CA . LEU A 1 352 ? -6.308 1.364 34.577 1.00 90.81 352 LEU A CA 1
ATOM 2834 C C . LEU A 1 352 ? -6.629 0.464 35.779 1.00 90.81 352 LEU A C 1
ATOM 2836 O O . LEU A 1 352 ? -5.867 -0.471 36.023 1.00 90.81 352 LEU A O 1
ATOM 2840 N N . ASP A 1 353 ? -7.723 0.737 36.494 1.00 90.19 353 ASP A N 1
ATOM 2841 C CA . ASP A 1 353 ? -8.180 -0.072 37.630 1.00 90.19 353 ASP A CA 1
ATOM 2842 C C . ASP A 1 353 ? -9.149 -1.191 37.201 1.00 90.19 353 ASP A C 1
ATOM 2844 O O . ASP A 1 353 ? -9.307 -2.179 37.914 1.00 90.19 353 ASP A O 1
ATOM 2848 N N . VAL A 1 354 ? -9.789 -1.051 36.033 1.00 91.38 354 VAL A N 1
ATOM 2849 C CA . VAL A 1 354 ? -10.807 -1.986 35.511 1.00 91.38 354 VAL A CA 1
ATOM 2850 C C . VAL A 1 354 ? -10.222 -3.022 34.544 1.00 91.38 354 VAL A C 1
ATOM 2852 O O . VAL A 1 354 ? -10.763 -4.121 34.428 1.00 91.38 354 VAL A O 1
ATOM 2855 N N . THR A 1 355 ? -9.143 -2.681 33.835 1.00 92.12 355 THR A N 1
ATOM 2856 C CA . THR A 1 355 ? -8.544 -3.537 32.799 1.00 92.12 355 THR A CA 1
ATOM 2857 C C . THR A 1 355 ? -8.036 -4.871 33.350 1.00 92.12 355 THR A C 1
ATOM 2859 O O . THR A 1 355 ? -7.452 -4.936 34.433 1.00 92.12 355 THR A O 1
ATOM 2862 N N . THR A 1 356 ? -8.186 -5.939 32.566 1.00 91.19 356 THR A N 1
ATOM 2863 C CA . THR A 1 356 ? -7.633 -7.263 32.889 1.00 91.19 356 THR A CA 1
ATOM 2864 C C . THR A 1 356 ? -6.108 -7.297 32.815 1.00 91.19 356 THR A C 1
ATOM 2866 O O . THR A 1 356 ? -5.475 -8.042 33.558 1.00 91.19 356 THR A O 1
ATOM 2869 N N . ASP A 1 357 ? -5.511 -6.498 31.924 1.00 93.06 357 ASP A N 1
ATOM 2870 C CA . ASP A 1 357 ? -4.060 -6.368 31.782 1.00 93.06 357 ASP A CA 1
ATOM 2871 C C . ASP A 1 357 ? -3.658 -4.889 31.780 1.00 93.06 357 ASP A C 1
ATOM 2873 O O . ASP A 1 357 ? -3.875 -4.123 30.833 1.00 93.06 357 ASP A O 1
ATOM 2877 N N . ARG A 1 358 ? -3.065 -4.477 32.898 1.00 92.81 358 ARG A N 1
ATOM 2878 C CA . ARG A 1 358 ? -2.608 -3.106 33.100 1.00 92.81 358 ARG A CA 1
ATOM 2879 C C . ARG A 1 358 ? -1.331 -2.796 32.323 1.00 92.81 358 ARG A C 1
ATOM 2881 O O . ARG A 1 358 ? -1.149 -1.650 31.917 1.00 92.81 358 ARG A O 1
ATOM 2888 N N . ALA A 1 359 ? -0.449 -3.776 32.135 1.00 93.19 359 ALA A N 1
ATOM 2889 C CA . ALA A 1 359 ? 0.806 -3.577 31.420 1.00 93.19 359 ALA A CA 1
ATOM 2890 C C . ALA A 1 359 ? 0.535 -3.344 29.929 1.00 93.19 359 ALA A C 1
ATOM 2892 O O . ALA A 1 359 ? 1.063 -2.396 29.345 1.00 93.19 359 ALA A O 1
ATOM 2893 N N . GLU A 1 360 ? -0.363 -4.134 29.342 1.00 93.50 360 GLU A N 1
ATOM 2894 C CA . GLU A 1 360 ? -0.748 -3.979 27.941 1.00 93.50 360 GLU A CA 1
ATOM 2895 C C . GLU A 1 360 ? -1.506 -2.666 27.691 1.00 93.50 360 GLU A C 1
ATOM 2897 O O . GLU A 1 360 ? -1.207 -1.956 26.728 1.00 93.50 360 GLU A O 1
ATOM 2902 N N . LEU A 1 361 ? -2.419 -2.266 28.587 1.00 93.81 361 LEU A N 1
ATOM 2903 C CA . LEU A 1 361 ? -3.107 -0.974 28.470 1.00 93.81 361 LEU A CA 1
ATOM 2904 C C . LEU A 1 361 ? -2.128 0.210 28.552 1.00 93.81 361 LEU A C 1
ATOM 2906 O O . LEU A 1 361 ? -2.245 1.167 27.782 1.00 93.81 361 LEU A O 1
ATOM 2910 N N . LYS A 1 362 ? -1.132 0.146 29.446 1.00 93.81 362 LYS A N 1
ATOM 2911 C CA . LYS A 1 362 ? -0.056 1.149 29.520 1.00 93.81 362 LYS A CA 1
ATOM 2912 C C . LYS A 1 362 ? 0.750 1.192 28.227 1.00 93.81 362 LYS A C 1
ATOM 2914 O O . LYS A 1 362 ? 0.969 2.279 27.701 1.00 93.81 362 LYS A O 1
ATOM 2919 N N . ARG A 1 363 ? 1.140 0.034 27.683 1.00 94.88 363 ARG A N 1
ATOM 2920 C CA . ARG A 1 363 ? 1.889 -0.061 26.421 1.00 94.88 363 ARG A CA 1
ATOM 2921 C C . ARG A 1 363 ? 1.116 0.568 25.260 1.00 94.88 363 ARG A C 1
ATOM 2923 O O . ARG A 1 363 ? 1.683 1.381 24.533 1.00 94.88 363 ARG A O 1
ATOM 2930 N N . LYS A 1 364 ? -0.176 0.249 25.120 1.00 94.00 364 LYS A N 1
ATOM 2931 C CA . LYS A 1 364 ? -1.074 0.877 24.132 1.00 94.00 364 LYS A CA 1
ATOM 2932 C C . LYS A 1 364 ? -1.181 2.385 24.344 1.00 94.00 364 LYS A C 1
ATOM 2934 O O . LYS A 1 364 ? -1.105 3.143 23.381 1.00 94.00 364 LYS A O 1
ATOM 2939 N N . THR A 1 365 ? -1.286 2.817 25.601 1.00 93.75 365 THR A N 1
ATOM 2940 C CA . THR A 1 365 ? -1.365 4.239 25.953 1.00 93.75 365 THR A CA 1
ATOM 2941 C C . THR A 1 365 ? -0.108 5.003 25.547 1.00 93.75 365 THR A C 1
ATOM 2943 O O . THR A 1 365 ? -0.194 6.057 24.925 1.00 93.75 365 THR A O 1
ATOM 2946 N N . VAL A 1 366 ? 1.070 4.459 25.853 1.00 95.00 366 VAL A N 1
ATOM 2947 C CA . VAL A 1 366 ? 2.352 5.054 25.455 1.00 95.00 366 VAL A CA 1
ATOM 2948 C C . VAL A 1 366 ? 2.486 5.102 23.934 1.00 95.00 366 VAL A C 1
ATOM 2950 O O . VAL A 1 366 ? 2.901 6.130 23.408 1.00 95.00 366 VAL A O 1
ATOM 2953 N N . ALA A 1 367 ? 2.084 4.040 23.228 1.00 94.44 367 ALA A N 1
ATOM 2954 C CA . ALA A 1 367 ? 2.180 3.975 21.773 1.00 94.44 367 ALA A CA 1
ATOM 2955 C C . ALA A 1 367 ? 1.414 5.115 21.084 1.00 94.44 367 ALA A C 1
ATOM 2957 O O . ALA A 1 367 ? 2.000 5.830 20.274 1.00 94.44 367 ALA A O 1
ATOM 2958 N N . TRP A 1 368 ? 0.144 5.349 21.442 1.00 92.94 368 TRP A N 1
ATOM 2959 C CA . TRP A 1 368 ? -0.607 6.447 20.824 1.00 92.94 368 TRP A CA 1
ATOM 2960 C C . TRP A 1 368 ? -0.117 7.824 21.289 1.00 92.94 368 TRP A C 1
ATOM 2962 O O . TRP A 1 368 ? -0.179 8.782 20.523 1.00 92.94 368 TRP A O 1
ATOM 2972 N N . ILE A 1 369 ? 0.407 7.956 22.515 1.00 93.56 369 ILE A N 1
ATOM 2973 C CA . ILE A 1 369 ? 1.033 9.209 22.965 1.00 93.56 369 ILE A CA 1
ATOM 2974 C C . ILE A 1 369 ? 2.271 9.530 22.116 1.00 93.56 369 ILE A C 1
ATOM 2976 O O . ILE A 1 369 ? 2.450 10.682 21.719 1.00 93.56 369 ILE A O 1
ATOM 2980 N N . ASP A 1 370 ? 3.101 8.532 21.813 1.00 94.19 370 ASP A N 1
ATOM 2981 C CA . ASP A 1 370 ? 4.301 8.702 20.991 1.00 94.19 370 ASP A CA 1
ATOM 2982 C C . ASP A 1 370 ? 3.974 9.163 19.568 1.00 94.19 370 ASP A C 1
ATOM 2984 O O . ASP A 1 370 ? 4.685 10.014 19.030 1.00 94.19 370 ASP A O 1
ATOM 2988 N N . GLU A 1 371 ? 2.862 8.697 18.994 1.00 91.56 371 GLU A N 1
ATOM 2989 C CA . GLU A 1 371 ? 2.362 9.190 17.704 1.00 91.56 371 GLU A CA 1
ATOM 2990 C C . GLU A 1 371 ? 2.083 10.700 17.733 1.00 91.56 371 GLU A C 1
ATOM 2992 O O . GLU A 1 371 ? 2.461 11.409 16.801 1.00 91.56 371 GLU A O 1
ATOM 2997 N N . TYR A 1 372 ? 1.483 11.223 18.811 1.00 90.31 372 TYR A N 1
ATOM 2998 C CA . TYR A 1 372 ? 1.257 12.667 18.952 1.00 90.31 372 TYR A CA 1
ATOM 2999 C C . TYR A 1 372 ? 2.541 13.437 19.265 1.00 90.31 372 TYR A C 1
ATOM 3001 O O . TYR A 1 372 ? 2.733 14.534 18.745 1.00 90.31 372 TYR A O 1
ATOM 3009 N N . LEU A 1 373 ? 3.429 12.894 20.102 1.00 92.06 373 LEU A N 1
ATOM 3010 C CA . LEU A 1 373 ? 4.696 13.550 20.448 1.00 92.06 373 LEU A CA 1
ATOM 3011 C C . LEU A 1 373 ? 5.646 13.663 19.248 1.00 92.06 373 LEU A C 1
ATOM 3013 O O . LEU A 1 373 ? 6.457 14.588 19.211 1.00 92.06 373 LEU A O 1
ATOM 3017 N N . ALA A 1 374 ? 5.523 12.769 18.264 1.00 93.06 374 ALA A N 1
ATOM 3018 C CA . ALA A 1 374 ? 6.252 12.838 17.001 1.00 93.06 374 ALA A CA 1
ATOM 3019 C C . ALA A 1 374 ? 5.785 13.983 16.077 1.00 93.06 374 ALA A C 1
ATOM 3021 O O . ALA A 1 374 ? 6.471 14.292 15.103 1.00 93.06 374 ALA A O 1
ATOM 3022 N N . LEU A 1 375 ? 4.645 14.629 16.359 1.00 90.25 375 LEU A N 1
ATOM 3023 C CA . LEU A 1 375 ? 4.147 15.756 15.570 1.00 90.25 375 LEU A CA 1
ATOM 3024 C C . LEU A 1 375 ? 4.936 17.038 15.884 1.00 90.25 375 LEU A C 1
ATOM 3026 O O . LEU A 1 375 ? 5.022 17.491 17.032 1.00 90.25 375 LEU A O 1
ATOM 3030 N N . GLU A 1 376 ? 5.480 17.669 14.839 1.00 86.44 376 GLU A N 1
ATOM 3031 C CA . GLU A 1 376 ? 6.287 18.893 14.959 1.00 86.44 376 GLU A CA 1
ATOM 3032 C C . GLU A 1 376 ? 5.468 20.093 15.462 1.00 86.44 376 GLU A C 1
ATOM 3034 O O . GLU A 1 376 ? 5.962 20.912 16.233 1.00 86.44 376 GLU A O 1
ATOM 3039 N N . ASN A 1 377 ? 4.196 20.165 15.069 1.00 88.00 377 ASN A N 1
ATOM 3040 C CA . ASN A 1 377 ? 3.268 21.277 15.288 1.00 88.00 377 ASN A CA 1
ATOM 3041 C C . ASN A 1 377 ? 2.294 21.053 16.463 1.00 88.00 377 ASN A C 1
ATOM 3043 O O . ASN A 1 377 ? 1.180 21.584 16.458 1.00 88.00 377 ASN A O 1
ATOM 3047 N N . LEU A 1 378 ? 2.683 20.240 17.446 1.00 88.75 378 LEU A N 1
ATOM 3048 C CA . LEU A 1 378 ? 1.912 20.050 18.672 1.00 88.75 378 LEU A CA 1
ATOM 3049 C C . LEU A 1 378 ? 2.128 21.231 19.630 1.00 88.75 378 LEU A C 1
ATOM 3051 O O . LEU A 1 378 ? 3.261 21.668 19.826 1.00 88.75 378 LEU A O 1
ATOM 3055 N N . ASP A 1 379 ? 1.049 21.721 20.244 1.00 90.88 379 ASP A N 1
ATOM 3056 C CA . ASP A 1 379 ? 1.124 22.748 21.288 1.00 90.88 379 ASP A CA 1
ATOM 3057 C C . ASP A 1 379 ? 2.022 22.298 22.453 1.00 90.88 379 ASP A C 1
ATOM 3059 O O . ASP A 1 379 ? 1.964 21.148 22.897 1.00 90.88 379 ASP A O 1
ATOM 3063 N N . GLU A 1 380 ? 2.840 23.218 22.965 1.00 88.62 380 GLU A N 1
ATOM 3064 C CA . GLU A 1 380 ? 3.837 22.901 23.990 1.00 88.62 380 GLU A CA 1
ATOM 3065 C C . GLU A 1 380 ? 3.182 22.494 25.320 1.00 88.62 380 GLU A C 1
ATOM 3067 O O . GLU A 1 380 ? 3.658 21.583 25.996 1.00 88.62 380 GLU A O 1
ATOM 3072 N N . GLY A 1 381 ? 2.037 23.089 25.672 1.00 88.06 381 GLY A N 1
ATOM 3073 C CA . GLY A 1 381 ? 1.275 22.696 26.856 1.00 88.06 381 GLY A CA 1
ATOM 3074 C C . GLY A 1 381 ? 0.740 21.268 26.739 1.00 88.06 381 GLY A C 1
ATOM 3075 O O . GLY A 1 381 ? 0.869 20.477 27.676 1.00 88.06 381 GLY A O 1
ATOM 3076 N N . ILE A 1 382 ? 0.206 20.901 25.571 1.00 89.25 382 ILE A N 1
ATOM 3077 C CA . ILE A 1 382 ? -0.228 19.524 25.287 1.00 89.25 382 ILE A CA 1
ATOM 3078 C C . ILE A 1 382 ? 0.964 18.563 25.344 1.00 89.25 382 ILE A C 1
ATOM 3080 O O . ILE A 1 382 ? 0.875 17.512 25.980 1.00 89.25 382 ILE A O 1
ATOM 3084 N N . ARG A 1 383 ? 2.093 18.928 24.726 1.00 93.00 383 ARG A N 1
ATOM 3085 C CA . ARG A 1 383 ? 3.319 18.119 24.711 1.00 93.00 383 ARG A CA 1
ATOM 3086 C C . ARG A 1 383 ? 3.820 17.823 26.122 1.00 93.00 383 ARG A C 1
ATOM 3088 O O . ARG A 1 383 ? 4.148 16.675 26.422 1.00 93.00 383 ARG A O 1
ATOM 3095 N N . VAL A 1 384 ? 3.821 18.821 27.005 1.00 92.25 384 VAL A N 1
ATOM 3096 C CA . VAL A 1 384 ? 4.201 18.657 28.416 1.00 92.25 384 VAL A CA 1
ATOM 3097 C C . VAL A 1 384 ? 3.258 17.682 29.127 1.00 92.25 384 VAL A C 1
ATOM 3099 O O . VAL A 1 384 ? 3.725 16.746 29.780 1.00 92.25 384 VAL A O 1
ATOM 3102 N N . VAL A 1 385 ? 1.940 17.839 28.967 1.00 92.31 385 VAL A N 1
ATOM 3103 C CA . VAL A 1 385 ? 0.937 16.953 29.590 1.00 92.31 385 VAL A CA 1
ATOM 3104 C C . VAL A 1 385 ? 1.082 15.507 29.108 1.00 92.31 385 VAL A C 1
ATOM 3106 O O . VAL A 1 385 ? 1.103 14.579 29.924 1.00 92.31 385 VAL A O 1
ATOM 3109 N N . LEU A 1 386 ? 1.229 15.300 27.799 1.00 92.62 386 LEU A N 1
ATOM 3110 C CA . LEU A 1 386 ? 1.429 13.978 27.208 1.00 92.62 386 LEU A CA 1
ATOM 3111 C C .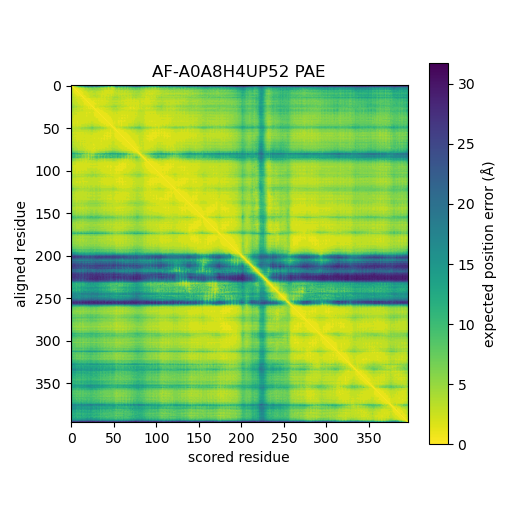 LEU A 1 386 ? 2.761 13.358 27.652 1.00 92.62 386 LEU A C 1
ATOM 3113 O O . LEU A 1 386 ? 2.787 12.195 28.048 1.00 92.62 386 LEU A O 1
ATOM 3117 N N . GLY A 1 387 ? 3.843 14.139 27.693 1.00 93.06 387 GLY A N 1
ATOM 3118 C CA . GLY A 1 387 ? 5.151 13.689 28.173 1.00 93.06 387 GLY A CA 1
ATOM 3119 C C . GLY A 1 387 ? 5.145 13.279 29.649 1.00 93.06 387 GLY A C 1
ATOM 3120 O O . GLY A 1 387 ? 5.731 12.257 30.013 1.00 93.06 387 GLY A O 1
ATOM 3121 N N . HIS A 1 388 ? 4.444 14.022 30.512 1.00 92.81 388 HIS A N 1
ATOM 3122 C CA . HIS A 1 388 ? 4.237 13.622 31.908 1.00 92.81 388 HIS A CA 1
ATOM 3123 C C . HIS A 1 388 ? 3.397 12.348 32.025 1.00 92.81 388 HIS A C 1
ATOM 3125 O O . HIS A 1 388 ? 3.725 11.468 32.823 1.00 92.81 388 HIS A O 1
ATOM 3131 N N . THR A 1 389 ? 2.343 12.230 31.217 1.00 91.62 389 THR A N 1
ATOM 3132 C CA . THR A 1 389 ? 1.474 11.047 31.202 1.00 91.62 389 THR A CA 1
ATOM 3133 C C . THR A 1 389 ? 2.249 9.809 30.755 1.00 91.62 389 THR A C 1
ATOM 3135 O O . THR A 1 389 ? 2.193 8.792 31.441 1.00 91.62 389 THR A O 1
ATOM 3138 N N . LYS A 1 390 ? 3.056 9.912 29.690 1.00 93.44 390 LYS A N 1
ATOM 3139 C CA . LYS A 1 390 ? 3.955 8.847 29.227 1.00 93.44 390 LYS A CA 1
ATOM 3140 C C . LYS A 1 390 ? 4.882 8.366 30.342 1.00 93.44 390 LYS A C 1
ATOM 3142 O O . LYS A 1 390 ? 4.866 7.185 30.672 1.00 93.44 390 LYS A O 1
ATOM 3147 N N . LYS A 1 391 ? 5.601 9.283 31.000 1.00 92.31 391 LYS A N 1
ATOM 3148 C CA . LYS A 1 391 ? 6.489 8.938 32.127 1.00 92.31 391 LYS A CA 1
ATOM 3149 C C . LYS A 1 391 ? 5.743 8.221 33.255 1.00 92.31 391 LYS A C 1
ATOM 3151 O O . LYS A 1 391 ? 6.264 7.265 33.815 1.00 92.31 391 LYS A O 1
ATOM 3156 N N . LYS A 1 392 ? 4.517 8.653 33.580 1.00 91.19 392 LYS A N 1
ATOM 3157 C CA . LYS A 1 392 ? 3.670 7.986 34.586 1.00 91.19 392 LYS A CA 1
ATOM 3158 C C . LYS A 1 392 ? 3.303 6.555 34.169 1.00 91.19 392 LYS A C 1
ATOM 3160 O O . LYS A 1 392 ? 3.199 5.694 35.036 1.00 91.19 392 LYS A O 1
ATOM 3165 N N . MET A 1 393 ? 3.079 6.309 32.877 1.00 89.75 393 MET A N 1
ATOM 3166 C CA . MET A 1 393 ? 2.752 4.977 32.356 1.00 89.75 393 MET A CA 1
ATOM 3167 C C . MET A 1 393 ? 3.972 4.051 32.275 1.00 89.75 393 MET A C 1
ATOM 3169 O O . MET A 1 393 ? 3.798 2.850 32.431 1.00 89.75 393 MET A O 1
ATOM 3173 N N . GLU A 1 394 ? 5.178 4.587 32.069 1.00 88.69 394 GLU A N 1
ATOM 3174 C CA . GLU A 1 394 ? 6.434 3.815 32.012 1.00 88.69 394 GLU A CA 1
ATOM 3175 C C . GLU A 1 394 ? 7.039 3.519 33.396 1.00 88.69 394 GLU A C 1
ATOM 3177 O O . GLU A 1 394 ? 7.716 2.510 33.571 1.00 88.69 394 GLU A O 1
ATOM 3182 N N . ALA A 1 395 ? 6.830 4.402 34.378 1.00 77.69 395 ALA A N 1
ATOM 3183 C CA . ALA A 1 395 ? 7.453 4.308 35.702 1.00 77.69 395 ALA A CA 1
ATOM 3184 C C . ALA A 1 395 ? 6.754 3.343 36.680 1.00 77.69 395 ALA A C 1
ATOM 3186 O O . ALA A 1 395 ? 7.258 3.125 37.782 1.00 77.69 395 ALA A O 1
ATOM 3187 N N . ALA A 1 396 ? 5.588 2.811 36.314 1.00 57.16 396 ALA A N 1
ATOM 3188 C CA . ALA A 1 396 ? 4.736 1.964 37.148 1.00 57.16 396 ALA A CA 1
ATOM 3189 C C . ALA A 1 396 ? 4.438 0.659 36.430 1.00 57.16 396 ALA A C 1
ATOM 3191 O O . ALA A 1 396 ? 3.912 -0.256 37.101 1.00 57.16 396 ALA A O 1
#

Secondary structure (DSSP, 8-state):
-HHHHHHHHHHHHTTHHHHHHHHHTTSS-HHHHHHHHHHHHHHHHHHHSTT--HHHHHHHHHHHHHHHHHHHHHHHHTT----TTTTHHHHHHHHHHHHHHHH-TT-HHHHHHHHHHHHHTT-HHHHHHHHHHHHHH-TT-HHHHHHHHHHHHHTT-HHHHHHHHHHHHHH--S-THHHHHHHHHHHHHHHHHHHHHHHPPTT--TT------GGG------TTS--TT--PPPPPPTTGGGTT-HHHHHHHHHS-TTSSHHHHHHHHHHTTSTT--HHHHHHHHHHHHT-TT-TTHHHHHHHHHHHHHHHSTT-HHHHHHHHHTTTTT--TTSTHHHHHHHHHHHHHHHHHHH-S-HHHHHHHHHHHHHHHHT-TT--HHHHHHHHHHHHHHH--

Mean predicted aligned error: 7.44 Å

pLDDT: mean 88.27, std 12.28, range [37.75, 98.12]

Solvent-accessible surface area (backbone atoms only — not comparable to full-atom values): 21864 Å² total; per-residue (Å²): 113,72,71,41,56,54,52,32,48,55,59,51,60,72,45,43,68,50,51,50,53,32,46,77,67,65,70,38,54,73,70,54,47,52,51,51,52,51,54,49,50,56,44,39,47,48,61,58,36,88,88,53,53,71,68,55,40,50,53,45,35,52,49,49,50,51,49,46,52,50,50,53,54,43,31,60,76,71,66,56,86,81,60,95,51,67,60,53,57,59,53,47,36,56,50,46,44,52,55,38,39,73,75,40,58,84,40,63,69,59,48,52,52,44,46,52,49,27,55,76,70,66,36,40,69,59,30,44,56,51,50,42,49,46,39,50,61,40,53,59,46,40,70,59,30,46,52,54,15,52,52,31,43,71,38,28,36,53,68,55,12,49,52,36,36,54,55,30,49,26,51,30,58,76,50,60,68,40,56,54,50,44,36,47,54,48,53,58,49,42,42,53,37,51,54,39,53,77,69,51,61,95,91,62,74,58,83,60,61,65,70,62,65,84,78,67,68,71,74,86,65,58,96,86,59,78,58,102,76,76,80,68,66,71,76,68,51,82,70,28,45,56,66,59,32,73,66,58,49,44,52,62,69,69,52,75,81,75,71,44,57,55,48,47,49,51,50,62,49,48,61,75,37,88,56,52,46,59,64,52,44,33,52,49,25,56,57,39,39,42,45,71,86,37,89,46,27,67,62,46,22,44,57,39,47,53,48,32,56,72,76,35,64,45,32,34,39,40,44,47,47,65,27,44,56,70,47,52,56,56,59,79,86,41,81,60,35,68,57,29,48,52,53,27,56,54,40,44,62,56,38,57,74,58,31,78,40,53,67,59,34,33,51,55,52,40,53,60,48,50,61,55,68,69,43,88,86,56,53,68,70,58,49,53,53,50,53,52,49,40,51,59,50,72,78,108